Protein AF-A0AAV4IBR1-F1 (afdb_monomer_lite)

Secondary structure (DSSP, 8-state):
--SSHHHHHHHHHHHHHHHHHHHHHHHHHHHHHHHHHHHHHHHHHHHHHHT-HHHHHHHHHHHHHHHHHHHHHHHHHHHHHHHHHHHHHHHHHHHHHHHHHHHHHHTTSS--------------------------PPPPP----------------------------PPPP---------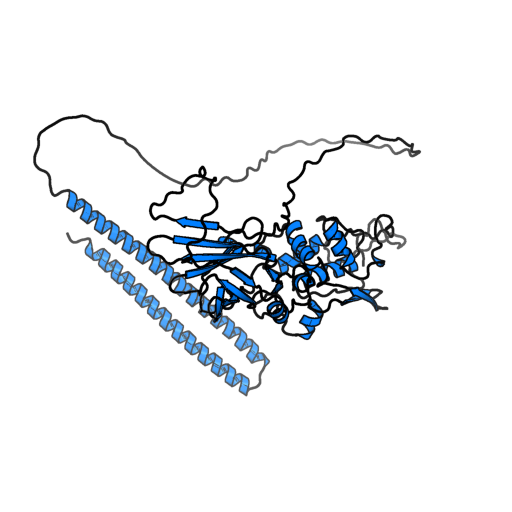---------S--EEEEEE-TT-PPPPS----SPPPPPPTTS--EEEEE--HHHHHHHTT-TTSHHHH-SS---EEEETTS-EEEEEEESS---TTTEEEEEEEE-SSS--GGGTSEEEEE--SS--TTSSEEEEEEEETTEEEEEEE--TTPPPEEEEEEEEEEE--SS-EEEEEEE-SS-EEEE--TT-TTSTT--S-HHHHIIIII--EEEEEEEETTEEEEEEEE--TTSTTHHHHHHHHHHHTT--GGGTT-HHHHHHHHHHHTB-TTT--SEEE--SS--TTS--GGG--BSHHHHHHHHHHSSPEEEE-HHHHHHHHHHHHHHTT--------SS--B-SSS-SS----B-TTS-B-TTT---B-

Organism: NCBI:txid1093978

Sequence (553 aa):
MALGSSKVVVLLVAVVVVVVVVKVIVVVEGVVLAVKIVVVVVLVVLAAALRVKIVLVVVVVVEVIVVLVVVVKVVVVVALSGVVVKIVVRVVVSLVIVIINIKNTHLKQGRTTYCRSAHLSYHKYSCDELTSMPWGLRRIGCGRRRGGGAGRWGHGPVGPPAGRGRDISCRLPGRARWGDADLPRYRPSCGGFRVRFFTYGCDGRRRDEEDMSSAAPEPDVKTLTVKSCDFNIKENGKAHNTGSYEISSSWKDPQLVVRRGQPFNIDLKFNREYDPAQDDLKLVFEVGDKPNPTKGTLVEFVLSDKDKPKEWGAKIVSKNGSNLRISVFTPPTVYVGKWEFSLEVVKKDQATVDVYTYEHDDPIYILFNPWCKDDSVYLDDAELVREYILNETGKIYCGSCRNITSRPWNFGQFESCVLDCALYLLDAGNLAWTSRGNPVQVVRKLSAMVNSNDDGGVLVGNWSGEYSDGKSPLSWTGSVGILEKYWEYKKPVKFGQCWVFSGVTTTVCRALGIPTRSVTNFASAHDTDGSVTIDVIFDEEGNRDDYMTDDSI

Foldseek 3Di:
DPPPPVVVVVVVVVVVVVVVVLVVVVVVLVVVLVVLVVVLVVVLVVCVVVVPVPVNVVVVVVSVVVSVVSVVVVVVSVVVVVVVVVVVVVVVVVVVVVVVVVVVVVVVVPDDDDDDDDDDDDDDDDDDYDDDDDDDDDDDDDDDDDDDDDDDDDDDDDDDDDDDDDDDDDDDDDPPPPDDDDDPDPDDLPPDWDKDKDKDAPPPDDDDDPPPPDDDDDDDLPFKAFPDKDQVLVVQCVVAVNCLFCQQVPPPHRAHEHEAQDKGKMKTAISWFDDPVWKWKKKWKADDPDADVVLPRIDIDTADCDDDGQDWHKHWPDGDIRMTMIITHGHLLAFFDWIWIKIWMWTPDPGITMIMITGDSHTHGYFHGLCRPRHPQHDPDPVLLCVQAVDQKDWDWDDAPVDIDTAIEGLPLSDPCNLVLLRVLCVLLVPDRSCRSPLVSSLVSLLVQLECPPSQHQADEDDPPDQPVADDQVPHRYQPVSSVVCRVPVGYHPHHDPVNSQRNSSSSCSNRPHRHDRDDDHQDKDDDPPPPDQDWDADPVGHTDPPPRPIGD

InterPro domains:
  IPR001102 Transglutaminase, N-terminal [PF00868] (227-345)
  IPR002931 Transglutaminase-like [PF01841] (489-533)
  IPR002931 Transglutaminase-like [SM00460] (490-553)
  IPR013783 Immunoglobulin-like fold [G3DSA:2.60.40.10] (203-375)
  IPR013808 Transglutaminase, active site [PS00547] (496-513)
  IPR014756 Immunoglobulin E-set [SSF81296] (215-374)
  IPR036985 Transglutaminase-like superfamily [G3DSA:3.90.260.10] (377-553)
  IPR038765 Papain-like cysteine peptidase superfamily [SSF54001] (375-550)
  IPR050779 Protein-glutamine gamma-glutamyltransferases [PTHR11590] (223-553)

pLDDT: mean 74.88, std 26.07, range [23.28, 98.88]

Structure (mmCIF, N/CA/C/O backbone):
data_AF-A0AAV4IBR1-F1
#
_entry.id   AF-A0AAV4IBR1-F1
#
loop_
_atom_site.group_PDB
_atom_site.id
_atom_site.type_symbol
_atom_site.label_atom_id
_atom_site.label_alt_id
_atom_site.label_comp_id
_atom_site.label_asym_id
_atom_site.label_entity_id
_atom_site.label_seq_id
_atom_site.pdbx_PDB_ins_code
_atom_site.Cartn_x
_atom_site.Cartn_y
_atom_site.Cartn_z
_atom_site.occupancy
_atom_site.B_iso_or_equiv
_atom_site.auth_seq_id
_atom_site.auth_comp_id
_atom_site.auth_asym_id
_atom_site.auth_atom_id
_atom_site.pdbx_PDB_model_num
ATOM 1 N N . MET A 1 1 ? -78.485 8.835 -7.405 1.00 50.41 1 MET A N 1
ATOM 2 C CA . MET A 1 1 ? -77.256 8.380 -6.711 1.00 50.41 1 MET A CA 1
ATOM 3 C C . MET A 1 1 ? -76.894 6.950 -7.156 1.00 50.41 1 MET A C 1
ATOM 5 O O . MET A 1 1 ? -76.900 6.049 -6.336 1.00 50.41 1 MET A O 1
ATOM 9 N N . ALA A 1 2 ? -76.641 6.707 -8.457 1.00 44.56 2 ALA A N 1
ATOM 10 C CA . ALA A 1 2 ? -76.614 5.329 -9.002 1.00 44.56 2 ALA A CA 1
ATOM 11 C C . ALA A 1 2 ? -75.580 5.042 -10.121 1.00 44.56 2 ALA A C 1
ATOM 13 O O . ALA A 1 2 ? -75.519 3.924 -10.614 1.00 44.56 2 ALA A O 1
ATOM 14 N N . LEU A 1 3 ? -74.757 6.019 -10.529 1.00 40.16 3 LEU A N 1
ATOM 15 C CA . LEU A 1 3 ? -73.830 5.888 -11.676 1.00 40.16 3 LEU A CA 1
ATOM 16 C C . LEU A 1 3 ? -72.337 5.791 -11.297 1.00 40.16 3 LEU A C 1
ATOM 18 O O . LEU A 1 3 ? -71.497 5.584 -12.169 1.00 40.16 3 LEU A O 1
ATOM 22 N N . GLY A 1 4 ? -71.994 5.929 -10.011 1.00 43.97 4 GLY A N 1
ATOM 23 C CA . GLY A 1 4 ? -70.605 5.848 -9.538 1.00 43.97 4 GLY A CA 1
ATOM 24 C C . GLY A 1 4 ? -70.102 4.414 -9.337 1.00 43.97 4 GLY A C 1
ATOM 25 O O . GLY A 1 4 ? -68.983 4.088 -9.727 1.00 43.97 4 GLY A O 1
ATOM 26 N N . SER A 1 5 ? -70.938 3.543 -8.763 1.00 51.00 5 SER A N 1
ATOM 27 C CA . SER A 1 5 ? -70.527 2.217 -8.282 1.00 51.00 5 SER A CA 1
ATOM 28 C C . SER A 1 5 ? -70.061 1.283 -9.402 1.00 51.00 5 SER A C 1
ATOM 30 O O . SER A 1 5 ? -69.023 0.636 -9.273 1.00 51.00 5 SER A O 1
ATOM 32 N N . SER A 1 6 ? -70.776 1.244 -10.531 1.00 51.34 6 SER A N 1
ATOM 33 C CA . SER A 1 6 ? -70.517 0.279 -11.609 1.00 51.34 6 SER A CA 1
ATOM 34 C C . SER A 1 6 ? -69.131 0.440 -12.239 1.00 51.34 6 SER A C 1
ATOM 36 O O . SER A 1 6 ? -68.485 -0.557 -12.547 1.00 51.34 6 SER A O 1
ATOM 38 N N . LYS A 1 7 ? -68.623 1.675 -12.377 1.00 50.41 7 LYS A N 1
ATOM 39 C CA . LYS A 1 7 ? -67.277 1.920 -12.928 1.00 50.41 7 LYS A CA 1
ATOM 40 C C . LYS A 1 7 ? -66.168 1.414 -12.000 1.00 50.41 7 LYS A C 1
ATOM 42 O O . LYS A 1 7 ? -65.171 0.889 -12.485 1.00 50.41 7 LYS A O 1
ATOM 47 N N . VAL A 1 8 ? -66.355 1.522 -10.683 1.00 54.97 8 VAL A N 1
ATOM 48 C CA . VAL A 1 8 ? -65.399 1.013 -9.683 1.00 54.97 8 VAL A CA 1
ATOM 49 C C . VAL A 1 8 ? -65.410 -0.518 -9.648 1.00 54.97 8 VAL A C 1
ATOM 51 O O . VAL A 1 8 ? -64.345 -1.129 -9.619 1.00 54.97 8 VAL A O 1
ATOM 54 N N . VAL A 1 9 ? -66.590 -1.143 -9.733 1.00 58.41 9 VAL A N 1
ATOM 55 C CA . VAL A 1 9 ? -66.721 -2.610 -9.808 1.00 58.41 9 VAL A CA 1
ATOM 56 C C . VAL A 1 9 ? -66.074 -3.162 -11.082 1.00 58.41 9 VAL A C 1
ATOM 58 O O . VAL A 1 9 ? -65.285 -4.098 -10.994 1.00 58.41 9 VAL A O 1
ATOM 61 N N . VAL A 1 10 ? -66.321 -2.556 -12.250 1.00 61.06 10 VAL A N 1
ATOM 62 C CA . VAL A 1 10 ? -65.681 -2.967 -13.517 1.00 61.06 10 VAL A CA 1
ATOM 63 C C . VAL A 1 10 ? -64.154 -2.840 -13.444 1.00 61.06 10 VAL A C 1
ATOM 65 O O . VAL A 1 10 ? -63.451 -3.746 -13.887 1.00 61.06 10 VAL A O 1
ATOM 68 N N . LEU A 1 11 ? -63.627 -1.769 -12.838 1.00 58.25 11 LEU A N 1
ATOM 69 C CA . LEU A 1 11 ? -62.181 -1.594 -12.667 1.00 58.25 11 LEU A CA 1
ATOM 70 C C . LEU A 1 11 ? -61.576 -2.647 -11.719 1.00 58.25 11 LEU A C 1
ATOM 72 O O . LEU A 1 11 ? -60.518 -3.198 -12.015 1.00 58.25 11 LEU A O 1
ATOM 76 N N . LEU A 1 12 ? -62.255 -2.969 -10.612 1.00 58.34 12 LEU A N 1
ATOM 77 C CA . LEU A 1 12 ? -61.836 -4.027 -9.685 1.00 58.34 12 LEU A CA 1
ATOM 78 C C . LEU A 1 12 ? -61.841 -5.408 -10.350 1.00 58.34 12 LEU A C 1
ATOM 80 O O . LEU A 1 12 ? -60.865 -6.144 -10.218 1.00 58.34 12 LEU A O 1
ATOM 84 N N . VAL A 1 13 ? -62.889 -5.742 -11.110 1.00 65.31 13 VAL A N 1
ATOM 85 C CA . VAL A 1 13 ? -62.961 -6.999 -11.874 1.00 65.31 13 VAL A CA 1
ATOM 86 C C . VAL A 1 13 ? -61.827 -7.074 -12.899 1.00 65.31 13 VAL A C 1
ATOM 88 O O . VAL A 1 13 ? -61.150 -8.096 -12.969 1.00 65.31 13 VAL A O 1
ATOM 91 N N . ALA A 1 14 ? -61.544 -5.990 -13.631 1.00 59.31 14 ALA A N 1
ATOM 92 C CA . ALA A 1 14 ? -60.427 -5.945 -14.576 1.00 59.31 14 ALA A CA 1
ATOM 93 C C . ALA A 1 14 ? -59.063 -6.170 -13.891 1.00 59.31 14 ALA A C 1
ATOM 95 O O . ALA A 1 14 ? -58.252 -6.952 -14.386 1.00 59.31 14 ALA A O 1
ATOM 96 N N . VAL A 1 15 ? -58.819 -5.553 -12.727 1.00 60.97 15 VAL A N 1
ATOM 97 C CA . VAL A 1 15 ? -57.585 -5.768 -11.945 1.00 60.97 15 VAL A CA 1
ATOM 98 C C . VAL A 1 15 ? -57.477 -7.215 -11.454 1.00 60.97 15 VAL A C 1
ATOM 100 O O . VAL A 1 15 ? -56.408 -7.813 -11.574 1.00 60.97 15 VAL A O 1
ATOM 103 N N . VAL A 1 16 ? -58.565 -7.811 -10.954 1.00 66.81 16 VAL A N 1
ATOM 104 C CA . VAL A 1 16 ? -58.580 -9.221 -10.523 1.00 66.81 16 VAL A CA 1
ATOM 105 C C . VAL A 1 16 ? -58.299 -10.160 -11.700 1.00 66.81 16 VAL A C 1
ATOM 107 O O . VAL A 1 16 ? -57.460 -11.048 -11.567 1.00 66.81 16 VAL A O 1
ATOM 110 N N . VAL A 1 17 ? -58.920 -9.936 -12.864 1.00 65.06 17 VAL A N 1
ATOM 111 C CA . VAL A 1 17 ? -58.662 -10.723 -14.083 1.00 65.06 17 VAL A CA 1
ATOM 112 C C . VAL A 1 17 ? -57.194 -10.625 -14.502 1.00 65.06 17 VAL A C 1
ATOM 114 O O . VAL A 1 17 ? -56.573 -11.658 -14.739 1.00 65.06 17 VAL A O 1
ATOM 117 N N . VAL A 1 18 ? -56.595 -9.428 -14.517 1.00 60.75 18 VAL A N 1
ATOM 118 C CA . VAL A 1 18 ? -55.165 -9.256 -14.839 1.00 60.75 18 VAL A CA 1
ATOM 119 C C . VAL A 1 18 ? -54.268 -10.006 -13.846 1.00 60.75 18 VAL A C 1
ATOM 121 O O . VAL A 1 18 ? -53.352 -10.709 -14.268 1.00 60.75 18 VAL A O 1
ATOM 124 N N . VAL A 1 19 ? -54.541 -9.928 -12.539 1.00 62.16 19 VAL A N 1
ATOM 125 C CA . VAL A 1 19 ? -53.759 -10.647 -11.513 1.00 62.16 19 VAL A CA 1
ATOM 126 C C . VAL A 1 19 ? -53.894 -12.171 -11.649 1.00 62.16 19 VAL A C 1
ATOM 128 O O . VAL A 1 19 ? -52.905 -12.886 -11.478 1.00 62.16 19 VAL A O 1
ATOM 131 N N . VAL A 1 20 ? -55.082 -12.682 -11.988 1.00 64.06 20 VAL A N 1
ATOM 132 C CA . VAL A 1 20 ? -55.302 -14.117 -12.242 1.00 64.06 20 VAL A CA 1
ATOM 133 C C . VAL A 1 20 ? -54.576 -14.568 -13.512 1.00 64.06 20 VAL A C 1
ATOM 135 O O . VAL A 1 20 ? -53.859 -15.565 -13.467 1.00 64.06 20 VAL A O 1
ATOM 138 N N . VAL A 1 21 ? -54.681 -13.819 -14.614 1.00 63.06 21 VAL A N 1
ATOM 139 C CA . VAL A 1 21 ? -53.993 -14.130 -15.880 1.00 63.06 21 VAL A CA 1
ATOM 140 C C . VAL A 1 21 ? -52.472 -14.142 -15.696 1.00 63.06 21 VAL A C 1
ATOM 142 O O . VAL A 1 21 ? -51.821 -15.094 -16.120 1.00 63.06 21 VAL A O 1
ATOM 145 N N . VAL A 1 22 ? -51.900 -13.158 -14.992 1.00 59.94 22 VAL A N 1
ATOM 146 C CA . VAL A 1 22 ? -50.458 -13.134 -14.680 1.00 59.94 22 VAL A CA 1
ATOM 147 C C . VAL A 1 22 ? -50.046 -14.345 -13.834 1.00 59.94 22 VAL A C 1
ATOM 149 O O . VAL A 1 22 ? -49.029 -14.968 -14.134 1.00 59.94 22 VAL A O 1
ATOM 152 N N . LYS A 1 23 ? -50.839 -14.742 -12.825 1.00 60.59 23 LYS A N 1
ATOM 153 C CA . LYS A 1 23 ? -50.565 -15.965 -12.047 1.00 60.59 23 LYS A CA 1
ATOM 154 C C . LYS A 1 23 ? -50.594 -17.229 -12.910 1.00 60.59 23 LYS A C 1
ATOM 156 O O . LYS A 1 23 ? -49.710 -18.066 -12.759 1.00 60.59 23 LYS A O 1
ATOM 161 N N . VAL A 1 24 ? -51.568 -17.364 -13.813 1.00 63.94 24 VAL A N 1
ATOM 162 C CA . VAL A 1 24 ? -51.659 -18.519 -14.724 1.00 63.94 24 VAL A CA 1
ATOM 163 C C . VAL A 1 24 ? -50.449 -18.574 -15.660 1.00 63.94 24 VAL A C 1
ATOM 165 O O . VAL A 1 24 ? -49.845 -19.635 -15.785 1.00 63.94 24 VAL A O 1
ATOM 168 N N . ILE A 1 25 ? -50.034 -17.445 -16.246 1.00 62.03 25 ILE A N 1
ATOM 169 C CA . ILE A 1 25 ? -48.850 -17.378 -17.123 1.00 62.03 25 ILE A CA 1
ATOM 170 C C . ILE A 1 25 ? -47.583 -17.823 -16.375 1.00 62.03 25 ILE A C 1
ATOM 172 O O . ILE A 1 25 ? -46.848 -18.669 -16.880 1.00 62.03 25 ILE A O 1
ATOM 176 N N . VAL A 1 26 ? -47.357 -17.324 -15.153 1.00 63.44 26 VAL A N 1
ATOM 177 C CA . VAL A 1 26 ? -46.185 -17.698 -14.336 1.00 63.44 26 VAL A CA 1
ATOM 178 C C . VAL A 1 26 ? -46.179 -19.192 -13.985 1.00 63.44 26 VAL A C 1
ATOM 180 O O . VAL A 1 26 ? -45.124 -19.822 -14.028 1.00 63.44 26 VAL A O 1
ATOM 183 N N . VAL A 1 27 ? -47.340 -19.786 -13.682 1.00 69.50 27 VAL A N 1
ATOM 184 C CA . VAL A 1 27 ? -47.445 -21.235 -13.428 1.00 69.50 27 VAL A CA 1
ATOM 185 C C . VAL A 1 27 ? -47.170 -22.046 -14.699 1.00 69.50 27 VAL A C 1
ATOM 187 O O . VAL A 1 27 ? -46.418 -23.018 -14.645 1.00 69.50 27 VAL A O 1
ATOM 190 N N . VAL A 1 28 ? -47.722 -21.641 -15.847 1.00 67.88 28 VAL A N 1
ATOM 191 C CA . VAL A 1 28 ? -47.528 -22.346 -17.126 1.00 67.88 28 VAL A CA 1
ATOM 192 C C . VAL A 1 28 ? -46.067 -22.293 -17.583 1.00 67.88 28 VAL A C 1
ATOM 194 O O . VAL A 1 28 ? -45.501 -23.341 -17.893 1.00 67.88 28 VAL A O 1
ATOM 197 N N . GLU A 1 29 ? -45.412 -21.125 -17.569 1.00 65.81 29 GLU A N 1
ATOM 198 C CA . GLU A 1 29 ? -43.988 -21.042 -17.933 1.00 65.81 29 GLU A CA 1
ATOM 199 C C . GLU A 1 29 ? -43.083 -21.769 -16.922 1.00 65.81 29 GLU A C 1
ATOM 201 O O . GLU A 1 29 ? -42.103 -22.397 -17.327 1.00 65.81 29 GLU A O 1
ATOM 206 N N . GLY A 1 30 ? -43.440 -21.781 -15.631 1.00 69.19 30 GLY A N 1
ATOM 207 C CA . GLY A 1 30 ? -42.739 -22.568 -14.611 1.00 69.19 30 GLY A CA 1
ATOM 208 C C . GLY A 1 30 ? -42.781 -24.079 -14.876 1.00 69.19 30 GLY A C 1
ATOM 209 O O . GLY A 1 30 ? -41.754 -24.752 -14.774 1.00 69.19 30 GLY A O 1
ATOM 210 N N . VAL A 1 31 ? -43.936 -24.614 -15.288 1.00 70.19 31 VAL A N 1
ATOM 211 C CA . VAL A 1 31 ? -44.074 -26.028 -15.687 1.00 70.19 31 VAL A CA 1
ATOM 212 C C . VAL A 1 31 ? -43.278 -26.324 -16.963 1.00 70.19 31 VAL A C 1
ATOM 214 O O . VAL A 1 31 ? -42.572 -27.331 -17.018 1.00 70.19 31 VAL A O 1
ATOM 217 N N . VAL A 1 32 ? -43.315 -25.438 -17.966 1.00 70.25 32 VAL A N 1
ATOM 218 C CA . VAL A 1 32 ? -42.517 -25.589 -19.200 1.00 70.25 32 VAL A CA 1
ATOM 219 C C . VAL A 1 32 ? -41.013 -25.601 -18.898 1.00 70.25 32 VAL A C 1
ATOM 221 O O . VAL A 1 32 ? -40.283 -26.416 -19.466 1.00 70.25 32 VAL A O 1
ATOM 224 N N . LEU A 1 33 ? -40.539 -24.752 -17.980 1.00 70.94 33 LEU A N 1
ATOM 225 C CA . LEU A 1 33 ? -39.141 -24.739 -17.547 1.00 70.94 33 LEU A CA 1
ATOM 226 C C . LEU A 1 33 ? -38.754 -26.042 -16.826 1.00 70.94 33 LEU A C 1
ATOM 228 O O . LEU A 1 33 ? -37.709 -26.615 -17.132 1.00 70.94 33 LEU A O 1
ATOM 232 N N . ALA A 1 34 ? -39.606 -26.549 -15.929 1.00 69.50 34 ALA A N 1
ATOM 233 C CA . ALA A 1 34 ? -39.368 -27.814 -15.231 1.00 69.50 34 ALA A CA 1
ATOM 234 C C . ALA A 1 34 ? -39.262 -29.007 -16.200 1.00 69.50 34 ALA A C 1
ATOM 236 O O . ALA A 1 34 ? -38.330 -29.805 -16.094 1.00 69.50 34 ALA A O 1
ATOM 237 N N . VAL A 1 35 ? -40.156 -29.096 -17.194 1.00 72.88 35 VAL A N 1
ATOM 238 C CA . VAL A 1 35 ? -40.103 -30.140 -18.234 1.00 72.88 35 VAL A CA 1
ATOM 239 C C . VAL A 1 35 ? -38.807 -30.051 -19.046 1.00 72.88 35 VAL A C 1
ATOM 241 O O . VAL A 1 35 ? -38.162 -31.074 -19.273 1.00 72.88 35 VAL A O 1
ATOM 244 N N . LYS A 1 36 ? -38.367 -28.843 -19.428 1.00 69.94 36 LYS A N 1
ATOM 245 C CA . LYS A 1 36 ? -37.087 -28.657 -20.132 1.00 69.94 36 LYS A CA 1
ATOM 246 C C . LYS A 1 36 ? -35.884 -29.113 -19.307 1.00 69.94 36 LYS A C 1
ATOM 248 O O . LYS A 1 36 ? -35.018 -29.796 -19.845 1.00 69.94 36 LYS A O 1
ATOM 253 N N . ILE A 1 37 ? -35.844 -28.800 -18.010 1.00 72.12 37 ILE A N 1
ATOM 254 C CA . ILE A 1 37 ? -34.762 -29.243 -17.115 1.00 72.12 37 ILE A CA 1
ATOM 255 C C . ILE A 1 37 ? -34.687 -30.778 -17.072 1.00 72.12 37 ILE A C 1
ATOM 257 O O . ILE A 1 37 ? -33.597 -31.336 -17.193 1.00 72.12 37 ILE A O 1
ATOM 261 N N . VAL A 1 38 ? -35.828 -31.473 -16.982 1.00 72.50 38 VAL A N 1
ATOM 262 C CA . VAL A 1 38 ? -35.869 -32.947 -17.021 1.00 72.50 38 VAL A CA 1
ATOM 263 C C . VAL A 1 38 ? -35.340 -33.492 -18.354 1.00 72.50 38 VAL A C 1
ATOM 265 O O . VAL A 1 38 ? -34.528 -34.417 -18.348 1.00 72.50 38 VAL A O 1
ATOM 268 N N . VAL A 1 39 ? -35.726 -32.899 -19.491 1.00 73.19 39 VAL A N 1
ATOM 269 C CA . VAL A 1 39 ? -35.218 -33.300 -20.818 1.00 73.19 39 VAL A CA 1
ATOM 270 C C . VAL A 1 39 ? -33.700 -33.113 -20.922 1.00 73.19 39 VAL A C 1
ATOM 272 O O . VAL A 1 39 ? -33.012 -34.025 -21.378 1.00 73.19 39 VAL A O 1
ATOM 275 N N . VAL A 1 40 ? -33.154 -31.989 -20.444 1.00 68.12 40 VAL A N 1
ATOM 276 C CA . VAL A 1 40 ? -31.699 -31.742 -20.432 1.00 68.12 40 VAL A CA 1
ATOM 277 C C . VAL A 1 40 ? -30.964 -32.786 -19.585 1.00 68.12 40 VAL A C 1
ATOM 279 O O . VAL A 1 40 ? -29.968 -33.342 -20.044 1.00 68.12 40 VAL A O 1
ATOM 282 N N . VAL A 1 41 ? -31.467 -33.120 -18.390 1.00 73.12 41 VAL A N 1
ATOM 283 C CA . VAL A 1 41 ? -30.866 -34.160 -17.533 1.00 73.12 41 VAL A CA 1
ATOM 284 C C . VAL A 1 41 ? -30.868 -35.528 -18.228 1.00 73.12 41 VAL A C 1
ATOM 286 O O . VAL A 1 41 ? -29.840 -36.206 -18.242 1.00 73.12 41 VAL A O 1
ATOM 289 N N . VAL A 1 42 ? -31.978 -35.918 -18.864 1.00 73.12 42 VAL A N 1
ATOM 290 C CA . VAL A 1 42 ? -32.079 -37.185 -19.613 1.00 73.12 42 VAL A CA 1
ATOM 291 C C . VAL A 1 42 ? -31.100 -37.226 -20.794 1.00 73.12 42 VAL A C 1
ATOM 293 O O . VAL A 1 42 ? -30.419 -38.234 -20.989 1.00 73.12 42 VAL A O 1
ATOM 296 N N . LEU A 1 43 ? -30.968 -36.131 -21.551 1.00 65.88 43 LEU A N 1
ATOM 297 C CA . LEU A 1 43 ? -30.027 -36.039 -22.674 1.00 65.88 43 LEU A CA 1
ATOM 298 C C . LEU A 1 43 ? -28.561 -36.105 -22.221 1.00 65.88 43 LEU A C 1
ATOM 300 O O . LEU A 1 43 ? -27.762 -36.784 -22.865 1.00 65.88 43 LEU A O 1
ATOM 304 N N . VAL A 1 44 ? -28.205 -35.466 -21.101 1.00 65.94 44 VAL A N 1
ATOM 305 C CA . VAL A 1 44 ? -26.850 -35.543 -20.524 1.00 65.94 44 VAL A CA 1
ATOM 306 C C . VAL A 1 44 ? -26.513 -36.975 -20.093 1.00 65.94 44 VAL A C 1
ATOM 308 O O . VAL A 1 44 ? -25.420 -37.456 -20.395 1.00 65.94 44 VAL A O 1
ATOM 311 N N . VAL A 1 45 ? -27.449 -37.692 -19.460 1.00 70.62 45 VAL A N 1
ATOM 312 C CA . VAL A 1 45 ? -27.261 -39.102 -19.065 1.00 70.62 45 VAL A CA 1
ATOM 313 C C . VAL A 1 45 ? -27.095 -40.016 -20.290 1.00 70.62 45 VAL A C 1
ATOM 315 O O . VAL A 1 45 ? -26.171 -40.831 -20.326 1.00 70.62 45 VAL A O 1
ATOM 318 N N . LEU A 1 46 ? -27.925 -39.851 -21.326 1.00 65.56 46 LEU A N 1
ATOM 319 C CA . LEU A 1 46 ? -27.820 -40.621 -22.575 1.00 65.56 46 LEU A CA 1
ATOM 320 C C . LEU A 1 46 ? -26.499 -40.359 -23.316 1.00 65.56 46 LEU A C 1
ATOM 322 O O . LEU A 1 46 ? -25.826 -41.295 -23.750 1.00 65.56 46 LEU A O 1
ATOM 326 N N . ALA A 1 47 ? -26.086 -39.097 -23.434 1.00 59.78 47 ALA A N 1
ATOM 327 C CA . ALA A 1 47 ? -24.840 -38.729 -24.102 1.00 59.78 47 ALA A CA 1
ATOM 328 C C . ALA A 1 47 ? -23.590 -39.195 -23.329 1.00 59.78 47 ALA A C 1
ATOM 330 O O . ALA A 1 47 ? -22.596 -39.583 -23.951 1.00 59.78 47 ALA A O 1
ATOM 331 N N . ALA A 1 48 ? -23.645 -39.226 -21.991 1.00 62.69 48 ALA A N 1
ATOM 332 C CA . ALA A 1 48 ? -22.595 -39.812 -21.160 1.00 62.69 48 ALA A CA 1
ATOM 333 C C . ALA A 1 48 ? -22.444 -41.325 -21.409 1.00 62.69 48 ALA A C 1
ATOM 335 O O . ALA A 1 48 ? -21.319 -41.807 -21.564 1.00 62.69 48 ALA A O 1
ATOM 336 N N . ALA A 1 49 ? -23.557 -42.061 -21.531 1.00 64.56 49 ALA A N 1
ATOM 337 C CA . ALA A 1 49 ? -23.543 -43.488 -21.863 1.00 64.56 49 ALA A CA 1
ATOM 338 C C . ALA A 1 49 ? -22.953 -43.768 -23.262 1.00 64.56 49 ALA A C 1
ATOM 340 O O . ALA A 1 49 ? -22.208 -44.731 -23.437 1.00 64.56 49 ALA A O 1
ATOM 341 N N . LEU A 1 50 ? -23.227 -42.900 -24.244 1.00 67.56 50 LEU A N 1
ATOM 342 C CA . LEU A 1 50 ? -22.769 -43.047 -25.635 1.00 67.56 50 LEU A CA 1
ATOM 343 C C . LEU A 1 50 ? -21.344 -42.516 -25.905 1.00 67.56 50 LEU A C 1
ATOM 345 O O . LEU A 1 50 ? -20.826 -42.695 -27.005 1.00 67.56 50 LEU A O 1
ATOM 349 N N . ARG A 1 51 ? -20.688 -41.866 -24.930 1.00 64.19 51 ARG A N 1
ATOM 350 C CA . ARG A 1 51 ? -19.311 -41.315 -25.013 1.00 64.19 51 ARG A CA 1
ATOM 351 C C . ARG A 1 51 ? -19.052 -40.272 -26.127 1.00 64.19 51 ARG A C 1
ATOM 353 O O . ARG A 1 51 ? -17.898 -39.899 -26.352 1.00 64.19 51 ARG A O 1
ATOM 360 N N . VAL A 1 52 ? -20.083 -39.736 -26.790 1.00 62.16 52 VAL A N 1
ATOM 361 C CA . VAL A 1 52 ? -19.954 -38.764 -27.902 1.00 62.16 52 VAL A CA 1
ATOM 362 C C . VAL A 1 52 ? -19.675 -37.341 -27.386 1.00 62.16 52 VAL A C 1
ATOM 364 O O . VAL A 1 52 ? -20.566 -36.497 -27.292 1.00 62.16 52 VAL A O 1
ATOM 367 N N . LYS A 1 53 ? -18.409 -37.054 -27.052 1.00 57.78 53 LYS A N 1
ATOM 368 C CA . LYS A 1 53 ? -18.006 -35.798 -26.384 1.00 57.78 53 LYS A CA 1
ATOM 369 C C . LYS A 1 53 ? -18.333 -34.507 -27.153 1.00 57.78 53 LYS A C 1
ATOM 371 O O . LYS A 1 53 ? -18.687 -33.520 -26.521 1.00 57.78 53 LYS A O 1
ATOM 376 N N . ILE A 1 54 ? -18.217 -34.490 -28.484 1.00 58.34 54 ILE A N 1
ATOM 377 C CA . ILE A 1 54 ? -18.358 -33.251 -29.280 1.00 58.34 54 ILE A CA 1
ATOM 378 C C . ILE A 1 54 ? -19.826 -32.802 -29.372 1.00 58.34 54 ILE A C 1
ATOM 380 O O . ILE A 1 54 ? -20.128 -31.635 -29.132 1.00 58.34 54 ILE A O 1
ATOM 384 N N . VAL A 1 55 ? -20.750 -33.729 -29.651 1.00 57.47 55 VAL A N 1
ATOM 385 C CA . VAL A 1 55 ? -22.191 -33.424 -29.748 1.00 57.47 55 VAL A CA 1
ATOM 386 C C . VAL A 1 55 ? -22.750 -32.967 -28.396 1.00 57.47 55 VAL A C 1
ATOM 388 O O . VAL A 1 55 ? -23.533 -32.020 -28.353 1.00 57.47 55 VAL A O 1
ATOM 391 N N . LEU A 1 56 ? -22.293 -33.573 -27.292 1.00 58.22 56 LEU A N 1
ATOM 392 C CA . LEU A 1 56 ? -22.682 -33.183 -25.933 1.00 58.22 56 LEU A CA 1
ATOM 393 C C . LEU A 1 56 ? -22.412 -31.696 -25.650 1.00 58.22 56 LEU A C 1
ATOM 395 O O . LEU A 1 56 ? -23.294 -31.012 -25.140 1.00 58.22 56 LEU A O 1
ATOM 399 N N . VAL A 1 57 ? -21.226 -31.183 -26.002 1.00 60.91 57 VAL A N 1
ATOM 400 C CA . VAL A 1 57 ? -20.870 -29.773 -25.754 1.00 60.91 57 VAL A CA 1
ATOM 401 C C . VAL A 1 57 ? -21.795 -28.827 -26.521 1.00 60.91 57 VAL A C 1
ATOM 403 O O . VAL A 1 57 ? -22.303 -27.873 -25.937 1.00 60.91 57 VAL A O 1
ATOM 406 N N . VAL A 1 58 ? -22.072 -29.107 -27.799 1.00 65.62 58 VAL A N 1
ATOM 407 C CA . VAL A 1 58 ? -22.951 -28.258 -28.623 1.00 65.62 58 VAL A CA 1
ATOM 408 C C . VAL A 1 58 ? -24.384 -28.249 -28.079 1.00 65.62 58 VAL A C 1
ATOM 410 O O . VAL A 1 58 ? -24.961 -27.176 -27.914 1.00 65.62 58 VAL A O 1
ATOM 413 N N . VAL A 1 59 ? -24.942 -29.416 -27.737 1.00 67.25 59 VAL A N 1
ATOM 414 C CA . VAL A 1 59 ? -26.307 -29.523 -27.186 1.00 67.25 59 VAL A CA 1
ATOM 415 C C . VAL A 1 59 ? -26.424 -28.806 -25.837 1.00 67.25 59 VAL A C 1
ATOM 417 O O . VAL A 1 59 ? -27.368 -28.043 -25.634 1.00 67.25 59 VAL A O 1
ATOM 420 N N . VAL A 1 60 ? -25.452 -28.983 -24.934 1.00 65.94 60 VAL A N 1
ATOM 421 C CA . VAL A 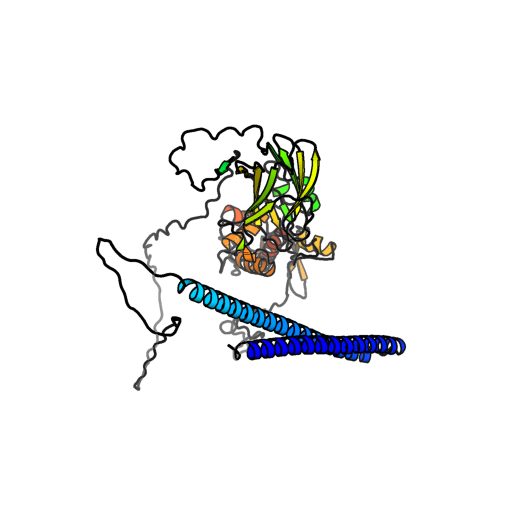1 60 ? -25.454 -28.315 -23.621 1.00 65.94 60 VAL A CA 1
ATOM 422 C C . VAL A 1 60 ? -25.341 -26.795 -23.763 1.00 65.94 60 VAL A C 1
ATOM 424 O O . VAL A 1 60 ? -26.084 -26.076 -23.099 1.00 65.94 60 VAL A O 1
ATOM 427 N N . VAL A 1 61 ? -24.474 -26.285 -24.646 1.00 68.94 61 VAL A N 1
ATOM 428 C CA . VAL A 1 61 ? -24.342 -24.834 -24.877 1.00 68.94 61 VAL A CA 1
ATOM 429 C C . VAL A 1 61 ? -25.637 -24.235 -25.437 1.00 68.94 61 VAL A C 1
ATOM 431 O O . VAL A 1 61 ? -26.081 -23.195 -24.951 1.00 68.94 61 VAL A O 1
ATOM 434 N N . VAL A 1 62 ? -26.281 -24.896 -26.406 1.00 71.25 62 VAL A N 1
ATOM 435 C CA . VAL A 1 62 ? -27.551 -24.421 -26.986 1.00 71.25 62 VAL A CA 1
ATOM 436 C C . VAL A 1 62 ? -28.671 -24.392 -25.941 1.00 71.25 62 VAL A C 1
ATOM 438 O O . VAL A 1 62 ? -29.347 -23.370 -25.810 1.00 71.25 62 VAL A O 1
ATOM 441 N N . GLU A 1 63 ? -28.846 -25.450 -25.145 1.00 65.31 63 GLU A N 1
ATOM 442 C CA . GLU A 1 63 ? -29.905 -25.481 -24.124 1.00 65.31 63 GLU A CA 1
ATOM 443 C C . GLU A 1 63 ? -29.644 -24.509 -22.959 1.00 65.31 63 GLU A C 1
ATOM 445 O O . GLU A 1 63 ? -30.582 -23.881 -22.468 1.00 65.31 63 GLU A O 1
ATOM 450 N N . VAL A 1 64 ? -28.386 -24.279 -22.561 1.00 68.56 64 VAL A N 1
ATOM 451 C CA . VAL A 1 64 ? -28.046 -23.237 -21.569 1.00 68.56 64 VAL A CA 1
ATOM 452 C C . VAL A 1 64 ? -28.434 -21.840 -22.071 1.00 68.56 64 VAL A C 1
ATOM 454 O O . VAL A 1 64 ? -28.989 -21.047 -21.306 1.00 68.56 64 VAL A O 1
ATOM 457 N N . ILE A 1 65 ? -28.228 -21.543 -23.360 1.00 69.06 65 ILE A N 1
ATOM 458 C CA . ILE A 1 65 ? -28.677 -20.284 -23.978 1.00 69.06 65 ILE A CA 1
ATOM 459 C C . ILE A 1 65 ? -30.213 -20.195 -23.982 1.00 69.06 65 ILE A C 1
ATOM 461 O O . ILE A 1 65 ? -30.769 -19.152 -23.630 1.00 69.06 65 ILE A O 1
ATOM 465 N N . VAL A 1 66 ? -30.920 -21.283 -24.311 1.00 69.19 66 VAL A N 1
ATOM 466 C CA . VAL A 1 66 ? -32.394 -21.335 -24.272 1.00 69.19 66 VAL A CA 1
ATOM 467 C C . VAL A 1 66 ? -32.933 -21.095 -22.856 1.00 69.19 66 VAL A C 1
ATOM 469 O O . VAL A 1 66 ? -33.890 -20.334 -22.693 1.00 69.19 66 VAL A O 1
ATOM 472 N N . VAL A 1 67 ? -32.315 -21.682 -21.825 1.00 66.75 67 VAL A N 1
ATOM 473 C CA . VAL A 1 67 ? -32.684 -21.454 -20.417 1.00 66.75 67 VAL A CA 1
ATOM 474 C C . VAL A 1 67 ? -32.433 -20.000 -20.008 1.00 66.75 67 VAL A C 1
ATOM 476 O O . VAL A 1 67 ? -33.327 -19.380 -19.433 1.00 66.75 67 VAL A O 1
ATOM 479 N N . LEU A 1 68 ? -31.282 -19.414 -20.360 1.00 67.88 68 LEU A N 1
ATOM 480 C CA . LEU A 1 68 ? -30.983 -18.000 -20.089 1.00 67.88 68 LEU A CA 1
ATOM 481 C C . LEU A 1 68 ? -32.022 -17.055 -20.713 1.00 67.88 68 LEU A C 1
ATOM 483 O O . LEU A 1 68 ? -32.501 -16.142 -20.040 1.00 67.88 68 LEU A O 1
ATOM 487 N N . VAL A 1 69 ? -32.435 -17.298 -21.961 1.00 69.31 69 VAL A N 1
ATOM 488 C CA . VAL A 1 69 ? -33.474 -16.497 -22.635 1.00 69.31 69 VAL A CA 1
ATOM 489 C C . VAL A 1 69 ? -34.835 -16.610 -21.932 1.00 69.31 69 VAL A C 1
ATOM 491 O O . VAL A 1 69 ? -35.551 -15.611 -21.834 1.00 69.31 69 VAL A O 1
ATOM 494 N N . VAL A 1 70 ? -35.197 -17.786 -21.405 1.00 65.12 70 VAL A N 1
ATOM 495 C CA . VAL A 1 70 ? -36.423 -17.957 -20.601 1.00 65.12 70 VAL A CA 1
ATOM 496 C C . VAL A 1 70 ? -36.314 -17.216 -19.266 1.00 65.12 70 VAL A C 1
ATOM 498 O O . VAL A 1 70 ? -37.224 -16.466 -18.919 1.00 65.12 70 VAL A O 1
ATOM 501 N N . VAL A 1 71 ? -35.194 -17.340 -18.546 1.00 66.19 71 VAL A N 1
ATOM 502 C CA . VAL A 1 71 ? -34.977 -16.637 -17.267 1.00 66.19 71 VAL A CA 1
ATOM 503 C C . VAL A 1 71 ? -35.058 -15.118 -17.448 1.00 66.19 71 VAL A C 1
ATOM 505 O O . VAL A 1 71 ? -35.751 -14.452 -16.679 1.00 66.19 71 VAL A O 1
ATOM 508 N N . VAL A 1 72 ? -34.439 -14.560 -18.495 1.00 68.25 72 VAL A N 1
ATOM 509 C CA . VAL A 1 72 ? -34.529 -13.122 -18.804 1.00 68.25 72 VAL A CA 1
ATOM 510 C C . VAL A 1 72 ? -35.973 -12.697 -19.094 1.00 68.25 72 VAL A C 1
ATOM 512 O O . VAL A 1 72 ? -36.414 -11.673 -18.572 1.00 68.25 72 VAL A O 1
ATOM 515 N N . LYS A 1 73 ? -36.748 -13.486 -19.855 1.00 64.50 73 LYS A N 1
ATOM 516 C CA . LYS A 1 73 ? -38.177 -13.205 -20.089 1.00 64.50 73 LYS A CA 1
ATOM 517 C C . LYS A 1 73 ? -38.983 -13.194 -18.790 1.00 64.50 73 LYS A C 1
ATOM 519 O O . LYS A 1 73 ? -39.715 -12.234 -18.555 1.00 64.50 73 LYS A O 1
ATOM 524 N N . VAL A 1 74 ? -38.808 -14.196 -17.926 1.00 62.56 74 VAL A N 1
ATOM 525 C CA . VAL A 1 74 ? -39.498 -14.270 -16.626 1.00 62.56 74 VAL A CA 1
ATOM 526 C C . VAL A 1 74 ? -39.134 -13.070 -15.745 1.00 62.56 74 VAL A C 1
ATOM 528 O O . VAL A 1 74 ? -40.029 -12.430 -15.195 1.00 62.56 74 VAL A O 1
ATOM 531 N N . VAL A 1 75 ? -37.854 -12.691 -15.664 1.00 65.19 75 VAL A N 1
ATOM 532 C CA . VAL A 1 75 ? -37.406 -11.505 -14.908 1.00 65.19 75 VAL A CA 1
ATOM 533 C C . VAL A 1 75 ? -38.032 -10.215 -15.453 1.00 65.19 75 VAL A C 1
ATOM 535 O O . VAL A 1 75 ? -38.499 -9.391 -14.667 1.00 65.19 75 VAL A O 1
ATOM 538 N N . VAL A 1 76 ? -38.116 -10.048 -16.778 1.00 67.44 76 VAL A N 1
ATOM 539 C CA . VAL A 1 76 ? -38.777 -8.889 -17.405 1.00 67.44 76 VAL A CA 1
ATOM 540 C C . VAL A 1 76 ? -40.281 -8.869 -17.109 1.00 67.44 76 VAL A C 1
ATOM 542 O O . VAL A 1 76 ? -40.805 -7.823 -16.729 1.00 67.44 76 VAL A O 1
ATOM 545 N N . VAL A 1 77 ? -40.980 -10.006 -17.203 1.00 63.66 77 VAL A N 1
ATOM 546 C CA . VAL A 1 77 ? -42.415 -10.110 -16.867 1.00 63.66 77 VAL A CA 1
ATOM 547 C C . VAL A 1 77 ? -42.664 -9.794 -15.388 1.00 63.66 77 VAL A C 1
ATOM 549 O O . VAL A 1 77 ? -43.572 -9.024 -15.069 1.00 63.66 77 VAL A O 1
ATOM 552 N N . VAL A 1 78 ? -41.828 -10.306 -14.479 1.00 61.28 78 VAL A N 1
ATOM 553 C CA . VAL A 1 78 ? -41.907 -10.007 -13.040 1.00 61.28 78 VAL A CA 1
ATOM 554 C C . VAL A 1 78 ? -41.653 -8.519 -12.777 1.00 61.28 78 VAL A C 1
ATOM 556 O O . VAL A 1 78 ? -42.454 -7.884 -12.085 1.00 61.28 78 VAL A O 1
ATOM 559 N N . ALA A 1 79 ? -40.616 -7.925 -13.375 1.00 61.38 79 ALA A N 1
ATOM 560 C CA . ALA A 1 79 ? -40.314 -6.499 -13.237 1.00 61.38 79 ALA A CA 1
ATOM 561 C C . ALA A 1 79 ? -41.464 -5.608 -13.742 1.00 61.38 79 ALA A C 1
ATOM 563 O O . ALA A 1 79 ? -41.898 -4.695 -13.033 1.00 61.38 79 ALA A O 1
ATOM 564 N N . LEU A 1 80 ? -42.019 -5.913 -14.921 1.00 61.19 80 LEU A N 1
ATOM 565 C CA . LEU A 1 80 ? -43.186 -5.222 -15.475 1.00 61.19 80 LEU A CA 1
ATOM 566 C C . LEU A 1 80 ? -44.416 -5.377 -14.571 1.00 61.19 80 LEU A C 1
ATOM 568 O O . LEU A 1 80 ? -45.100 -4.388 -14.310 1.00 61.19 80 LEU A O 1
ATOM 572 N N . SER A 1 81 ? -44.665 -6.568 -14.015 1.00 60.31 81 SER A N 1
ATOM 573 C CA . SER A 1 81 ? -45.771 -6.781 -13.071 1.00 60.31 81 SER A CA 1
ATOM 574 C C . SER A 1 81 ? -45.629 -5.921 -11.806 1.00 60.31 81 SER A C 1
ATOM 576 O O . SER A 1 81 ? -46.598 -5.299 -11.371 1.00 60.31 81 SER A O 1
ATOM 578 N N . GLY A 1 82 ? -44.409 -5.776 -11.272 1.00 61.34 82 GLY A N 1
ATOM 579 C CA . GLY A 1 82 ? -44.117 -4.899 -10.135 1.00 61.34 82 GLY A CA 1
ATOM 580 C C . GLY A 1 82 ? -44.311 -3.409 -10.447 1.00 61.34 82 GLY A C 1
ATOM 581 O O . GLY A 1 82 ? -44.753 -2.649 -9.581 1.00 61.34 82 GLY A O 1
ATOM 582 N N . VAL A 1 83 ? -44.038 -2.981 -11.685 1.00 59.16 83 VAL A N 1
ATOM 583 C CA . VAL A 1 83 ? -44.340 -1.620 -12.164 1.00 59.16 83 VAL A CA 1
ATOM 584 C C . VAL A 1 83 ? -45.851 -1.408 -12.294 1.00 59.16 83 VAL A C 1
ATOM 586 O O . VAL A 1 83 ? -46.364 -0.417 -11.774 1.00 59.16 83 VAL A O 1
ATOM 589 N N . VAL A 1 84 ? -46.583 -2.350 -12.899 1.00 56.25 84 VAL A N 1
ATOM 590 C CA . VAL A 1 84 ? -48.051 -2.289 -13.026 1.00 56.25 84 VAL A CA 1
ATOM 591 C C . VAL A 1 84 ? -48.720 -2.231 -11.650 1.00 56.25 84 VAL A C 1
ATOM 593 O O . VAL A 1 84 ? -49.560 -1.362 -11.426 1.00 56.25 84 VAL A O 1
ATOM 596 N N . VAL A 1 85 ? -48.302 -3.064 -10.690 1.00 56.53 85 VAL A N 1
ATOM 597 C CA . VAL A 1 85 ? -48.814 -3.019 -9.307 1.00 56.53 85 VAL A CA 1
ATOM 598 C C . VAL A 1 85 ? -48.542 -1.659 -8.654 1.00 56.53 85 VAL A C 1
ATOM 600 O O . VAL A 1 85 ? -49.456 -1.075 -8.073 1.00 56.53 85 VAL A O 1
ATOM 603 N N . LYS A 1 86 ? -47.335 -1.089 -8.797 1.00 57.12 86 LYS A N 1
ATOM 604 C CA . LYS A 1 86 ? -47.018 0.257 -8.273 1.00 57.12 86 LYS A CA 1
ATOM 605 C C . LYS A 1 86 ? -47.864 1.366 -8.917 1.00 57.12 86 LYS A C 1
ATOM 607 O O . LYS A 1 86 ? -48.209 2.329 -8.232 1.00 57.12 86 LYS A O 1
ATOM 612 N N . ILE A 1 87 ? -48.218 1.241 -10.198 1.00 61.22 87 ILE A N 1
ATOM 613 C CA . ILE A 1 87 ? -49.117 2.177 -10.893 1.00 61.22 87 ILE A CA 1
ATOM 614 C C . ILE A 1 87 ? -50.554 2.027 -10.375 1.00 61.22 87 ILE A C 1
ATOM 616 O O . ILE A 1 87 ? -51.157 3.024 -9.981 1.00 61.22 87 ILE A O 1
ATOM 620 N N . VAL A 1 88 ? -51.084 0.801 -10.296 1.00 57.78 88 VAL A N 1
ATOM 621 C CA . VAL A 1 88 ? -52.443 0.528 -9.791 1.00 57.78 88 VAL A CA 1
ATOM 622 C C . VAL A 1 88 ? -52.602 1.007 -8.346 1.00 57.78 88 VAL A C 1
ATOM 624 O O . VAL A 1 88 ? -53.568 1.704 -8.046 1.00 57.78 88 VAL A O 1
ATOM 627 N N . VAL A 1 89 ? -51.634 0.728 -7.465 1.00 61.41 89 VAL A N 1
ATOM 628 C CA . VAL A 1 89 ? -51.648 1.215 -6.073 1.00 61.41 89 VAL A CA 1
ATOM 629 C C . VAL A 1 89 ? -51.674 2.746 -6.020 1.00 61.41 89 VAL A C 1
ATOM 631 O O . VAL A 1 89 ? -52.477 3.305 -5.277 1.00 61.41 89 VAL A O 1
ATOM 634 N N . ARG A 1 90 ? -50.872 3.443 -6.839 1.00 61.28 90 ARG A N 1
ATOM 635 C CA . ARG A 1 90 ? -50.910 4.915 -6.916 1.00 61.28 90 ARG A CA 1
ATOM 636 C C . ARG A 1 90 ? -52.271 5.438 -7.382 1.00 61.28 90 ARG A C 1
ATOM 638 O O . ARG A 1 90 ? -52.809 6.332 -6.739 1.00 61.28 90 ARG A O 1
ATOM 645 N N . VAL A 1 91 ? -52.855 4.857 -8.432 1.00 61.81 91 VAL A N 1
ATOM 646 C CA . VAL A 1 91 ? -54.183 5.249 -8.942 1.00 61.81 91 VAL A CA 1
ATOM 647 C C . VAL A 1 91 ? -55.278 5.030 -7.890 1.00 61.81 91 VAL A C 1
ATOM 649 O O . VAL A 1 91 ? -56.110 5.913 -7.685 1.00 61.81 91 VAL A O 1
ATOM 652 N N . VAL A 1 92 ? -55.255 3.901 -7.174 1.00 60.91 92 VAL A N 1
ATOM 653 C CA . VAL A 1 92 ? -56.205 3.613 -6.085 1.00 60.91 92 VAL A CA 1
ATOM 654 C C . VAL A 1 92 ? -56.038 4.599 -4.925 1.00 60.91 92 VAL A C 1
ATOM 656 O O . VAL A 1 92 ? -57.033 5.151 -4.461 1.00 60.91 92 VAL A O 1
ATOM 659 N N . VAL A 1 93 ? -54.805 4.892 -4.494 1.00 65.38 93 VAL A N 1
ATOM 660 C CA . VAL A 1 93 ? -54.539 5.880 -3.433 1.00 65.38 93 VAL A CA 1
ATOM 661 C C . VAL A 1 93 ? -55.015 7.279 -3.843 1.00 65.38 93 VAL A C 1
ATOM 663 O O . VAL A 1 93 ? -55.700 7.938 -3.061 1.00 65.38 93 VAL A O 1
ATOM 666 N N . SER A 1 94 ? -54.749 7.718 -5.078 1.00 63.62 94 SER A N 1
ATOM 667 C CA . SER A 1 94 ? -55.260 8.995 -5.595 1.00 63.62 94 SER A CA 1
ATOM 668 C C . SER A 1 94 ? -56.793 9.049 -5.624 1.00 63.62 94 SER A C 1
ATOM 670 O O . SER A 1 94 ? -57.370 10.055 -5.213 1.00 63.62 94 SER A O 1
ATOM 672 N N . LEU A 1 95 ? -57.470 7.971 -6.040 1.00 59.75 95 LEU A N 1
ATOM 673 C CA . LEU A 1 95 ? -58.936 7.888 -6.018 1.00 59.75 95 LEU A CA 1
ATOM 674 C C . LEU A 1 95 ? -59.502 7.944 -4.590 1.00 59.75 95 LEU A C 1
ATOM 676 O O . LEU A 1 95 ? -60.484 8.645 -4.352 1.00 59.75 95 LEU A O 1
ATOM 680 N N . VAL A 1 96 ? -58.868 7.268 -3.626 1.00 66.44 96 VAL A N 1
ATOM 681 C CA . VAL A 1 96 ? -59.262 7.322 -2.207 1.00 66.44 96 VAL A CA 1
ATOM 682 C C . VAL A 1 96 ? -59.107 8.739 -1.643 1.00 66.44 96 VAL A C 1
ATOM 684 O O . VAL A 1 96 ? -60.028 9.231 -0.992 1.00 66.44 96 VAL A O 1
ATOM 687 N N . ILE A 1 97 ? -58.007 9.437 -1.949 1.00 66.44 97 ILE A N 1
ATOM 688 C CA . ILE A 1 97 ? -57.790 10.837 -1.541 1.00 66.44 97 ILE A CA 1
ATOM 689 C C . ILE A 1 97 ? -58.873 11.760 -2.127 1.00 66.44 97 ILE A C 1
ATOM 691 O O . ILE A 1 97 ? -59.428 12.592 -1.408 1.00 66.44 97 ILE A O 1
ATOM 695 N N . VAL A 1 98 ? -59.238 11.586 -3.403 1.00 64.50 98 VAL A N 1
ATOM 696 C CA . VAL A 1 98 ? -60.330 12.348 -4.038 1.00 64.50 98 VAL A CA 1
ATOM 697 C C . VAL A 1 98 ? -61.675 12.085 -3.344 1.00 64.50 98 VAL A C 1
ATOM 699 O O . VAL A 1 98 ? -62.396 13.033 -3.038 1.00 64.50 98 VAL A O 1
ATOM 702 N N . ILE A 1 99 ? -61.997 10.829 -3.018 1.00 61.81 99 ILE A N 1
ATOM 703 C CA . ILE A 1 99 ? -63.239 10.465 -2.310 1.00 61.81 99 ILE A CA 1
ATOM 704 C C . ILE A 1 99 ? -63.282 11.064 -0.891 1.00 61.81 99 ILE A C 1
ATOM 706 O O . ILE A 1 99 ? -64.333 11.544 -0.459 1.00 61.81 99 ILE A O 1
ATOM 710 N N . ILE A 1 100 ? -62.153 11.086 -0.174 1.00 65.19 100 ILE A N 1
ATOM 711 C CA . ILE A 1 100 ? -62.038 11.725 1.149 1.00 65.19 100 ILE A CA 1
ATOM 712 C C . ILE A 1 100 ? -62.261 13.240 1.039 1.00 65.19 100 ILE A C 1
ATOM 714 O O . ILE A 1 100 ? -63.040 13.803 1.810 1.00 65.19 100 ILE A O 1
ATOM 718 N N . ASN A 1 101 ? -61.656 13.897 0.047 1.00 59.69 101 ASN A N 1
ATOM 719 C CA . ASN A 1 101 ? -61.833 15.334 -0.169 1.00 59.69 101 ASN A CA 1
ATOM 720 C C . ASN A 1 101 ? -63.279 15.704 -0.540 1.00 59.69 101 ASN A C 1
ATOM 722 O O . ASN A 1 101 ? -63.778 16.714 -0.049 1.00 59.69 101 ASN A O 1
ATOM 726 N N . ILE A 1 102 ? -63.985 14.861 -1.304 1.00 60.44 102 ILE A N 1
ATOM 727 C CA . ILE A 1 102 ? -65.418 15.039 -1.610 1.00 60.44 102 ILE A CA 1
ATOM 728 C C . ILE A 1 102 ? -66.292 14.894 -0.348 1.00 60.44 102 ILE A C 1
ATOM 730 O O . ILE A 1 102 ? -67.243 15.655 -0.165 1.00 60.44 102 ILE A O 1
ATOM 734 N N . LYS A 1 103 ? -65.973 13.971 0.573 1.00 51.53 103 LYS A N 1
ATOM 735 C CA . LYS A 1 103 ? -66.669 13.907 1.875 1.00 51.53 103 LYS A CA 1
ATOM 736 C C . LYS A 1 103 ? -66.396 15.147 2.736 1.00 51.53 103 LYS A C 1
ATOM 738 O O . LYS A 1 103 ? -67.322 15.691 3.337 1.00 51.53 103 LYS A O 1
ATOM 743 N N . ASN A 1 104 ? -65.150 15.619 2.769 1.00 53.50 104 ASN A N 1
ATOM 744 C CA . ASN A 1 104 ? -64.745 16.771 3.578 1.00 53.50 104 ASN A CA 1
ATOM 745 C C . ASN A 1 104 ? -65.310 18.111 3.074 1.00 53.50 104 ASN A C 1
ATOM 747 O O . ASN A 1 104 ? -65.514 19.015 3.886 1.00 53.50 104 ASN A O 1
ATOM 751 N N . THR A 1 105 ? -65.601 18.261 1.777 1.00 49.97 105 THR A N 1
ATOM 752 C CA . THR A 1 105 ? -66.302 19.449 1.259 1.00 49.97 105 THR A CA 1
ATOM 753 C C . THR A 1 105 ? -67.789 19.436 1.608 1.00 49.97 105 THR A C 1
ATOM 755 O O . THR A 1 105 ? -68.293 20.451 2.090 1.00 49.97 105 THR A O 1
ATOM 758 N N . HIS A 1 106 ? -68.480 18.295 1.489 1.00 50.09 106 HIS A N 1
ATOM 759 C CA . HIS A 1 106 ? -69.888 18.187 1.901 1.00 50.09 106 HIS A CA 1
ATOM 760 C C . HIS A 1 106 ? -70.110 18.447 3.403 1.00 50.09 106 HIS A C 1
ATOM 762 O O . HIS A 1 106 ? -71.116 19.049 3.774 1.00 50.09 106 HIS A O 1
ATOM 768 N N . LEU A 1 107 ? -69.159 18.080 4.271 1.00 48.31 107 LEU A N 1
ATOM 769 C CA . LEU A 1 107 ? -69.246 18.353 5.714 1.00 48.31 107 LEU A CA 1
ATOM 770 C C . LEU A 1 107 ? -69.168 19.849 6.085 1.00 48.31 107 LEU A C 1
ATOM 772 O O . LEU A 1 107 ? -69.566 20.213 7.190 1.00 48.31 107 LEU A O 1
ATOM 776 N N . LYS A 1 108 ? -68.695 20.730 5.190 1.00 44.06 108 LYS A N 1
ATOM 777 C CA . LYS A 1 108 ? -68.552 22.174 5.470 1.00 44.06 108 LYS A CA 1
ATOM 778 C C . LYS A 1 108 ? -69.759 23.036 5.084 1.00 44.06 108 LYS A C 1
ATOM 780 O O . LYS A 1 108 ? -69.797 24.197 5.472 1.00 44.06 108 LYS A O 1
ATOM 785 N N . GLN A 1 109 ? -70.757 22.492 4.384 1.00 39.00 109 GLN A N 1
ATOM 786 C CA . GLN A 1 109 ? -71.972 23.233 3.995 1.00 39.00 109 GLN A CA 1
ATOM 787 C C . GLN A 1 109 ? -73.144 23.080 4.992 1.00 39.00 109 GLN A C 1
ATOM 789 O O . GLN A 1 109 ? -74.239 23.567 4.735 1.00 39.00 109 GLN A O 1
ATOM 794 N N . GLY A 1 110 ? -72.935 22.413 6.136 1.00 38.88 110 GLY A N 1
ATOM 795 C CA . GLY A 1 110 ? -74.011 21.999 7.051 1.00 38.88 110 GLY A CA 1
ATOM 796 C C . GLY A 1 110 ? -74.388 22.944 8.205 1.00 38.88 110 GLY A C 1
ATOM 797 O O . GLY A 1 110 ? -75.229 22.555 9.013 1.00 38.88 110 GLY A O 1
ATOM 798 N N . ARG A 1 111 ? -73.776 24.133 8.360 1.00 34.16 111 ARG A N 1
ATOM 799 C CA . ARG A 1 111 ? -74.083 25.071 9.471 1.00 34.16 111 ARG A CA 1
ATOM 800 C C . ARG A 1 111 ? -73.879 26.551 9.111 1.00 34.16 111 ARG A C 1
ATOM 802 O O . ARG A 1 111 ? -72.751 27.032 9.145 1.00 34.16 111 ARG A O 1
ATOM 809 N N . THR A 1 112 ? -74.972 27.291 8.913 1.00 33.09 112 THR A N 1
ATOM 810 C CA . THR A 1 112 ? -74.998 28.771 8.913 1.00 33.09 112 THR A CA 1
ATOM 811 C C . THR A 1 112 ? -76.369 29.312 9.343 1.00 33.09 112 THR A C 1
ATOM 813 O O . THR A 1 112 ? -77.302 29.212 8.558 1.00 33.09 112 THR A O 1
ATOM 816 N N . THR A 1 113 ? -76.471 29.936 10.526 1.00 30.98 113 THR A N 1
ATOM 817 C CA . THR A 1 113 ? -77.492 30.958 10.887 1.00 30.98 113 THR A CA 1
ATOM 818 C C . THR A 1 113 ? -77.187 31.562 12.266 1.00 30.98 113 THR A C 1
ATOM 820 O O . THR A 1 113 ? -77.423 30.900 13.272 1.00 30.98 113 THR A O 1
ATOM 823 N N . TYR A 1 114 ? -76.667 32.793 12.318 1.00 28.78 114 TYR A N 1
ATOM 824 C CA . TYR A 1 114 ? -77.281 33.995 12.933 1.00 28.78 114 TYR A CA 1
ATOM 825 C C . TYR A 1 114 ? -76.292 35.182 12.858 1.00 28.78 114 TYR A C 1
ATOM 827 O O . TYR A 1 114 ? -75.112 34.983 12.570 1.00 28.78 114 TYR A O 1
ATOM 835 N N . CYS A 1 115 ? -76.768 36.424 13.010 1.00 26.72 115 CYS A N 1
ATOM 836 C CA . CYS A 1 115 ? -76.036 37.637 12.597 1.00 26.72 115 CYS A CA 1
ATOM 837 C C . CYS A 1 115 ? -75.966 38.738 13.674 1.00 26.72 115 CYS A C 1
ATOM 839 O O . CYS A 1 115 ? -76.798 38.751 14.578 1.00 26.72 115 CYS A O 1
ATOM 841 N N . ARG A 1 116 ? -75.075 39.729 13.436 1.00 27.66 116 ARG A N 1
ATOM 842 C CA . ARG A 1 116 ? -74.788 40.956 14.233 1.00 27.66 116 ARG A CA 1
ATOM 843 C C . ARG A 1 116 ? -73.961 40.686 15.506 1.00 27.66 116 ARG A C 1
ATOM 845 O O . ARG A 1 116 ? -74.197 39.687 16.166 1.00 27.66 116 ARG A O 1
ATOM 852 N N . SER A 1 117 ? -72.995 41.514 15.925 1.00 27.00 117 SER A N 1
ATOM 853 C CA . SER A 1 117 ? -72.351 42.737 15.370 1.00 27.00 117 SER A CA 1
ATOM 854 C C . SER A 1 117 ? -71.058 43.020 16.179 1.00 27.00 117 SER A C 1
ATOM 856 O O . SER A 1 117 ? -70.969 42.532 17.299 1.00 27.00 117 SER A O 1
ATOM 858 N N . ALA A 1 118 ? -70.059 43.818 15.771 1.00 28.45 118 ALA A N 1
ATOM 859 C CA . ALA A 1 118 ? -69.666 44.430 14.486 1.00 28.45 118 ALA A CA 1
ATOM 860 C C . ALA A 1 118 ? -68.213 44.989 14.611 1.00 28.45 118 ALA A C 1
ATOM 862 O O . ALA A 1 118 ? -67.664 44.979 15.708 1.00 28.45 118 ALA A O 1
ATOM 863 N N . HIS A 1 119 ? -67.652 45.545 13.521 1.00 27.58 119 HIS A N 1
ATOM 864 C CA . HIS A 1 119 ? -66.302 46.153 13.396 1.00 27.58 119 HIS A CA 1
ATOM 865 C C . HIS A 1 119 ? -65.103 45.167 13.507 1.00 27.58 119 HIS A C 1
ATOM 867 O O . HIS A 1 119 ? -65.181 44.172 14.213 1.00 27.58 119 HIS A O 1
ATOM 873 N N . LEU A 1 120 ? -63.974 45.344 12.797 1.00 27.36 120 LEU A N 1
ATOM 874 C CA . LEU A 1 120 ? -63.540 46.437 11.900 1.00 27.36 120 LEU A CA 1
ATOM 875 C C . LEU A 1 120 ? -62.817 45.908 10.627 1.00 27.36 120 LEU A C 1
ATOM 877 O O . LEU A 1 120 ? -62.352 44.775 10.574 1.00 27.36 120 LEU A O 1
ATOM 881 N N . SER A 1 121 ? -62.784 46.767 9.606 1.00 27.78 121 SER A N 1
ATOM 882 C CA . SER A 1 121 ? -62.298 46.657 8.214 1.00 27.78 121 SER A CA 1
ATOM 883 C C . SER A 1 121 ? -60.962 45.920 7.955 1.00 27.78 121 SER A C 1
ATOM 885 O O . SER A 1 121 ? -60.018 46.097 8.711 1.00 27.78 121 SER A O 1
ATOM 887 N N . TYR A 1 122 ? -60.900 45.031 6.941 1.00 26.39 122 TYR A N 1
ATOM 888 C CA . TYR A 1 122 ? -60.292 45.187 5.581 1.00 26.39 122 TYR A CA 1
ATOM 889 C C . TYR A 1 122 ? -58.749 45.387 5.527 1.00 26.39 122 TYR A C 1
ATOM 891 O O . TYR A 1 122 ? -58.185 46.046 6.384 1.00 26.39 122 TYR A O 1
ATOM 899 N N . HIS A 1 123 ? -57.988 44.876 4.541 1.00 27.55 123 HI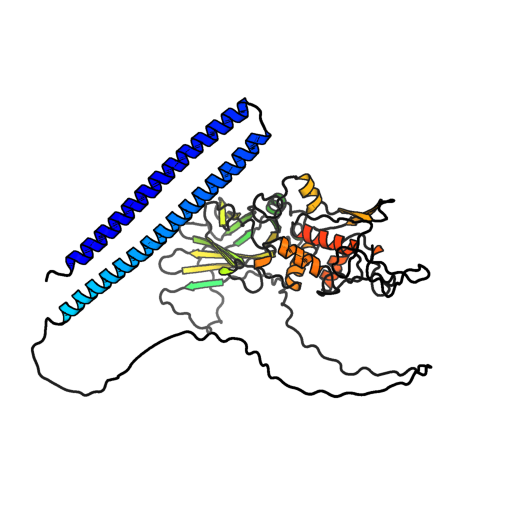S A N 1
ATOM 900 C CA . HIS A 1 123 ? -58.332 44.391 3.184 1.00 27.55 123 HIS A CA 1
ATOM 901 C C . HIS A 1 123 ? -57.628 43.062 2.793 1.00 27.55 123 HIS A C 1
ATOM 903 O O . HIS A 1 123 ? -56.705 42.611 3.467 1.00 27.55 123 HIS A O 1
ATOM 909 N N . LYS A 1 124 ? -58.059 42.437 1.681 1.00 27.52 124 LYS A N 1
ATOM 910 C CA . LYS A 1 124 ? -57.481 41.217 1.057 1.00 27.52 124 LYS A CA 1
ATOM 911 C C . LYS A 1 124 ? -57.713 41.229 -0.480 1.00 27.52 124 LYS A C 1
ATOM 913 O O . LYS A 1 124 ? -58.361 42.165 -0.951 1.00 27.52 124 LYS A O 1
ATOM 918 N N . TYR A 1 125 ? -57.287 40.152 -1.171 1.00 27.23 125 TYR A N 1
ATOM 919 C CA . TYR A 1 125 ? -57.405 39.797 -2.616 1.00 27.23 125 TYR A CA 1
ATOM 920 C C . TYR A 1 125 ? -56.287 40.420 -3.499 1.00 27.23 125 TYR A C 1
ATOM 922 O O . TYR A 1 125 ? -55.891 41.543 -3.210 1.00 27.23 125 TYR A O 1
ATOM 930 N N . SER A 1 126 ? -55.567 39.738 -4.422 1.00 25.97 126 SER A N 1
ATOM 931 C CA . SER A 1 126 ? -55.845 38.680 -5.451 1.00 25.97 126 SER A CA 1
ATOM 932 C C . SER A 1 126 ? -56.574 39.221 -6.707 1.00 25.97 126 SER A C 1
ATOM 934 O O . SER A 1 126 ? -57.080 40.335 -6.630 1.00 25.97 126 SER A O 1
ATOM 936 N N . CYS A 1 127 ? -56.640 38.601 -7.904 1.00 26.11 127 CYS A N 1
ATOM 937 C CA . CYS A 1 127 ? -56.268 37.279 -8.488 1.00 26.11 127 CYS A CA 1
ATOM 938 C C . CYS A 1 127 ? -55.744 37.478 -9.946 1.00 26.11 127 CYS A C 1
ATOM 940 O O . CYS A 1 127 ? -56.041 38.526 -10.514 1.00 26.11 127 CYS A O 1
ATOM 942 N N . ASP A 1 128 ? -55.124 36.553 -10.704 1.00 27.94 128 ASP A N 1
ATOM 943 C CA . ASP A 1 128 ? -54.227 35.395 -10.438 1.00 27.94 128 ASP A CA 1
ATOM 944 C C . ASP A 1 128 ? -53.228 35.286 -11.647 1.00 27.94 128 ASP A C 1
ATOM 946 O O . ASP A 1 128 ? -52.430 36.211 -11.752 1.00 27.94 128 ASP A O 1
ATOM 950 N N . GLU A 1 129 ? -53.145 34.375 -12.645 1.00 28.73 129 GLU A N 1
ATOM 951 C CA . GLU A 1 129 ? -53.624 33.001 -12.973 1.00 28.73 129 GLU A CA 1
ATOM 952 C C . GLU A 1 129 ? -52.828 32.471 -14.229 1.00 28.73 129 GLU A C 1
ATOM 954 O O . GLU A 1 129 ? -51.919 33.145 -14.707 1.00 28.73 129 GLU A O 1
ATOM 959 N N . LEU A 1 130 ? -53.191 31.300 -14.786 1.00 26.12 130 LEU A N 1
ATOM 960 C CA . LEU A 1 130 ? -52.929 30.726 -16.134 1.00 26.12 130 LEU A CA 1
ATOM 961 C C . LEU A 1 130 ? -51.499 30.331 -16.630 1.00 26.12 130 LEU A C 1
ATOM 963 O O . LEU A 1 130 ? -50.694 31.127 -17.100 1.00 26.12 130 LEU A O 1
ATOM 967 N N . THR A 1 131 ? -51.352 29.009 -16.830 1.00 27.16 131 THR A N 1
ATOM 968 C CA . THR A 1 131 ? -50.720 28.301 -17.985 1.00 27.16 131 THR A CA 1
ATOM 969 C C . THR A 1 131 ? -49.189 28.193 -18.227 1.00 27.16 131 THR A C 1
ATOM 971 O O . THR A 1 131 ? -48.534 29.081 -18.754 1.00 27.16 131 THR A O 1
ATOM 974 N N . SER A 1 132 ? -48.742 26.925 -18.183 1.00 28.00 132 SER A N 1
ATOM 975 C CA . SER A 1 132 ? -47.968 26.202 -19.228 1.00 28.00 132 SER A CA 1
ATOM 976 C C . SER A 1 132 ? -46.416 26.215 -19.304 1.00 28.00 132 SER A C 1
ATOM 978 O O . SER A 1 132 ? -45.778 27.211 -19.609 1.00 28.00 132 SER A O 1
ATOM 980 N N . MET A 1 133 ? -45.873 24.982 -19.269 1.00 28.02 133 MET A N 1
ATOM 981 C CA . MET A 1 133 ? -44.741 24.471 -20.081 1.00 28.02 133 MET A CA 1
ATOM 982 C C . MET A 1 133 ? -43.279 24.910 -19.748 1.00 28.02 133 MET A C 1
ATOM 984 O O . MET A 1 133 ? -43.085 25.717 -18.843 1.00 28.02 133 MET A O 1
ATOM 988 N N . PRO A 1 134 ? -42.224 24.200 -20.245 1.00 35.84 134 PRO A N 1
ATOM 989 C CA . PRO A 1 134 ? -41.216 23.666 -19.309 1.00 35.84 134 PRO A CA 1
ATOM 990 C C . PRO A 1 134 ? -39.728 24.026 -19.547 1.00 35.84 134 PRO A C 1
ATOM 992 O O . PRO A 1 134 ? -39.297 24.319 -20.655 1.00 35.84 134 PRO A O 1
ATOM 995 N N . TRP A 1 135 ? -38.933 23.839 -18.480 1.00 28.50 135 TRP A N 1
ATOM 996 C CA . TRP A 1 135 ? -37.518 23.403 -18.448 1.00 28.50 135 TRP A CA 1
ATOM 997 C C . TRP A 1 135 ? -36.547 23.926 -19.535 1.00 28.50 135 TRP A C 1
ATOM 999 O O . TRP A 1 135 ? -36.343 23.303 -20.576 1.00 28.50 135 TRP A O 1
ATOM 1009 N N . GLY A 1 136 ? -35.812 24.998 -19.219 1.00 26.73 136 GLY A N 1
ATOM 1010 C CA . GLY A 1 136 ? -34.720 25.510 -20.056 1.00 26.73 136 GLY A CA 1
ATOM 1011 C C . GLY A 1 136 ? -33.360 24.833 -19.816 1.00 26.73 136 GLY A C 1
ATOM 1012 O O . GLY A 1 136 ? -32.658 25.169 -18.865 1.00 26.73 136 GLY A O 1
ATOM 1013 N N . LEU A 1 137 ? -32.934 23.957 -20.732 1.00 28.41 137 LEU A N 1
ATOM 1014 C CA . LEU A 1 137 ? -31.536 23.512 -20.863 1.00 28.41 137 LEU A CA 1
ATOM 1015 C C . LEU A 1 137 ? -30.748 24.496 -21.745 1.00 28.41 137 LEU A C 1
ATOM 1017 O O . LEU A 1 137 ? -31.085 24.684 -22.914 1.00 28.41 137 LEU A O 1
ATOM 1021 N N . ARG A 1 138 ? -29.664 25.096 -21.231 1.00 27.27 138 ARG A N 1
ATOM 1022 C CA . ARG A 1 138 ? -28.755 25.911 -22.061 1.00 27.27 138 ARG A CA 1
ATOM 1023 C C . ARG A 1 138 ? -27.832 25.013 -22.888 1.00 27.27 138 ARG A C 1
ATOM 1025 O O . ARG A 1 138 ? -27.076 24.222 -22.330 1.00 27.27 138 ARG A O 1
ATOM 1032 N N . ARG A 1 139 ? -27.858 25.168 -24.217 1.00 27.27 139 ARG A N 1
ATOM 1033 C CA . ARG A 1 139 ? -26.882 24.568 -25.144 1.00 27.27 139 ARG A CA 1
ATOM 1034 C C . ARG A 1 139 ? -25.764 25.546 -25.507 1.00 27.27 139 ARG A C 1
ATOM 1036 O O . ARG A 1 139 ? -25.943 26.760 -25.479 1.00 27.27 139 ARG A O 1
ATOM 1043 N N . ILE A 1 140 ? -24.630 24.967 -25.892 1.00 28.53 140 ILE A N 1
ATOM 1044 C CA . ILE A 1 140 ? -23.455 25.639 -26.456 1.00 28.53 140 ILE A CA 1
ATOM 1045 C C . ILE A 1 140 ? -23.835 26.343 -27.769 1.00 28.53 140 ILE A C 1
ATOM 1047 O O . ILE A 1 140 ? -24.511 25.755 -28.616 1.00 28.53 140 ILE A O 1
ATOM 1051 N N . GLY A 1 141 ? -23.385 27.587 -27.947 1.00 26.17 141 GLY A N 1
ATOM 1052 C CA . GLY A 1 141 ? -23.545 28.335 -29.195 1.00 26.17 141 GLY A CA 1
ATOM 1053 C C . GLY A 1 141 ? -22.412 28.043 -30.181 1.00 26.17 141 GLY A C 1
ATOM 1054 O O . GLY A 1 141 ? -21.244 28.169 -29.830 1.00 26.17 141 GLY A O 1
ATOM 1055 N N . CYS A 1 142 ? -22.752 27.691 -31.423 1.00 26.59 142 CYS A N 1
ATOM 1056 C CA . CYS A 1 142 ? -21.796 27.532 -32.521 1.00 26.59 142 CYS A CA 1
ATOM 1057 C C . CYS A 1 142 ? -22.126 28.546 -33.627 1.00 26.59 142 CYS A C 1
ATOM 1059 O O . CYS A 1 142 ? -23.247 28.562 -34.138 1.00 26.59 142 CYS A O 1
ATOM 1061 N N . GLY A 1 143 ? -21.175 29.419 -33.969 1.00 26.34 143 GLY A N 1
ATOM 1062 C CA . GLY A 1 143 ? -21.377 30.515 -34.920 1.00 26.34 143 GLY A CA 1
ATOM 1063 C C . GLY A 1 143 ? -20.714 30.250 -36.270 1.00 26.34 143 GLY A C 1
ATOM 1064 O O . GLY A 1 143 ? -19.497 30.114 -36.345 1.00 26.34 143 GLY A O 1
ATOM 1065 N N . ARG A 1 144 ? -21.502 30.228 -37.352 1.00 28.33 144 ARG A N 1
ATOM 1066 C CA . ARG A 1 144 ? -21.008 30.091 -38.734 1.00 28.33 144 ARG A CA 1
ATOM 1067 C C . ARG A 1 144 ? -21.633 31.175 -39.620 1.00 28.33 144 ARG A C 1
ATOM 1069 O O . ARG A 1 144 ? -22.853 31.317 -39.643 1.00 28.33 144 ARG A O 1
ATOM 1076 N N . ARG A 1 145 ? -20.821 31.898 -40.397 1.00 26.56 145 ARG A N 1
ATOM 1077 C CA . ARG A 1 145 ? -21.263 32.690 -41.565 1.00 26.56 145 ARG A CA 1
ATOM 1078 C C . ARG A 1 145 ? -20.367 32.387 -42.774 1.00 26.56 145 ARG A C 1
ATOM 1080 O O . ARG A 1 145 ? -19.343 31.726 -42.632 1.00 26.56 145 ARG A O 1
ATOM 1087 N N . ARG A 1 146 ? -20.835 32.755 -43.971 1.00 29.47 146 ARG A N 1
ATOM 1088 C CA . ARG A 1 146 ? -20.313 32.327 -45.284 1.00 29.47 146 ARG A CA 1
ATOM 1089 C C . ARG A 1 146 ? -19.730 33.495 -46.085 1.00 29.47 146 ARG A C 1
ATOM 1091 O O . ARG A 1 146 ? -20.254 34.599 -45.992 1.00 29.47 146 ARG A O 1
ATOM 1098 N N . GLY A 1 147 ? -18.820 33.154 -47.002 1.00 26.83 147 GLY A N 1
ATOM 1099 C CA . GLY A 1 147 ? -18.449 33.948 -48.181 1.00 26.83 147 GLY A CA 1
ATOM 1100 C C . GLY A 1 147 ? -17.280 34.916 -47.953 1.00 26.83 147 GLY A C 1
ATOM 1101 O O . GLY A 1 147 ? -17.150 35.467 -46.870 1.00 26.83 147 GLY A O 1
ATOM 1102 N N . GLY A 1 148 ? -16.404 35.149 -48.933 1.00 25.86 148 GLY A N 1
ATOM 1103 C CA . GLY A 1 148 ? -16.291 34.500 -50.249 1.00 25.86 148 GLY A CA 1
ATOM 1104 C C . GLY A 1 148 ? -15.536 35.377 -51.255 1.00 25.86 148 GLY A C 1
ATOM 1105 O O . GLY A 1 148 ? -15.694 36.591 -51.232 1.00 25.86 148 GLY A O 1
ATOM 1106 N N . GLY A 1 149 ? -14.735 34.776 -52.139 1.00 25.92 149 GLY A N 1
ATOM 1107 C CA . GLY A 1 149 ? -13.983 35.494 -53.176 1.00 25.92 149 GLY A CA 1
ATOM 1108 C C . GLY A 1 149 ? -12.733 34.730 -53.619 1.00 25.92 149 GLY A C 1
ATOM 1109 O O . GLY A 1 149 ? -12.155 33.991 -52.826 1.00 25.92 149 GLY A O 1
ATOM 1110 N N . ALA A 1 150 ? -12.334 34.889 -54.881 1.00 28.94 150 ALA A N 1
ATOM 1111 C CA . ALA A 1 150 ? -11.138 34.273 -55.457 1.00 28.94 150 ALA A CA 1
ATOM 1112 C C . ALA A 1 150 ? -10.150 35.346 -55.946 1.00 28.94 150 ALA A C 1
ATOM 1114 O O . ALA A 1 150 ? -10.561 36.429 -56.357 1.00 28.94 150 ALA A O 1
ATOM 1115 N N . GLY A 1 151 ? -8.856 35.022 -55.933 1.00 27.80 151 GLY A N 1
ATOM 1116 C CA . GLY A 1 151 ? -7.752 35.859 -56.414 1.00 27.80 151 GLY A CA 1
ATOM 1117 C C . GLY A 1 151 ? -6.555 34.979 -56.789 1.00 27.80 151 GLY A C 1
ATOM 1118 O O . GLY A 1 151 ? -6.462 33.844 -56.321 1.00 27.80 151 GLY A O 1
ATOM 1119 N N . ARG A 1 152 ? -5.682 35.446 -57.690 1.00 27.20 152 ARG A N 1
ATOM 1120 C CA . ARG A 1 152 ? -4.667 34.618 -58.374 1.00 27.20 152 ARG A CA 1
ATOM 1121 C C . ARG A 1 152 ? -3.387 35.427 -58.630 1.00 27.20 152 ARG A C 1
ATOM 1123 O O . ARG A 1 152 ? -3.481 36.642 -58.767 1.00 27.20 152 ARG A O 1
ATOM 1130 N N . TRP A 1 153 ? -2.267 34.716 -58.820 1.00 27.31 153 TRP A N 1
ATOM 1131 C CA . TRP A 1 153 ? -0.918 35.217 -59.166 1.00 27.31 153 TRP A CA 1
ATOM 1132 C C . TRP A 1 153 ? -0.179 35.956 -58.020 1.00 27.31 153 TRP A C 1
ATOM 1134 O O . TRP A 1 153 ? -0.809 36.640 -57.226 1.00 27.31 153 TRP A O 1
ATOM 1144 N N . GLY A 1 154 ? 1.151 35.858 -57.881 1.00 26.73 154 GLY A N 1
ATOM 1145 C CA . GLY A 1 154 ? 2.107 34.978 -58.577 1.00 26.73 154 GLY A CA 1
ATOM 1146 C C . GLY A 1 154 ? 3.586 35.310 -58.275 1.00 26.73 154 GLY A C 1
ATOM 1147 O O . GLY A 1 154 ? 3.869 36.381 -57.759 1.00 26.73 154 GLY A O 1
ATOM 1148 N N . HIS A 1 155 ? 4.492 34.407 -58.683 1.00 29.91 155 HIS A N 1
ATOM 1149 C CA . HIS A 1 155 ? 5.967 34.547 -58.775 1.00 29.91 155 HIS A CA 1
ATOM 1150 C C . HIS A 1 155 ? 6.803 34.712 -57.474 1.00 29.91 155 HIS A C 1
ATOM 1152 O O . HIS A 1 155 ? 6.584 35.606 -56.667 1.00 29.91 155 HIS A O 1
ATOM 1158 N N . GLY A 1 156 ? 7.838 33.866 -57.330 1.00 26.55 156 GLY A N 1
ATOM 1159 C CA . GLY A 1 156 ? 9.076 34.148 -56.567 1.00 26.55 156 GLY A CA 1
ATOM 1160 C C . GLY A 1 156 ? 10.206 34.510 -57.553 1.00 26.55 156 GLY A C 1
ATOM 1161 O O . GLY A 1 156 ? 9.888 35.105 -58.585 1.00 26.55 156 GLY A O 1
ATOM 1162 N N . PRO A 1 157 ? 11.472 34.060 -57.384 1.00 45.19 157 PRO A N 1
ATOM 1163 C CA . PRO A 1 157 ? 12.153 33.519 -56.193 1.00 45.19 157 PRO A CA 1
ATOM 1164 C C . PRO A 1 157 ? 13.520 34.210 -55.905 1.00 45.19 157 PRO A C 1
ATOM 1166 O O . PRO A 1 157 ? 14.107 34.811 -56.801 1.00 45.19 157 PRO A O 1
ATOM 1169 N N . VAL A 1 158 ? 14.101 34.061 -54.702 1.00 31.95 158 VAL A N 1
ATOM 1170 C CA . VAL A 1 158 ? 15.524 34.405 -54.432 1.00 31.95 158 VAL A CA 1
ATOM 1171 C C . VAL A 1 158 ? 16.143 33.413 -53.432 1.00 31.95 158 VAL A C 1
ATOM 1173 O O . VAL A 1 158 ? 15.462 32.967 -52.512 1.00 31.95 158 VAL A O 1
ATOM 1176 N N . GLY A 1 159 ? 17.417 33.056 -53.637 1.00 28.39 159 GLY A N 1
ATOM 1177 C CA . GLY A 1 159 ? 18.192 32.125 -52.804 1.00 28.39 159 GLY A CA 1
ATOM 1178 C C . GLY A 1 159 ? 18.975 32.766 -51.635 1.00 28.39 159 GLY A C 1
ATOM 1179 O O . GLY A 1 159 ? 18.748 33.928 -51.297 1.00 28.39 159 GLY A O 1
ATOM 1180 N N . PRO A 1 160 ? 19.892 32.008 -51.000 1.00 42.53 160 PRO A N 1
ATOM 1181 C CA . PRO A 1 160 ? 20.529 32.364 -49.726 1.00 42.53 160 PRO A CA 1
ATOM 1182 C C . PRO A 1 160 ? 21.789 33.237 -49.872 1.00 42.53 160 PRO A C 1
ATOM 1184 O O . PRO A 1 160 ? 22.366 33.355 -50.954 1.00 42.53 160 PRO A O 1
ATOM 1187 N N . PRO A 1 161 ? 22.303 33.743 -48.738 1.00 35.59 161 PRO A N 1
ATOM 1188 C CA . PRO A 1 161 ? 23.735 33.599 -48.468 1.00 35.59 161 PRO A CA 1
ATOM 1189 C C . PRO A 1 161 ? 24.027 33.036 -47.065 1.00 35.59 161 PRO A C 1
ATOM 1191 O O . PRO A 1 161 ? 23.243 33.182 -46.130 1.00 35.59 161 PRO A O 1
ATOM 1194 N N . ALA A 1 162 ? 25.201 32.423 -46.907 1.00 28.38 162 ALA A N 1
ATOM 1195 C CA . ALA A 1 162 ? 25.676 31.871 -45.640 1.00 28.38 162 ALA A CA 1
ATOM 1196 C C . ALA A 1 162 ? 26.655 32.810 -44.905 1.00 28.38 162 ALA A C 1
ATOM 1198 O O . ALA A 1 162 ? 27.361 33.603 -45.529 1.00 28.38 162 ALA A O 1
ATOM 1199 N N . GLY A 1 163 ? 26.817 32.590 -43.595 1.00 26.52 163 GLY A N 1
ATOM 1200 C CA . GLY A 1 163 ? 28.145 32.652 -42.973 1.00 26.52 163 GLY A CA 1
ATOM 1201 C C . GLY A 1 163 ? 28.351 33.581 -41.768 1.00 26.52 163 GLY A C 1
ATOM 1202 O O . GLY A 1 163 ? 27.972 34.747 -41.777 1.00 26.52 163 GLY A O 1
ATOM 1203 N N . ARG A 1 164 ? 29.136 33.049 -40.815 1.00 26.59 164 ARG A N 1
ATOM 1204 C CA . ARG A 1 164 ? 29.780 33.696 -39.650 1.00 26.59 164 ARG A CA 1
ATOM 1205 C C . ARG A 1 164 ? 28.848 34.184 -38.530 1.00 26.59 164 ARG A C 1
ATOM 1207 O O . ARG A 1 164 ? 28.114 35.155 -38.670 1.00 26.59 164 ARG A O 1
ATOM 1214 N N . GLY A 1 165 ? 28.970 33.528 -37.374 1.00 27.52 165 GLY A N 1
ATOM 1215 C CA . GLY A 1 165 ? 28.332 33.942 -36.123 1.00 27.52 165 GLY A CA 1
ATOM 1216 C C . GLY A 1 165 ? 29.057 35.091 -35.414 1.00 27.52 165 GLY A C 1
ATOM 1217 O O . GLY A 1 165 ? 30.019 35.671 -35.927 1.00 27.52 165 GLY A O 1
ATOM 1218 N N . ARG A 1 166 ? 28.582 35.412 -34.208 1.00 26.06 166 ARG A N 1
ATOM 1219 C CA . ARG A 1 166 ? 29.233 36.323 -33.260 1.00 26.06 166 ARG A CA 1
ATOM 1220 C C . ARG A 1 166 ? 28.689 36.064 -31.857 1.00 26.06 166 ARG A C 1
ATOM 1222 O O . ARG A 1 166 ? 27.482 35.879 -31.717 1.00 26.06 166 ARG A O 1
ATOM 1229 N N . ASP A 1 167 ? 29.547 36.112 -30.843 1.00 30.23 167 ASP A N 1
ATOM 1230 C CA . ASP A 1 167 ? 29.100 36.212 -29.454 1.00 30.23 167 ASP A CA 1
ATOM 1231 C C . ASP A 1 167 ? 28.261 37.476 -29.251 1.00 30.23 167 ASP A C 1
ATOM 1233 O O . ASP A 1 167 ? 28.694 38.581 -29.590 1.00 30.23 167 ASP A O 1
ATOM 1237 N N . ILE A 1 168 ? 27.083 37.322 -28.643 1.00 25.94 168 ILE A N 1
ATOM 1238 C CA . ILE A 1 168 ? 26.351 38.419 -28.007 1.00 25.94 168 ILE A CA 1
ATOM 1239 C C . ILE A 1 168 ? 25.824 37.914 -26.664 1.00 25.94 168 ILE A C 1
ATOM 1241 O O . ILE A 1 168 ? 24.918 37.086 -26.594 1.00 25.94 168 ILE A O 1
ATOM 1245 N N . SER A 1 169 ? 26.375 38.451 -25.578 1.00 28.94 169 SER A N 1
ATOM 1246 C CA . SER A 1 169 ? 25.894 38.192 -24.223 1.00 28.94 169 SER A CA 1
ATOM 1247 C C . SER A 1 169 ? 24.567 38.922 -23.972 1.00 28.94 169 SER A C 1
ATOM 1249 O O . SER A 1 169 ? 24.557 40.122 -23.677 1.00 28.94 169 SER A O 1
ATOM 1251 N N . CYS A 1 170 ? 23.442 38.213 -24.052 1.00 25.25 170 CYS A N 1
ATOM 1252 C CA . CYS A 1 170 ? 22.136 38.748 -23.664 1.00 25.25 170 CYS A CA 1
ATOM 1253 C C . CYS A 1 170 ? 21.890 38.554 -22.159 1.00 25.25 170 CYS A C 1
ATOM 1255 O O . CYS A 1 170 ? 21.950 37.444 -21.634 1.00 25.25 170 CYS A O 1
ATOM 1257 N N . ARG A 1 171 ? 21.632 39.659 -21.449 1.00 23.28 171 ARG A N 1
ATOM 1258 C CA . ARG A 1 171 ? 21.411 39.671 -19.994 1.00 23.28 171 ARG A CA 1
ATOM 1259 C C . ARG A 1 171 ? 20.067 39.042 -19.621 1.00 23.28 171 ARG A C 1
ATOM 1261 O O . ARG A 1 171 ? 19.078 39.243 -20.318 1.00 23.28 171 ARG A O 1
ATOM 1268 N N . LEU A 1 172 ? 20.034 38.389 -18.458 1.00 28.17 172 LEU A N 1
ATOM 1269 C CA . LEU A 1 172 ? 18.819 37.921 -17.785 1.00 28.17 172 LEU A CA 1
ATOM 1270 C C . LEU A 1 172 ? 17.786 39.055 -17.605 1.00 28.17 172 LEU A C 1
ATOM 1272 O O . LEU A 1 172 ? 18.110 40.058 -16.960 1.00 28.17 172 LEU A O 1
ATOM 1276 N N . PRO A 1 173 ? 16.535 38.887 -18.065 1.00 25.31 173 PRO A N 1
ATOM 1277 C CA . PRO A 1 173 ? 15.404 39.682 -17.611 1.00 25.31 173 PRO A CA 1
ATOM 1278 C C . PRO A 1 173 ? 14.606 38.950 -16.516 1.00 25.31 173 PRO A C 1
ATOM 1280 O O . PRO A 1 173 ? 14.425 37.739 -16.566 1.00 25.31 173 PRO A O 1
ATOM 1283 N N . GLY A 1 174 ? 14.058 39.711 -15.564 1.00 23.66 174 GLY A N 1
ATOM 1284 C CA . GLY A 1 174 ? 12.835 39.346 -14.833 1.00 23.66 174 GLY A CA 1
ATOM 1285 C C . GLY A 1 174 ? 12.857 38.063 -13.991 1.00 23.66 174 GLY A C 1
ATOM 1286 O O . GLY A 1 174 ? 12.394 37.011 -14.422 1.00 23.66 174 GLY A O 1
ATOM 1287 N N . ARG A 1 175 ? 13.245 38.185 -12.714 1.00 28.38 175 ARG A N 1
ATOM 1288 C CA . ARG A 1 175 ? 13.027 37.163 -11.673 1.00 28.38 175 ARG A CA 1
ATOM 1289 C C . ARG A 1 175 ? 11.520 36.963 -11.423 1.00 28.38 175 ARG A C 1
ATOM 1291 O O . ARG A 1 175 ? 10.960 37.576 -10.516 1.00 28.38 175 ARG A O 1
ATOM 1298 N N . ALA A 1 176 ? 10.866 36.127 -12.229 1.00 24.33 176 ALA A N 1
ATOM 1299 C CA . ALA A 1 176 ? 9.454 35.786 -12.080 1.00 24.33 176 ALA A CA 1
ATOM 1300 C C . ALA A 1 176 ? 9.228 35.044 -10.752 1.00 24.33 176 ALA A C 1
ATOM 1302 O O . ALA A 1 176 ? 9.542 33.862 -10.611 1.00 24.33 176 ALA A O 1
ATOM 1303 N N . ARG A 1 177 ? 8.712 35.768 -9.753 1.00 24.94 177 ARG A N 1
ATOM 1304 C CA . ARG A 1 177 ? 8.358 35.217 -8.444 1.00 24.94 177 ARG A CA 1
ATOM 1305 C C . ARG A 1 177 ? 7.057 34.429 -8.580 1.00 24.94 177 ARG A C 1
ATOM 1307 O O . ARG A 1 177 ? 5.981 34.983 -8.376 1.00 24.94 177 ARG A O 1
ATOM 1314 N N . TRP A 1 178 ? 7.172 33.151 -8.931 1.00 27.77 178 TRP A N 1
ATOM 1315 C CA . TRP A 1 178 ? 6.085 32.194 -8.742 1.00 27.77 178 TRP A CA 1
ATOM 1316 C C . TRP A 1 178 ? 5.673 32.241 -7.269 1.00 27.77 178 TRP A C 1
ATOM 1318 O O . TRP A 1 178 ? 6.516 32.082 -6.385 1.00 27.77 178 TRP A O 1
ATOM 1328 N N . GLY A 1 179 ? 4.412 32.594 -7.027 1.00 24.22 179 GLY A N 1
ATOM 1329 C CA . GLY A 1 179 ? 3.864 32.698 -5.680 1.00 24.22 179 GLY A CA 1
ATOM 1330 C C . GLY A 1 179 ? 3.726 31.323 -5.042 1.00 24.22 179 GLY A C 1
ATOM 1331 O O . GLY A 1 179 ? 3.597 30.320 -5.745 1.00 24.22 179 GLY A O 1
ATOM 1332 N N . ASP A 1 180 ? 3.747 31.295 -3.715 1.00 26.64 180 ASP A N 1
ATOM 1333 C CA . ASP A 1 180 ? 3.577 30.085 -2.924 1.00 26.64 180 ASP A CA 1
ATOM 1334 C C . ASP A 1 180 ? 2.200 29.457 -3.206 1.00 26.64 180 ASP A C 1
ATOM 1336 O O . ASP A 1 180 ? 1.172 29.919 -2.714 1.00 26.64 180 ASP A O 1
ATOM 1340 N N . ALA A 1 181 ? 2.173 28.412 -4.036 1.00 27.66 181 ALA A N 1
ATOM 1341 C CA . ALA A 1 181 ? 1.018 27.533 -4.146 1.00 27.66 181 ALA A CA 1
ATOM 1342 C C . ALA A 1 181 ? 0.944 26.700 -2.860 1.00 27.66 181 ALA A C 1
ATOM 1344 O O . ALA A 1 181 ? 1.937 26.068 -2.495 1.00 27.66 181 ALA A O 1
ATOM 1345 N N . ASP A 1 182 ? -0.202 26.725 -2.171 1.00 30.05 182 ASP A N 1
ATOM 1346 C CA . ASP A 1 182 ? -0.372 26.114 -0.849 1.00 30.05 182 ASP A CA 1
ATOM 1347 C C . ASP A 1 182 ? 0.040 24.634 -0.830 1.00 30.05 182 ASP A C 1
ATOM 1349 O O . ASP A 1 182 ? -0.702 23.741 -1.246 1.00 30.05 182 ASP A O 1
ATOM 1353 N N . LEU A 1 183 ? 1.234 24.374 -0.293 1.00 29.14 183 LEU A N 1
ATOM 1354 C CA . LEU A 1 183 ? 1.688 23.031 0.036 1.00 29.14 183 LEU A CA 1
ATOM 1355 C C . LEU A 1 183 ? 0.749 22.448 1.106 1.00 29.14 183 LEU A C 1
ATOM 1357 O O . LEU A 1 183 ? 0.540 23.104 2.136 1.00 29.14 183 LEU A O 1
ATOM 1361 N N . PRO A 1 184 ? 0.230 21.216 0.935 1.00 28.52 184 PRO A N 1
ATOM 1362 C CA . PRO A 1 184 ? -0.466 20.516 2.005 1.00 28.52 184 PRO A CA 1
ATOM 1363 C C . PRO A 1 184 ? 0.438 20.463 3.237 1.00 28.52 184 PRO A C 1
ATOM 1365 O O . PRO A 1 184 ? 1.522 19.877 3.206 1.00 28.52 184 PRO A O 1
ATOM 1368 N N . ARG A 1 185 ? 0.027 21.138 4.317 1.00 26.50 185 ARG A N 1
ATOM 1369 C CA . ARG A 1 185 ? 0.838 21.235 5.534 1.00 26.50 185 ARG A CA 1
ATOM 1370 C C . ARG A 1 185 ? 0.885 19.876 6.217 1.00 26.50 185 ARG A C 1
ATOM 1372 O O . ARG A 1 185 ? -0.000 19.560 7.010 1.00 26.50 185 ARG A O 1
ATOM 1379 N N . TYR A 1 186 ? 1.945 19.119 5.943 1.00 28.33 186 TYR A N 1
ATOM 1380 C CA . TYR A 1 186 ? 2.351 17.977 6.753 1.00 28.33 186 TYR A CA 1
ATOM 1381 C C . TYR A 1 186 ? 2.428 18.433 8.214 1.00 28.33 186 TYR A C 1
ATOM 1383 O O . TYR A 1 186 ? 3.308 19.215 8.585 1.00 28.33 186 TYR A O 1
ATOM 1391 N N . ARG A 1 187 ? 1.458 18.014 9.032 1.00 25.52 187 ARG A N 1
ATOM 1392 C CA . ARG A 1 187 ? 1.483 18.300 10.465 1.00 25.52 187 ARG A CA 1
ATOM 1393 C C . ARG A 1 187 ? 2.544 17.394 11.091 1.00 25.52 187 ARG A C 1
ATOM 1395 O O . ARG A 1 187 ? 2.418 16.181 10.951 1.00 25.52 187 ARG A O 1
ATOM 1402 N N . PRO A 1 188 ? 3.560 17.927 11.790 1.00 24.75 188 PRO A N 1
ATOM 1403 C CA . PRO A 1 188 ? 4.338 17.090 12.691 1.00 24.75 188 PRO A CA 1
ATOM 1404 C C . PRO A 1 188 ? 3.404 16.556 13.786 1.00 24.75 188 PRO A C 1
ATOM 1406 O O . PRO A 1 188 ? 2.504 17.274 14.231 1.00 24.75 188 PRO A O 1
ATOM 1409 N N . SER A 1 189 ? 3.613 15.315 14.224 1.00 28.14 189 SER A N 1
ATOM 1410 C CA . SER A 1 189 ? 2.858 14.709 15.321 1.00 28.14 189 SER A CA 1
ATOM 1411 C C . SER A 1 189 ? 3.150 15.447 16.633 1.00 28.14 189 SER A C 1
ATOM 1413 O O . SER A 1 189 ? 4.174 15.259 17.289 1.00 28.14 189 SER A O 1
ATOM 1415 N N . CYS A 1 190 ? 2.245 16.351 17.011 1.00 25.02 190 CYS A N 1
ATOM 1416 C CA . CYS A 1 190 ? 2.275 17.036 18.299 1.00 25.02 190 CYS A CA 1
ATOM 1417 C C . CYS A 1 190 ? 1.754 16.085 19.384 1.00 25.02 190 CYS A C 1
ATOM 1419 O O . CYS A 1 190 ? 0.595 16.203 19.772 1.00 25.02 190 CYS A O 1
ATOM 1421 N N . GLY A 1 191 ? 2.599 15.149 19.830 1.00 28.91 191 GLY A N 1
ATOM 1422 C CA . GLY A 1 191 ? 2.229 14.122 20.806 1.00 28.91 191 GLY A CA 1
ATOM 1423 C C . GLY A 1 191 ? 1.572 14.714 22.056 1.00 28.91 191 GLY A C 1
ATOM 1424 O O . GLY A 1 191 ? 2.172 15.535 22.754 1.00 28.91 191 GLY A O 1
ATOM 1425 N N . GLY A 1 192 ? 0.328 14.309 22.312 1.00 28.45 192 GLY A N 1
ATOM 1426 C CA . GLY A 1 192 ? -0.506 14.869 23.370 1.00 28.45 192 GLY A CA 1
ATOM 1427 C C . GLY A 1 192 ? -1.992 14.667 23.085 1.00 28.45 192 GLY A C 1
ATOM 1428 O O . GLY A 1 192 ? -2.564 15.358 22.243 1.00 28.45 192 GLY A O 1
ATOM 1429 N N . PHE A 1 193 ? -2.607 13.746 23.833 1.00 32.81 193 PHE A N 1
ATOM 1430 C CA . PHE A 1 193 ? -3.994 13.301 23.667 1.00 32.81 193 PHE A CA 1
ATOM 1431 C C . PHE A 1 193 ? -4.991 14.451 23.448 1.00 32.81 193 PHE A C 1
ATOM 1433 O O . PHE A 1 193 ? -5.186 15.303 24.320 1.00 32.81 193 PHE A O 1
ATOM 1440 N N . ARG A 1 194 ? -5.698 14.427 22.315 1.00 41.84 194 ARG A N 1
ATOM 1441 C CA . ARG A 1 194 ? -6.834 15.320 22.054 1.00 41.84 194 ARG A CA 1
ATOM 1442 C C . ARG A 1 194 ? -8.112 14.692 22.593 1.00 41.84 194 ARG A C 1
ATOM 1444 O O . ARG A 1 194 ? -8.668 13.779 21.995 1.00 41.84 194 ARG A O 1
ATOM 1451 N N . VAL A 1 195 ? -8.576 15.202 23.731 1.00 44.62 195 VAL A N 1
ATOM 1452 C CA . VAL A 1 195 ? -9.871 14.836 24.319 1.00 44.62 195 VAL A CA 1
ATOM 1453 C C . VAL A 1 195 ? -10.892 15.920 23.997 1.00 44.62 195 VAL A C 1
ATOM 1455 O O . VAL A 1 195 ? -10.621 17.109 24.175 1.00 44.62 195 VAL A O 1
ATOM 1458 N N . ARG A 1 196 ? -12.085 15.511 23.556 1.00 46.78 196 ARG A N 1
ATOM 1459 C CA . ARG A 1 196 ? -13.245 16.394 23.389 1.00 46.78 196 ARG A CA 1
ATOM 1460 C C . ARG A 1 196 ? -14.457 15.775 24.076 1.00 46.78 196 ARG A C 1
ATOM 1462 O O . ARG A 1 196 ? -14.664 14.565 23.992 1.00 46.78 196 ARG A O 1
ATOM 1469 N N . PHE A 1 197 ? -15.252 16.623 24.721 1.00 40.47 197 PHE A N 1
ATOM 1470 C CA . PHE A 1 197 ? -16.551 16.268 25.283 1.00 40.47 197 PHE A CA 1
ATOM 1471 C C . PHE A 1 197 ? -17.625 17.110 24.607 1.00 40.47 197 PHE A C 1
ATOM 1473 O O . PHE A 1 197 ? -17.497 18.333 24.537 1.00 40.47 197 PHE A O 1
ATOM 1480 N N . PHE A 1 198 ? -18.694 16.464 24.151 1.00 47.72 198 PHE A N 1
ATOM 1481 C CA . PHE A 1 198 ? -19.875 17.146 23.632 1.00 47.72 198 PHE A CA 1
ATOM 1482 C C . PHE A 1 198 ? -21.103 16.691 24.419 1.00 47.72 198 PHE A C 1
ATOM 1484 O O . PHE A 1 198 ? -21.355 15.495 24.554 1.00 47.72 198 PHE A O 1
ATOM 1491 N N . THR A 1 199 ? -21.852 17.658 24.950 1.00 36.81 199 THR A N 1
ATOM 1492 C CA . THR A 1 199 ? -23.096 17.432 25.693 1.00 36.81 199 THR A CA 1
ATOM 1493 C C . THR A 1 199 ? -24.252 18.059 24.922 1.00 36.81 199 THR A C 1
ATOM 1495 O O . THR A 1 199 ? -24.305 19.273 24.720 1.00 36.81 199 THR A O 1
ATOM 1498 N N . TYR A 1 200 ? -25.181 17.226 24.453 1.00 38.75 200 TYR A N 1
ATOM 1499 C CA . TYR A 1 200 ? -26.333 17.684 23.676 1.00 38.75 200 TYR A CA 1
ATOM 1500 C C . TYR A 1 200 ? -27.591 17.707 24.547 1.00 38.75 200 TYR A C 1
ATOM 1502 O O . TYR A 1 200 ? -28.131 16.664 24.912 1.00 38.75 200 TYR A O 1
ATOM 1510 N N . GLY A 1 201 ? -28.058 18.914 24.877 1.00 32.78 201 GLY A N 1
ATOM 1511 C CA . GLY A 1 201 ? -29.329 19.126 25.572 1.00 32.78 201 GLY A CA 1
ATOM 1512 C C . GLY A 1 201 ? -30.533 19.037 24.629 1.00 32.78 201 GLY A C 1
ATOM 1513 O O . GLY A 1 201 ? -30.464 19.458 23.473 1.00 32.78 201 GLY A O 1
ATOM 1514 N N . CYS A 1 202 ? -31.664 18.550 25.140 1.00 32.75 202 CYS A N 1
ATOM 1515 C CA . CYS A 1 202 ? -32.874 18.222 24.370 1.00 32.75 202 CYS A CA 1
ATOM 1516 C C . CYS A 1 202 ? -33.634 19.410 23.728 1.00 32.75 202 CYS A C 1
ATOM 1518 O O . CYS A 1 202 ? -34.723 19.202 23.201 1.00 32.75 202 CYS A O 1
ATOM 1520 N N . ASP A 1 203 ? -33.093 20.635 23.757 1.00 36.72 203 ASP A N 1
ATOM 1521 C CA . ASP A 1 203 ? -33.754 21.875 23.295 1.00 36.72 203 ASP A CA 1
ATOM 1522 C C . ASP A 1 203 ? -33.130 22.472 22.007 1.00 36.72 203 ASP A C 1
ATOM 1524 O O . ASP A 1 203 ? -33.364 23.621 21.637 1.00 36.72 203 ASP A O 1
ATOM 1528 N N . GLY A 1 204 ? -32.311 21.688 21.294 1.00 34.31 204 GLY A N 1
ATOM 1529 C CA . GLY A 1 204 ? -32.004 21.898 19.868 1.00 34.31 204 GLY A CA 1
ATOM 1530 C C . GLY A 1 204 ? -31.146 23.113 19.478 1.00 34.31 204 GLY A C 1
ATOM 1531 O O . GLY A 1 204 ? -30.964 23.352 18.284 1.00 34.31 204 GLY A O 1
ATOM 1532 N N . ARG A 1 205 ? -30.602 23.878 20.432 1.00 31.70 205 ARG A N 1
ATOM 1533 C CA . ARG A 1 205 ? -29.734 25.041 20.163 1.00 31.70 205 ARG A CA 1
ATOM 1534 C C . ARG A 1 205 ? -28.262 24.721 20.410 1.00 31.70 205 ARG A C 1
ATOM 1536 O O . ARG A 1 205 ? -27.916 24.136 21.434 1.00 31.70 205 ARG A O 1
ATOM 1543 N N . ARG A 1 206 ? -27.384 25.186 19.513 1.00 31.77 206 ARG A N 1
ATOM 1544 C CA . ARG A 1 206 ? -25.973 25.418 19.862 1.00 31.77 206 ARG A CA 1
ATOM 1545 C C . ARG A 1 206 ? -25.896 26.535 20.909 1.00 31.77 206 ARG A C 1
ATOM 1547 O O . ARG A 1 206 ? -26.757 27.412 20.936 1.00 31.77 206 ARG A O 1
ATOM 1554 N N . ARG A 1 207 ? -24.858 26.498 21.743 1.00 35.06 207 ARG A N 1
ATOM 1555 C CA . ARG A 1 207 ? -24.335 27.695 22.413 1.00 35.06 207 ARG A CA 1
ATOM 1556 C C . ARG A 1 207 ? -23.218 28.252 21.533 1.00 35.06 207 ARG A C 1
ATOM 1558 O O . ARG A 1 207 ? -22.468 27.461 20.961 1.00 35.06 207 ARG A O 1
ATOM 1565 N N . ASP A 1 208 ? -23.161 29.569 21.407 1.00 33.28 208 ASP A N 1
ATOM 1566 C CA . ASP A 1 208 ? -22.190 30.260 20.557 1.00 33.28 208 ASP A CA 1
ATOM 1567 C C . ASP A 1 208 ? -20.838 30.462 21.279 1.00 33.28 208 ASP A C 1
ATOM 1569 O O . ASP A 1 208 ? -20.701 30.174 22.468 1.00 33.28 208 ASP A O 1
ATOM 1573 N N . GLU A 1 209 ? -19.807 30.876 20.541 1.00 36.19 209 GLU A N 1
ATOM 1574 C CA . GLU A 1 209 ? -18.397 30.518 20.803 1.00 36.19 209 GLU A CA 1
ATOM 1575 C C . GLU A 1 209 ? -17.647 31.348 21.880 1.00 36.19 209 GLU A C 1
ATOM 1577 O O . GLU A 1 209 ? -16.426 31.246 21.986 1.00 36.19 209 GLU A O 1
ATOM 1582 N N . GLU A 1 210 ? -18.327 32.164 22.694 1.00 32.66 210 GLU A N 1
ATOM 1583 C CA . GLU A 1 210 ? -17.679 33.226 23.500 1.00 32.66 210 GLU A CA 1
ATOM 1584 C C . GLU A 1 210 ? -17.180 32.838 24.916 1.00 32.66 210 GLU A C 1
ATOM 1586 O O . GLU A 1 210 ? -16.667 33.703 25.621 1.00 32.66 210 GLU A O 1
ATOM 1591 N N . ASP A 1 211 ? -17.252 31.568 25.344 1.00 31.83 211 ASP A N 1
ATOM 1592 C CA . ASP A 1 211 ? -16.900 31.149 26.728 1.00 31.83 211 ASP A CA 1
ATOM 1593 C C . ASP A 1 211 ? -15.678 30.196 26.826 1.00 31.83 211 ASP A C 1
ATOM 1595 O O . ASP A 1 211 ? -15.612 29.260 27.626 1.00 31.83 211 ASP A O 1
ATOM 1599 N N . MET A 1 212 ? -14.668 30.424 25.978 1.00 36.59 212 MET A N 1
ATOM 1600 C CA . MET A 1 212 ? -13.413 29.649 25.911 1.00 36.59 212 MET A CA 1
ATOM 1601 C C . MET A 1 212 ? -12.345 30.121 26.927 1.00 36.59 212 MET A C 1
ATOM 1603 O O . MET A 1 212 ? -11.189 30.355 26.576 1.00 36.59 212 MET A O 1
ATOM 1607 N N . SER A 1 213 ? -12.722 30.255 28.206 1.00 37.25 213 SER A N 1
ATOM 1608 C CA . SER A 1 213 ? -11.799 30.614 29.307 1.00 37.25 213 SER A CA 1
ATOM 1609 C C . SER A 1 213 ? -11.947 29.735 30.564 1.00 37.25 213 SER A C 1
ATOM 1611 O O . SER A 1 213 ? -11.636 30.164 31.678 1.00 37.25 213 SER A O 1
ATOM 1613 N N . SER A 1 214 ? -12.376 28.483 30.402 1.00 36.22 214 SER A N 1
ATOM 1614 C CA . SER A 1 214 ? -12.293 27.454 31.446 1.00 36.22 214 SER A CA 1
ATOM 1615 C C . SER A 1 214 ? -11.559 26.217 30.924 1.00 36.22 214 SER A C 1
ATOM 1617 O O . SER A 1 214 ? -11.557 25.940 29.724 1.00 36.22 214 SER A O 1
ATOM 1619 N N . ALA A 1 215 ? -10.881 25.489 31.817 1.00 40.31 215 ALA A N 1
ATOM 1620 C CA . ALA A 1 215 ? -10.302 24.197 31.460 1.00 40.31 215 ALA A CA 1
ATOM 1621 C C . ALA A 1 215 ? -11.429 23.225 31.086 1.00 40.31 215 ALA A C 1
ATOM 1623 O O . ALA A 1 215 ? -12.508 23.280 31.679 1.00 40.31 215 ALA A O 1
ATOM 1624 N N . ALA A 1 216 ? -11.177 22.332 30.123 1.00 42.44 216 ALA A N 1
ATOM 1625 C CA . ALA A 1 216 ? -12.147 21.306 29.758 1.00 42.44 216 ALA A CA 1
ATOM 1626 C C . ALA A 1 216 ? -12.575 20.536 31.025 1.00 42.44 216 ALA A C 1
ATOM 1628 O O . ALA A 1 216 ? -11.694 20.120 31.784 1.00 42.44 216 ALA A O 1
ATOM 1629 N N . PRO A 1 217 ? -13.886 20.376 31.288 1.00 43.88 217 PRO A N 1
ATOM 1630 C CA . PRO A 1 217 ? -14.349 19.741 32.513 1.00 43.88 217 PRO A CA 1
ATOM 1631 C C . PRO A 1 217 ? -13.797 18.318 32.589 1.00 43.88 217 PRO A C 1
ATOM 1633 O O . PRO A 1 217 ? -13.864 17.573 31.607 1.00 43.88 217 PRO A O 1
ATOM 1636 N N . GLU A 1 218 ? -13.244 17.943 33.745 1.00 46.16 218 GLU A N 1
ATOM 1637 C CA . GLU A 1 218 ? -12.793 16.568 33.951 1.00 46.16 218 GLU A CA 1
ATOM 1638 C C . GLU A 1 218 ? -13.975 15.602 33.749 1.00 46.16 218 GLU A C 1
ATOM 1640 O O . GLU A 1 218 ? -15.098 15.916 34.162 1.00 46.16 218 GLU A O 1
ATOM 1645 N N . PRO A 1 219 ? -13.762 14.439 33.103 1.00 52.38 219 PRO A N 1
ATOM 1646 C CA . PRO A 1 219 ? -14.836 13.486 32.860 1.00 52.38 219 PRO A CA 1
ATOM 1647 C C . PRO A 1 219 ? -15.511 13.071 34.169 1.00 52.38 219 PRO A C 1
ATOM 1649 O O . PRO A 1 219 ? -14.848 12.549 35.068 1.00 52.38 219 PRO A O 1
ATOM 1652 N N . ASP A 1 220 ? -16.840 13.213 34.240 1.00 54.78 220 ASP A N 1
ATOM 1653 C CA . ASP A 1 220 ? -17.635 12.539 35.270 1.00 54.78 220 ASP A CA 1
ATOM 1654 C C . ASP A 1 220 ? -17.270 11.051 35.240 1.00 54.78 220 ASP A C 1
ATOM 1656 O O . ASP A 1 220 ? -17.334 10.401 34.194 1.00 54.78 220 ASP A O 1
ATOM 1660 N N . VAL A 1 221 ? -16.870 10.518 36.396 1.00 55.38 221 VAL A N 1
ATOM 1661 C CA . VAL A 1 221 ? -16.247 9.191 36.559 1.00 55.38 221 VAL A CA 1
ATOM 1662 C C . VAL A 1 221 ? -17.152 8.051 36.050 1.00 55.38 221 VAL A C 1
ATOM 1664 O O . VAL A 1 221 ? -16.694 6.932 35.822 1.00 55.38 221 VAL A O 1
ATOM 1667 N N . LYS A 1 222 ? -18.438 8.343 35.821 1.00 71.38 222 LYS A N 1
ATOM 1668 C CA . LYS A 1 222 ? -19.436 7.462 35.199 1.00 71.38 222 LYS A CA 1
ATOM 1669 C C . LYS A 1 222 ? -19.202 7.216 33.701 1.00 71.38 222 LYS A C 1
ATOM 1671 O O . LYS A 1 222 ? -19.498 6.117 33.224 1.00 71.38 222 LYS A O 1
ATOM 1676 N N . THR A 1 223 ? -18.707 8.199 32.950 1.00 81.69 223 THR A N 1
ATOM 1677 C CA . THR A 1 223 ? -18.528 8.099 31.491 1.00 81.69 223 THR A CA 1
ATOM 1678 C C . THR A 1 223 ? -17.329 7.214 31.167 1.00 81.69 223 THR A C 1
ATOM 1680 O O . THR A 1 223 ? -16.262 7.360 31.762 1.00 81.69 223 THR A O 1
ATOM 1683 N N . LEU A 1 224 ? -17.499 6.271 30.239 1.00 91.06 224 LEU A N 1
ATOM 1684 C CA . LEU A 1 224 ? -16.430 5.372 29.813 1.00 91.06 224 LEU A CA 1
ATOM 1685 C C . LEU A 1 224 ? -15.419 6.138 28.937 1.00 91.06 224 LEU A C 1
ATOM 1687 O O . LEU A 1 224 ? -15.795 6.738 27.934 1.00 91.06 224 LEU A O 1
ATOM 1691 N N . THR A 1 225 ? -14.139 6.118 29.309 1.00 93.81 225 THR A N 1
ATOM 1692 C CA . THR A 1 225 ? -13.056 6.820 28.594 1.00 93.81 225 THR A CA 1
ATOM 1693 C C . THR A 1 225 ? -11.867 5.901 28.328 1.00 93.81 225 THR A C 1
ATOM 1695 O O . THR A 1 225 ? -11.605 4.973 29.099 1.00 93.81 225 THR A O 1
ATOM 1698 N N . VAL A 1 226 ? -11.142 6.133 27.230 1.00 95.94 226 VAL A N 1
ATOM 1699 C CA . VAL A 1 226 ? -9.962 5.343 26.845 1.00 95.94 226 VAL A CA 1
ATOM 1700 C C . VAL A 1 226 ? -8.752 5.798 27.664 1.00 95.94 226 VAL A C 1
ATOM 1702 O O . VAL A 1 226 ? -8.433 6.982 27.722 1.00 95.94 226 VAL A O 1
ATOM 1705 N N . LYS A 1 227 ? -8.067 4.841 28.298 1.00 96.06 227 LYS A N 1
ATOM 1706 C CA . LYS A 1 227 ? -6.772 5.019 28.980 1.00 96.06 227 LYS A CA 1
ATOM 1707 C C . LYS A 1 227 ? -5.590 4.587 28.107 1.00 96.06 227 LYS A C 1
ATOM 1709 O O . LYS A 1 227 ? -4.509 5.142 28.257 1.00 96.06 227 LYS A O 1
ATOM 1714 N N . SER A 1 228 ? -5.777 3.601 27.229 1.00 96.38 228 SER A N 1
ATOM 1715 C CA . SER A 1 228 ? -4.831 3.268 26.156 1.00 96.38 228 SER A CA 1
ATOM 1716 C C . SER A 1 228 ? -5.513 2.466 25.045 1.00 96.38 228 SER A C 1
ATOM 1718 O O . SER A 1 228 ? -6.447 1.706 25.308 1.00 96.38 228 SER A O 1
ATOM 1720 N N . CYS A 1 229 ? -4.999 2.601 23.828 1.00 97.50 229 CYS A N 1
ATOM 1721 C CA . CYS A 1 229 ? -5.316 1.779 22.666 1.00 97.50 229 CYS A CA 1
ATOM 1722 C C . CYS A 1 229 ? -4.008 1.129 22.193 1.00 97.50 229 CYS A C 1
ATOM 1724 O O . CYS A 1 229 ? -2.988 1.810 22.135 1.00 97.50 229 CYS A O 1
ATOM 1726 N N . ASP A 1 230 ? -4.017 -0.172 21.906 1.00 97.19 230 ASP A N 1
ATOM 1727 C CA . ASP A 1 230 ? -2.885 -0.892 21.313 1.00 97.19 230 ASP A CA 1
ATOM 1728 C C . ASP A 1 230 ? -3.341 -1.559 20.008 1.00 97.19 230 ASP A C 1
ATOM 1730 O O . ASP A 1 230 ? -4.284 -2.354 19.973 1.00 97.19 230 ASP A O 1
ATOM 1734 N N . PHE A 1 231 ? -2.658 -1.220 18.917 1.00 97.81 231 PHE A N 1
ATOM 1735 C CA . PHE A 1 231 ? -2.881 -1.755 17.575 1.00 97.81 231 PHE A CA 1
ATOM 1736 C C . PHE A 1 231 ? -2.290 -3.163 17.353 1.00 97.81 231 PHE A C 1
ATOM 1738 O O . PHE A 1 231 ? -2.257 -3.640 16.217 1.00 97.81 231 PHE A O 1
ATOM 1745 N N . ASN A 1 232 ? -1.817 -3.842 18.406 1.00 97.25 232 ASN A N 1
ATOM 1746 C CA . ASN A 1 232 ? -1.298 -5.215 18.404 1.00 97.25 232 ASN A CA 1
ATOM 1747 C C . ASN A 1 232 ? -0.285 -5.474 17.270 1.00 97.25 232 ASN A C 1
ATOM 1749 O O . ASN A 1 232 ? -0.298 -6.528 16.628 1.00 97.25 232 ASN A O 1
ATOM 1753 N N . ILE A 1 233 ? 0.587 -4.501 16.982 1.00 97.38 233 ILE A N 1
ATOM 1754 C CA . ILE A 1 233 ? 1.307 -4.393 15.696 1.00 97.38 233 ILE A CA 1
ATOM 1755 C C . ILE A 1 233 ? 2.119 -5.653 15.357 1.00 97.38 233 ILE A C 1
ATOM 1757 O O . ILE A 1 233 ? 2.154 -6.076 14.205 1.00 97.38 233 ILE A O 1
ATOM 1761 N N . LYS A 1 234 ? 2.703 -6.324 16.357 1.00 96.44 234 LYS A N 1
ATOM 1762 C CA . LYS A 1 234 ? 3.466 -7.574 16.167 1.00 96.44 234 LYS A CA 1
ATOM 1763 C C . LYS A 1 234 ? 2.584 -8.797 15.871 1.00 96.44 234 LYS A C 1
ATOM 1765 O O . LYS A 1 234 ? 3.007 -9.687 15.136 1.00 96.44 234 LYS A O 1
ATOM 1770 N N . GLU A 1 235 ? 1.372 -8.852 16.423 1.00 97.56 235 GLU A N 1
ATOM 1771 C CA . GLU A 1 235 ? 0.390 -9.915 16.160 1.00 97.56 235 GLU A CA 1
ATOM 1772 C C . GLU A 1 235 ? -0.232 -9.721 14.772 1.00 97.56 235 GLU A C 1
ATOM 1774 O O . GLU A 1 235 ? -0.163 -10.612 13.922 1.00 97.56 235 GLU A O 1
ATOM 1779 N N . ASN A 1 236 ? -0.745 -8.515 14.512 1.00 98.44 236 ASN A N 1
ATOM 1780 C CA . ASN A 1 236 ? -1.353 -8.144 13.239 1.00 98.44 236 ASN A CA 1
ATOM 1781 C C . ASN A 1 236 ? -0.334 -8.193 12.091 1.00 98.44 236 ASN A C 1
ATOM 1783 O O . ASN A 1 236 ? -0.606 -8.820 11.069 1.00 98.44 236 ASN A O 1
ATOM 1787 N N . GLY A 1 237 ? 0.867 -7.637 12.273 1.00 97.94 237 GLY A N 1
ATOM 1788 C CA . GLY A 1 237 ? 1.930 -7.643 11.265 1.00 97.94 237 GLY A CA 1
ATOM 1789 C C . GLY A 1 237 ? 2.367 -9.051 10.848 1.00 97.94 237 GLY A C 1
ATOM 1790 O O . GLY A 1 237 ? 2.629 -9.310 9.669 1.00 97.94 237 GLY A O 1
ATOM 1791 N N . LYS A 1 238 ? 2.378 -10.003 11.791 1.00 97.81 238 LYS A N 1
ATOM 1792 C CA . LYS A 1 238 ? 2.612 -11.421 11.492 1.00 97.81 238 LYS A CA 1
ATOM 1793 C C . LYS A 1 238 ? 1.435 -12.042 10.733 1.00 97.81 238 LYS A C 1
ATOM 1795 O O . LYS A 1 238 ? 1.661 -12.766 9.769 1.00 97.81 238 LYS A O 1
ATOM 1800 N N . ALA A 1 239 ? 0.197 -11.770 11.146 1.00 98.31 239 ALA A N 1
ATOM 1801 C CA . ALA A 1 239 ? -0.997 -12.329 10.511 1.00 98.31 239 ALA A CA 1
ATOM 1802 C C . ALA A 1 239 ? -1.232 -11.800 9.080 1.00 98.31 239 ALA A C 1
ATOM 1804 O O . ALA A 1 239 ? -1.717 -12.537 8.224 1.00 98.31 239 ALA A O 1
ATOM 1805 N N . HIS A 1 240 ? -0.883 -10.540 8.811 1.00 98.44 240 HIS A N 1
ATOM 1806 C CA . HIS A 1 240 ? -1.115 -9.846 7.535 1.00 98.44 240 HIS A CA 1
ATOM 1807 C C . HIS A 1 240 ? 0.063 -9.924 6.550 1.00 98.44 240 HIS A C 1
ATOM 1809 O O . HIS A 1 240 ? -0.024 -9.382 5.450 1.00 98.44 240 HIS A O 1
ATOM 1815 N N . ASN A 1 241 ? 1.159 -10.608 6.899 1.00 97.94 241 ASN A N 1
ATOM 1816 C CA . ASN A 1 241 ? 2.402 -10.623 6.111 1.00 97.94 241 ASN A CA 1
ATOM 1817 C C . ASN A 1 241 ? 2.916 -9.191 5.835 1.00 97.94 241 ASN A C 1
ATOM 1819 O O . ASN A 1 241 ? 3.156 -8.788 4.691 1.00 97.94 241 ASN A O 1
ATOM 1823 N N . THR A 1 242 ? 3.006 -8.402 6.908 1.00 98.19 242 THR A N 1
ATOM 1824 C CA . THR A 1 242 ? 3.411 -6.983 6.921 1.00 98.19 242 THR A CA 1
ATOM 1825 C C . THR A 1 242 ? 4.438 -6.661 8.017 1.00 98.19 242 THR A C 1
ATOM 1827 O O . THR A 1 242 ? 4.981 -5.564 8.045 1.00 98.19 242 THR A O 1
ATOM 1830 N N . GLY A 1 243 ? 4.804 -7.623 8.871 1.00 96.12 243 GLY A N 1
ATOM 1831 C CA . GLY A 1 243 ? 5.841 -7.456 9.900 1.00 96.12 243 GLY A CA 1
ATOM 1832 C C . GLY A 1 243 ? 7.274 -7.261 9.377 1.00 96.12 243 GLY A C 1
ATOM 1833 O O . GLY A 1 243 ? 8.169 -7.044 10.186 1.00 96.12 243 GLY A O 1
ATOM 1834 N N . SER A 1 244 ? 7.493 -7.350 8.059 1.00 96.00 244 SER A N 1
ATOM 1835 C CA . SER A 1 244 ? 8.774 -7.046 7.403 1.00 96.00 244 SER A CA 1
ATOM 1836 C C . SER A 1 244 ? 8.963 -5.565 7.073 1.00 96.00 244 SER A C 1
ATOM 1838 O O . SER A 1 244 ? 10.102 -5.149 6.913 1.00 96.00 244 SER A O 1
ATOM 1840 N N . TYR A 1 245 ? 7.887 -4.773 6.957 1.00 97.62 245 TYR A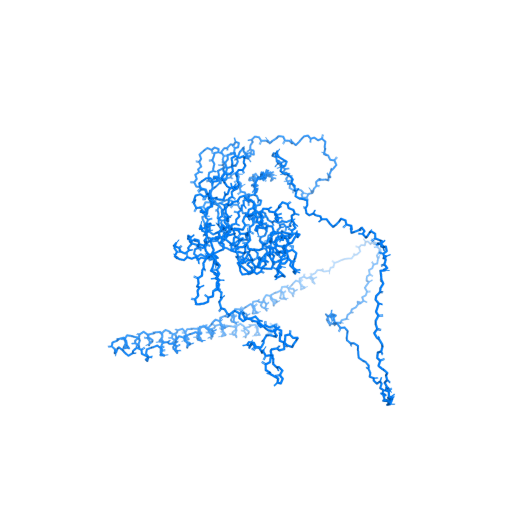 N 1
ATOM 1841 C CA . TYR A 1 245 ? 7.998 -3.343 6.643 1.00 97.62 245 TYR A CA 1
ATOM 1842 C C . TYR A 1 245 ? 8.704 -2.634 7.800 1.00 97.62 245 TYR A C 1
ATOM 1844 O O . TYR A 1 245 ? 8.247 -2.732 8.943 1.00 97.62 245 TYR A O 1
ATOM 1852 N N . GLU A 1 246 ? 9.773 -1.884 7.511 1.00 95.44 246 GLU A N 1
ATOM 1853 C CA . GLU A 1 246 ? 10.599 -1.233 8.533 1.00 95.44 246 GLU A CA 1
ATO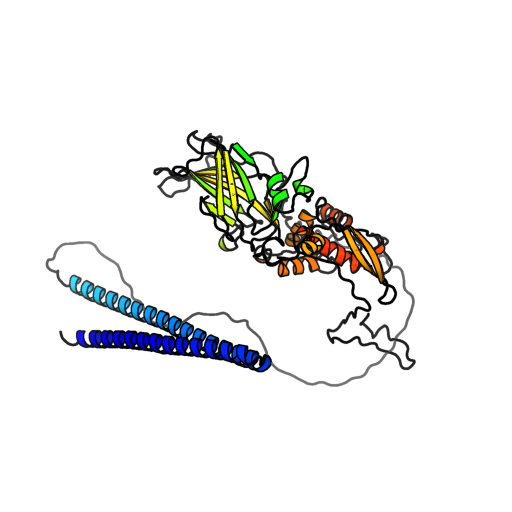M 1854 C C . GLU A 1 246 ? 9.729 -0.387 9.474 1.00 95.44 246 GLU A C 1
ATOM 1856 O O . GLU A 1 246 ? 9.850 -0.487 10.695 1.00 95.44 246 GLU A O 1
ATOM 1861 N N . ILE A 1 247 ? 8.745 0.322 8.909 1.00 94.06 247 ILE A N 1
ATOM 1862 C CA . ILE A 1 247 ? 7.785 1.162 9.633 1.00 94.06 247 ILE A CA 1
ATOM 1863 C C . ILE A 1 247 ? 6.965 0.404 10.698 1.00 94.06 247 ILE A C 1
ATOM 1865 O O . ILE A 1 247 ? 6.621 0.992 11.715 1.00 94.06 247 ILE A O 1
ATOM 1869 N N . SER A 1 248 ? 6.698 -0.899 10.537 1.00 93.50 248 SER A N 1
ATOM 1870 C CA . SER A 1 248 ? 6.024 -1.739 11.550 1.00 93.50 248 SER A CA 1
ATOM 1871 C C . SER A 1 248 ? 6.988 -2.407 12.537 1.00 93.50 248 SER A C 1
ATOM 1873 O O . SER A 1 248 ? 6.554 -2.935 13.562 1.00 93.50 248 SER A O 1
ATOM 1875 N N . SER A 1 249 ? 8.290 -2.389 12.246 1.00 88.69 249 SER A N 1
ATOM 1876 C CA . SER A 1 249 ? 9.360 -2.928 13.103 1.00 88.69 249 SER A CA 1
ATOM 1877 C C . SER A 1 249 ? 10.176 -1.851 13.840 1.00 88.69 249 SER A C 1
ATOM 1879 O O . SER A 1 249 ? 11.001 -2.185 14.691 1.00 88.69 249 SER A O 1
ATOM 1881 N N . SER A 1 250 ? 9.923 -0.573 13.534 1.00 85.00 250 SER A N 1
ATOM 1882 C CA . SER A 1 250 ? 10.583 0.613 14.086 1.00 85.00 250 SER A CA 1
ATOM 1883 C C . SER A 1 250 ? 10.696 0.570 15.613 1.00 85.00 250 SER A C 1
ATOM 1885 O O . SER A 1 250 ? 9.723 0.363 16.339 1.00 85.00 250 SER A O 1
ATOM 1887 N N . TRP A 1 251 ? 11.914 0.795 16.111 1.00 78.44 251 TRP A N 1
ATOM 1888 C CA . TRP A 1 251 ? 12.240 0.752 17.541 1.00 78.44 251 TRP A CA 1
ATOM 1889 C C . TRP A 1 251 ? 11.727 1.965 18.325 1.00 78.44 251 TRP A C 1
ATOM 1891 O O . TRP A 1 251 ? 11.629 1.902 19.550 1.00 78.44 251 TRP A O 1
ATOM 1901 N N . LYS A 1 252 ? 11.454 3.075 17.630 1.00 79.94 252 LYS A N 1
ATOM 1902 C CA . LYS A 1 252 ? 11.037 4.351 18.222 1.00 79.94 252 LYS A CA 1
ATOM 1903 C C . LYS A 1 252 ? 9.522 4.533 18.174 1.00 79.94 252 LYS A C 1
ATOM 1905 O O . LYS A 1 252 ? 8.943 5.075 19.107 1.00 79.94 252 LYS A O 1
ATOM 1910 N N . ASP A 1 253 ? 8.938 4.145 17.047 1.00 87.38 253 ASP A N 1
ATOM 1911 C CA . ASP A 1 253 ? 7.599 4.532 16.608 1.00 87.38 253 ASP A CA 1
ATOM 1912 C C . ASP A 1 253 ? 7.138 3.522 15.534 1.00 87.38 253 ASP A C 1
ATOM 1914 O O . ASP A 1 253 ? 7.430 3.716 14.347 1.00 87.38 253 ASP A O 1
ATOM 1918 N N . PRO A 1 254 ? 6.591 2.359 15.942 1.00 93.69 254 PRO A N 1
ATOM 1919 C CA . PRO A 1 254 ? 6.085 1.340 15.033 1.00 93.69 254 PRO A CA 1
ATOM 1920 C C . PRO A 1 254 ? 4.638 1.635 14.625 1.00 93.69 254 PRO A C 1
ATOM 1922 O O . PRO A 1 254 ? 3.771 1.841 15.466 1.00 93.69 254 PRO A O 1
ATOM 1925 N N . GLN A 1 255 ? 4.362 1.562 13.326 1.00 96.12 255 GLN A N 1
ATOM 1926 C CA . GLN A 1 255 ? 3.071 1.895 12.724 1.00 96.12 255 GLN A CA 1
ATOM 1927 C C . GLN A 1 255 ? 2.333 0.624 12.263 1.00 96.12 255 GLN A C 1
ATOM 1929 O O . GLN A 1 255 ? 2.955 -0.328 11.775 1.00 96.12 255 GLN A O 1
ATOM 1934 N N . LEU A 1 256 ? 1.001 0.577 12.395 1.00 98.38 256 LEU A N 1
ATOM 1935 C CA . LEU A 1 256 ? 0.213 -0.602 12.012 1.00 98.38 256 LEU A CA 1
ATOM 1936 C C . LEU A 1 256 ? 0.033 -0.679 10.489 1.00 98.38 256 LEU A C 1
ATOM 1938 O O . LEU A 1 256 ? -0.707 0.114 9.910 1.00 98.38 256 LEU A O 1
ATOM 1942 N N . VAL A 1 257 ? 0.627 -1.695 9.857 1.00 98.69 257 VAL A N 1
ATOM 1943 C CA . VAL A 1 257 ? 0.391 -2.035 8.446 1.00 98.69 257 VAL A CA 1
ATOM 1944 C C . VAL A 1 257 ? -0.417 -3.333 8.351 1.00 98.69 257 VAL A C 1
ATOM 1946 O O . VAL A 1 257 ? -0.005 -4.374 8.863 1.00 98.69 257 VAL A O 1
ATOM 1949 N N . VAL A 1 258 ? -1.564 -3.283 7.674 1.00 98.81 258 VAL A N 1
ATOM 1950 C CA . VAL A 1 258 ? -2.511 -4.397 7.476 1.00 98.81 258 VAL A CA 1
ATOM 1951 C C . VAL A 1 258 ? -2.957 -4.492 6.016 1.00 98.81 258 VAL A C 1
ATOM 1953 O O . VAL A 1 258 ? -2.741 -3.587 5.209 1.00 98.81 258 VAL A O 1
ATOM 1956 N N . ARG A 1 259 ? -3.594 -5.604 5.650 1.00 98.81 259 ARG A N 1
ATOM 1957 C CA . ARG A 1 259 ? -4.114 -5.869 4.306 1.00 98.81 259 ARG A CA 1
ATOM 1958 C C . ARG A 1 259 ? -5.633 -6.012 4.340 1.00 98.81 259 ARG A C 1
ATOM 1960 O O . ARG A 1 259 ? -6.204 -6.617 5.245 1.00 98.81 259 ARG A O 1
ATOM 1967 N N . ARG A 1 260 ? -6.301 -5.436 3.342 1.00 98.50 260 ARG A N 1
ATOM 1968 C CA . ARG A 1 260 ? -7.768 -5.375 3.265 1.00 98.50 260 ARG A CA 1
ATOM 1969 C C . ARG A 1 260 ? -8.447 -6.739 3.157 1.00 98.50 260 ARG A C 1
ATOM 1971 O O . ARG A 1 260 ? -7.836 -7.716 2.734 1.00 98.50 260 ARG A O 1
ATOM 1978 N N . GLY A 1 261 ? -9.723 -6.821 3.534 1.00 97.44 261 GLY A N 1
ATOM 1979 C CA . GLY A 1 261 ? -10.484 -8.075 3.466 1.00 97.44 261 GLY A CA 1
ATOM 1980 C C . GLY A 1 261 ? -10.019 -9.149 4.460 1.00 97.44 261 GLY A C 1
ATOM 1981 O O . GLY A 1 261 ? -10.420 -10.304 4.336 1.00 97.44 261 GLY A O 1
ATOM 1982 N N . GLN A 1 262 ? -9.175 -8.785 5.430 1.00 97.50 262 GLN A N 1
ATOM 1983 C CA . GLN A 1 262 ? -8.680 -9.648 6.499 1.00 97.50 262 GLN A CA 1
ATOM 1984 C C . GLN A 1 262 ? -8.853 -8.929 7.853 1.00 97.50 262 GLN A C 1
ATOM 1986 O O . GLN A 1 262 ? -8.614 -7.720 7.915 1.00 97.50 262 GLN A O 1
ATOM 1991 N N . PRO A 1 263 ? -9.268 -9.620 8.936 1.00 97.19 263 PRO A N 1
ATOM 1992 C CA . PRO A 1 263 ? -9.469 -8.975 10.233 1.00 97.19 263 PRO A CA 1
ATOM 1993 C C . PRO A 1 263 ? -8.151 -8.621 10.933 1.00 97.19 263 PRO A C 1
ATOM 1995 O O . PRO A 1 263 ? -7.141 -9.303 10.742 1.00 97.19 263 PRO A O 1
ATOM 1998 N N . PHE A 1 264 ? -8.164 -7.598 11.786 1.00 98.06 264 PHE A N 1
ATOM 1999 C CA . PHE A 1 264 ? -7.039 -7.233 12.658 1.00 98.06 264 PHE A CA 1
ATOM 2000 C C . PHE A 1 264 ? -7.524 -6.848 14.063 1.00 98.06 264 PHE A C 1
ATOM 2002 O O . PHE A 1 264 ? -8.652 -6.387 14.228 1.00 98.06 264 PHE A O 1
ATOM 2009 N N . ASN A 1 265 ? -6.696 -7.065 15.086 1.00 98.12 265 ASN A N 1
ATOM 2010 C CA . ASN A 1 265 ? -7.095 -6.925 16.490 1.00 98.12 265 ASN A CA 1
ATOM 2011 C C . ASN A 1 265 ? -6.641 -5.590 17.101 1.00 98.12 265 ASN A C 1
ATOM 2013 O O . ASN A 1 265 ? -5.497 -5.184 16.904 1.00 98.12 265 ASN A O 1
ATOM 2017 N N . ILE A 1 266 ? -7.499 -4.947 17.896 1.00 98.25 266 ILE A N 1
ATOM 2018 C CA . ILE A 1 266 ? -7.183 -3.753 18.699 1.00 98.25 266 ILE A CA 1
ATOM 2019 C C . ILE A 1 266 ? -7.501 -4.052 20.169 1.00 98.25 266 ILE A C 1
ATOM 2021 O O . ILE A 1 266 ? -8.582 -4.562 20.475 1.00 98.25 266 ILE A O 1
ATOM 2025 N N . ASP A 1 267 ? -6.585 -3.702 21.073 1.00 98.25 267 ASP A N 1
ATOM 2026 C CA . ASP A 1 267 ? -6.765 -3.833 22.521 1.00 98.25 267 ASP A CA 1
ATOM 2027 C C . ASP A 1 267 ? -7.052 -2.460 23.131 1.00 98.25 267 ASP A C 1
ATOM 2029 O O . ASP A 1 267 ? -6.202 -1.570 23.170 1.00 98.25 267 ASP A O 1
ATOM 2033 N N . LEU A 1 268 ? -8.279 -2.290 23.620 1.00 97.94 268 LEU A N 1
ATOM 2034 C CA . LEU A 1 268 ? -8.754 -1.071 24.264 1.00 97.94 268 LEU A CA 1
ATOM 2035 C C . LEU A 1 268 ? -8.740 -1.253 25.781 1.00 97.94 268 LEU A C 1
ATOM 2037 O O . LEU A 1 268 ? -9.299 -2.213 26.314 1.00 97.94 268 LEU A O 1
ATOM 2041 N N . LYS A 1 269 ? -8.131 -0.306 26.492 1.00 97.81 269 LYS A N 1
ATOM 2042 C CA . LYS A 1 269 ? -8.144 -0.236 27.954 1.00 97.81 269 LYS A CA 1
ATOM 2043 C C . LYS A 1 269 ? -8.889 1.011 28.385 1.00 97.81 269 LYS A C 1
ATOM 2045 O O . LYS A 1 269 ? -8.483 2.122 28.048 1.00 97.81 269 LYS A O 1
ATOM 2050 N N . PHE A 1 270 ? -9.946 0.832 29.162 1.00 96.69 270 PHE A N 1
ATOM 2051 C CA . PHE A 1 270 ? -10.833 1.910 29.582 1.00 96.69 270 PHE A CA 1
ATOM 2052 C C . PHE A 1 270 ? -10.615 2.337 31.041 1.00 96.69 270 PHE A C 1
ATOM 2054 O O . PHE A 1 270 ? -9.832 1.744 31.789 1.00 96.69 270 PHE A O 1
ATOM 2061 N N . ASN A 1 271 ? -11.308 3.395 31.466 1.00 94.62 271 ASN A N 1
ATOM 2062 C CA . ASN A 1 271 ? -11.315 3.846 32.854 1.00 94.62 271 ASN A CA 1
ATOM 2063 C C . ASN A 1 271 ? -12.042 2.892 33.816 1.00 94.62 271 ASN A C 1
ATOM 2065 O O . ASN A 1 271 ? -11.538 2.708 34.928 1.00 94.62 271 ASN A O 1
ATOM 2069 N N . ARG A 1 272 ? -13.141 2.275 33.365 1.00 93.50 272 ARG A N 1
ATOM 2070 C CA . ARG A 1 272 ? -13.931 1.223 34.029 1.00 93.50 272 ARG A CA 1
ATOM 2071 C C . ARG A 1 272 ? -14.170 0.037 33.082 1.00 93.50 272 ARG A C 1
ATOM 2073 O O . ARG A 1 272 ? -13.627 0.001 31.984 1.00 93.50 272 ARG A O 1
ATOM 2080 N N . GLU A 1 273 ? -14.968 -0.942 33.498 1.00 94.50 273 GLU A N 1
ATOM 2081 C CA . GLU A 1 273 ? -15.461 -1.992 32.600 1.00 94.50 273 GLU A CA 1
ATOM 2082 C C . GLU A 1 273 ? -16.481 -1.430 31.588 1.00 94.50 273 GLU A C 1
ATOM 2084 O O . GLU A 1 273 ? -17.317 -0.589 31.934 1.00 94.50 273 GLU A O 1
ATOM 2089 N N . TYR A 1 274 ? -16.392 -1.891 30.335 1.00 93.44 274 TYR A N 1
ATOM 2090 C CA . TYR A 1 274 ? -17.344 -1.586 29.260 1.00 93.44 274 TYR A CA 1
ATOM 2091 C C . TYR A 1 274 ? -18.683 -2.295 29.510 1.00 93.44 274 TYR A C 1
ATOM 2093 O O . TYR A 1 274 ? -18.688 -3.508 29.737 1.00 93.44 274 TYR A O 1
ATOM 2101 N N . ASP A 1 275 ? -19.810 -1.589 29.418 1.00 91.56 275 ASP A N 1
ATOM 2102 C CA . ASP A 1 275 ? -21.142 -2.200 29.486 1.00 91.56 275 ASP A CA 1
ATOM 2103 C C . ASP A 1 275 ? -21.941 -1.916 28.198 1.00 91.56 275 ASP A C 1
ATOM 2105 O O . ASP A 1 275 ? -22.375 -0.781 28.000 1.00 91.56 275 ASP A O 1
ATOM 2109 N N . PRO A 1 276 ? -22.213 -2.916 27.332 1.00 90.44 276 PRO A N 1
ATOM 2110 C CA . PRO A 1 276 ? -22.998 -2.713 26.113 1.00 90.44 276 PRO A CA 1
ATOM 2111 C C . PRO A 1 276 ? -24.451 -2.271 26.370 1.00 90.44 276 PRO A C 1
ATOM 2113 O O . PRO A 1 276 ? -25.115 -1.812 25.436 1.00 90.44 276 PRO A O 1
ATOM 2116 N N . ALA A 1 277 ? -24.968 -2.374 27.601 1.00 89.12 277 ALA A N 1
ATOM 2117 C CA . ALA A 1 277 ? -26.272 -1.822 27.969 1.00 89.12 277 ALA A CA 1
ATOM 2118 C C . ALA A 1 277 ? -26.239 -0.301 28.221 1.00 89.12 277 ALA A C 1
ATOM 2120 O O . ALA A 1 277 ? -27.272 0.348 28.069 1.00 89.12 277 ALA A O 1
ATOM 2121 N N . GLN A 1 278 ? -25.079 0.269 28.572 1.00 88.88 278 GLN A N 1
ATOM 2122 C CA . GLN A 1 278 ? -24.914 1.686 28.942 1.00 88.88 278 GLN A CA 1
ATOM 2123 C C . GLN A 1 278 ? -24.054 2.480 27.951 1.00 88.88 278 GLN A C 1
ATOM 2125 O O . GLN A 1 278 ? -24.265 3.677 27.778 1.00 88.88 278 GLN A O 1
ATOM 2130 N N . ASP A 1 279 ? -23.118 1.818 27.277 1.00 91.44 279 ASP A N 1
ATOM 2131 C CA . ASP A 1 279 ? -22.134 2.424 26.387 1.00 91.44 279 ASP A CA 1
ATOM 2132 C C . ASP A 1 279 ? -22.320 1.874 24.957 1.00 91.44 279 ASP A C 1
ATOM 2134 O O . ASP A 1 279 ? -22.402 0.659 24.746 1.00 91.44 279 ASP A O 1
ATOM 2138 N N . ASP A 1 280 ? -22.378 2.743 23.948 1.00 93.56 280 ASP A N 1
ATOM 2139 C CA . ASP A 1 280 ? -22.070 2.380 22.558 1.00 93.56 280 ASP A CA 1
ATOM 2140 C C . ASP A 1 280 ? -20.632 2.789 22.234 1.00 93.56 280 ASP A C 1
ATOM 2142 O O . ASP A 1 280 ? -20.211 3.913 22.510 1.00 93.56 280 ASP A O 1
ATOM 2146 N N . LEU A 1 281 ? -19.887 1.865 21.626 1.00 95.88 281 LEU A N 1
ATOM 2147 C CA . LEU A 1 281 ? -18.545 2.103 21.102 1.00 95.88 281 LEU A CA 1
ATOM 2148 C C . LEU A 1 281 ? -18.646 2.251 19.585 1.00 95.88 281 LEU A C 1
ATOM 2150 O O . LEU A 1 281 ? -18.778 1.258 18.869 1.00 95.88 281 LEU A O 1
ATOM 2154 N N . LYS A 1 282 ? -18.620 3.490 19.097 1.00 96.88 282 LYS A N 1
ATOM 2155 C CA . LYS A 1 282 ? -18.649 3.825 17.674 1.00 96.88 282 LYS A CA 1
ATOM 2156 C C . LYS A 1 282 ? -17.214 4.012 17.182 1.00 96.88 282 LYS A C 1
ATOM 2158 O O . LYS A 1 282 ? -16.529 4.954 17.567 1.00 96.88 282 LYS A O 1
ATOM 2163 N N . LEU A 1 283 ? -16.757 3.094 16.337 1.00 97.94 283 LEU A N 1
ATOM 2164 C CA . LEU A 1 283 ? -15.471 3.205 15.659 1.00 97.94 283 LEU A CA 1
ATOM 2165 C C . LEU A 1 283 ? -15.626 4.128 14.450 1.00 97.94 283 LEU A C 1
ATOM 2167 O O . LEU A 1 283 ? -16.613 4.028 13.716 1.00 97.94 283 LEU A O 1
ATOM 2171 N N . VAL A 1 284 ? -14.633 4.987 14.239 1.00 98.31 284 VAL A N 1
ATOM 2172 C CA . VAL A 1 284 ? -14.579 5.955 13.145 1.00 98.31 284 VAL A CA 1
ATOM 2173 C C . VAL A 1 284 ? -13.225 5.836 12.442 1.00 98.31 284 VAL A C 1
ATOM 2175 O O . VAL A 1 284 ? -12.174 5.865 13.082 1.00 98.31 284 VAL A O 1
ATOM 2178 N N . PHE A 1 285 ? -13.265 5.691 11.119 1.00 98.50 285 PHE A N 1
ATOM 2179 C CA . PHE A 1 285 ? -12.101 5.596 10.240 1.00 98.50 285 PHE A CA 1
ATOM 2180 C C . PHE A 1 285 ? -12.195 6.669 9.151 1.00 98.50 285 PHE A C 1
ATOM 2182 O O . PHE A 1 285 ? -13.173 6.712 8.399 1.00 98.50 285 PHE A O 1
ATOM 2189 N N . GLU A 1 286 ? -11.177 7.519 9.041 1.00 98.38 286 GLU A N 1
ATOM 2190 C CA . GLU A 1 286 ? -11.133 8.636 8.088 1.00 98.38 286 GLU A CA 1
ATOM 2191 C C . GLU A 1 286 ? -9.911 8.557 7.173 1.00 98.38 286 GLU A C 1
ATOM 2193 O O . GLU A 1 286 ? -8.863 8.046 7.558 1.00 98.38 286 GLU A O 1
ATOM 2198 N N . VAL A 1 287 ? -10.034 9.059 5.940 1.00 97.25 287 VAL A N 1
ATOM 2199 C CA . VAL A 1 287 ? -8.923 9.058 4.984 1.00 97.25 287 VAL A CA 1
ATOM 2200 C C . VAL A 1 287 ? -8.955 10.241 4.008 1.00 97.25 287 VAL A C 1
ATOM 2202 O O . VAL A 1 287 ? -9.961 10.523 3.348 1.00 97.25 287 VAL A O 1
ATOM 2205 N N . GLY A 1 288 ? -7.801 10.904 3.880 1.00 93.75 288 GLY A N 1
ATOM 2206 C CA . GLY A 1 288 ? -7.581 12.066 3.016 1.00 93.75 288 GLY A CA 1
ATOM 2207 C C . GLY A 1 288 ? -8.199 13.369 3.537 1.00 93.75 288 GLY A C 1
ATOM 2208 O O . GLY A 1 288 ? -9.073 13.364 4.393 1.00 93.75 288 GLY A O 1
ATOM 2209 N N . ASP A 1 289 ? -7.784 14.505 2.967 1.00 90.81 289 ASP A N 1
ATOM 2210 C CA . ASP A 1 289 ? -8.061 15.865 3.477 1.00 90.81 289 ASP A CA 1
ATOM 2211 C C . ASP A 1 289 ? -9.543 16.226 3.699 1.00 90.81 289 ASP A C 1
ATOM 2213 O O . ASP A 1 289 ? -9.851 17.236 4.337 1.00 90.81 289 ASP A O 1
ATOM 2217 N N . LYS A 1 290 ? -10.468 15.485 3.072 1.00 92.88 290 LYS A N 1
ATOM 2218 C CA . LYS A 1 290 ? -11.920 15.734 3.094 1.00 92.88 290 LYS A CA 1
ATOM 2219 C C . LYS A 1 290 ? -12.685 14.402 3.191 1.00 92.88 290 LYS A C 1
ATOM 2221 O O . LYS A 1 290 ? -13.237 13.949 2.176 1.00 92.88 290 LYS A O 1
ATOM 2226 N N . PRO A 1 291 ? -12.716 13.773 4.382 1.00 95.25 291 PRO A N 1
ATOM 2227 C CA . PRO A 1 291 ? -13.468 12.548 4.641 1.00 95.25 291 PRO A CA 1
ATOM 2228 C C . PRO A 1 291 ? -14.961 12.723 4.325 1.00 95.25 291 PRO A C 1
ATOM 2230 O O . PRO A 1 291 ? -15.530 13.810 4.462 1.00 95.25 291 PRO A O 1
ATOM 2233 N N . ASN A 1 292 ? -15.608 11.677 3.805 1.00 95.19 292 ASN A N 1
ATOM 2234 C CA . ASN A 1 292 ? -16.998 11.745 3.360 1.00 95.19 292 ASN A CA 1
ATOM 2235 C C . ASN A 1 292 ? -17.663 10.349 3.294 1.00 95.19 292 ASN A C 1
ATOM 2237 O O . ASN A 1 292 ? -17.168 9.494 2.548 1.00 95.19 292 ASN A O 1
ATOM 2241 N N . PRO A 1 293 ? -18.813 10.118 3.965 1.00 95.38 293 PRO A N 1
ATOM 2242 C CA . PRO A 1 293 ? -19.472 8.808 3.976 1.00 95.38 293 PRO A CA 1
ATOM 2243 C C . PRO A 1 293 ? -19.937 8.345 2.595 1.00 95.38 293 PRO A C 1
ATOM 2245 O O . PRO A 1 293 ? -19.701 7.206 2.203 1.00 95.38 293 PRO A O 1
ATOM 2248 N N . THR A 1 294 ? -20.511 9.246 1.794 1.00 94.38 294 THR A N 1
ATOM 2249 C CA . THR A 1 294 ? -20.997 8.945 0.435 1.00 94.38 294 THR A CA 1
ATOM 2250 C C . THR A 1 294 ? -19.868 8.580 -0.535 1.00 94.38 294 THR A C 1
ATOM 2252 O O . THR A 1 294 ? -20.119 7.957 -1.565 1.00 94.38 294 THR A O 1
ATOM 2255 N N . LYS A 1 295 ? -18.618 8.946 -0.222 1.00 94.19 295 LYS A N 1
ATOM 2256 C CA . LYS A 1 295 ? -17.423 8.528 -0.972 1.00 94.19 295 LYS A CA 1
ATOM 2257 C C . LYS A 1 295 ? -16.711 7.323 -0.359 1.00 94.19 295 LYS A C 1
ATOM 2259 O O . LYS A 1 295 ? -15.745 6.859 -0.956 1.00 94.19 295 LYS A O 1
ATOM 2264 N N . GLY A 1 296 ? -17.134 6.838 0.809 1.00 95.12 296 GLY A N 1
ATOM 2265 C CA . GLY A 1 296 ? -16.423 5.808 1.568 1.00 95.12 296 GLY A CA 1
ATOM 2266 C C . GLY A 1 296 ? -15.063 6.261 2.112 1.00 95.12 296 GLY A C 1
ATOM 2267 O O . GLY A 1 296 ? -14.198 5.417 2.299 1.00 95.12 296 GLY A O 1
ATOM 2268 N N . THR A 1 297 ? -14.847 7.570 2.314 1.00 97.06 297 THR A N 1
ATOM 2269 C CA . THR A 1 297 ? -13.607 8.126 2.905 1.00 97.06 297 THR A CA 1
ATOM 2270 C C . THR A 1 297 ? -13.772 8.611 4.349 1.00 97.06 297 THR A C 1
ATOM 2272 O O . THR A 1 297 ? -12.799 8.999 4.980 1.00 97.06 297 THR A O 1
ATOM 2275 N N . LEU A 1 298 ? -15.000 8.584 4.868 1.00 98.25 298 LEU A N 1
ATOM 2276 C CA . LEU A 1 298 ? -15.317 8.527 6.296 1.00 98.25 298 LEU A CA 1
ATOM 2277 C C . LEU A 1 298 ? -16.179 7.278 6.471 1.00 98.25 298 LEU A C 1
ATOM 2279 O O . LEU A 1 298 ? -17.148 7.097 5.730 1.00 98.25 298 LEU A O 1
ATOM 2283 N N . VAL A 1 299 ? -15.820 6.413 7.409 1.00 97.56 299 VAL A N 1
ATOM 2284 C CA . VAL A 1 299 ? -16.559 5.196 7.734 1.00 97.56 299 VAL A CA 1
ATOM 2285 C C . VAL A 1 299 ? -16.777 5.153 9.234 1.00 97.56 299 VAL A C 1
ATOM 2287 O O . VAL A 1 299 ? -15.827 5.229 10.005 1.00 97.56 299 VAL A O 1
ATOM 2290 N N . GLU A 1 300 ? -18.029 4.991 9.644 1.00 96.62 300 GLU A N 1
ATOM 2291 C CA . GLU A 1 300 ? -18.405 4.904 11.049 1.00 96.62 300 GLU A CA 1
ATOM 2292 C C . GLU A 1 300 ? -19.367 3.738 11.296 1.00 96.62 300 GLU A C 1
ATOM 2294 O O . GLU A 1 300 ? -20.266 3.473 10.495 1.00 96.62 300 GLU A O 1
ATOM 2299 N N . PHE A 1 301 ? -19.173 3.021 12.404 1.00 96.12 301 PHE A N 1
ATOM 2300 C CA . PHE A 1 301 ? -20.059 1.934 12.825 1.00 96.12 301 PHE A CA 1
ATOM 2301 C C . PHE A 1 301 ? -19.965 1.676 14.331 1.00 96.12 301 PHE A C 1
ATOM 2303 O O . PHE A 1 301 ? -18.916 1.843 14.947 1.00 96.12 301 PHE A O 1
ATOM 2310 N N . VAL A 1 302 ? -21.062 1.204 14.924 1.00 95.31 302 VAL A N 1
ATOM 2311 C CA . VAL A 1 302 ? -21.079 0.735 16.317 1.00 95.31 302 VAL A CA 1
ATOM 2312 C C . VAL A 1 302 ? -20.546 -0.701 16.389 1.00 95.31 302 VAL A C 1
ATOM 2314 O O . VAL A 1 302 ? -20.897 -1.543 15.555 1.00 95.31 302 VAL A O 1
ATOM 2317 N N . LEU A 1 303 ? -19.697 -0.970 17.383 1.00 95.31 303 LEU A N 1
ATOM 2318 C CA . LEU A 1 303 ? -19.193 -2.292 17.758 1.00 95.31 303 LEU A CA 1
ATOM 2319 C C . LEU A 1 303 ? -20.350 -3.286 17.955 1.00 95.31 303 LEU A C 1
ATOM 2321 O O . LEU A 1 303 ? -21.375 -2.951 18.548 1.00 95.31 303 LEU A O 1
ATOM 2325 N N . SER A 1 304 ? -20.203 -4.523 17.475 1.00 92.12 304 SER A N 1
ATOM 2326 C CA . SER A 1 304 ? -21.254 -5.536 17.609 1.00 92.12 304 SER A CA 1
ATOM 2327 C C . SER A 1 304 ? -20.682 -6.946 17.642 1.00 92.12 304 SER A C 1
ATOM 2329 O O . SER A 1 304 ? -19.856 -7.300 16.812 1.00 92.12 304 SER A O 1
ATOM 2331 N N . ASP A 1 305 ? -21.199 -7.813 18.513 1.00 86.38 305 ASP A N 1
ATOM 2332 C CA . ASP A 1 305 ? -20.778 -9.226 18.597 1.00 86.38 305 ASP A CA 1
ATOM 2333 C C . ASP A 1 305 ? -21.114 -10.060 17.341 1.00 86.38 305 ASP A C 1
ATOM 2335 O O . ASP A 1 305 ? -20.813 -11.252 17.261 1.00 86.38 305 ASP A O 1
ATOM 2339 N N . LYS A 1 306 ? -21.741 -9.438 16.336 1.00 86.56 306 LYS A N 1
ATOM 2340 C CA . LYS A 1 306 ? -22.035 -10.023 15.030 1.00 86.56 306 LYS A CA 1
ATOM 2341 C C . LYS A 1 306 ? -20.896 -9.744 14.056 1.00 86.56 306 LYS A C 1
ATOM 2343 O O . LYS A 1 306 ? -20.680 -8.607 13.645 1.00 86.56 306 LYS A O 1
ATOM 2348 N N . ASP A 1 307 ? -20.231 -10.816 13.641 1.00 81.44 307 ASP A N 1
ATOM 2349 C CA . ASP A 1 307 ? -19.289 -10.803 12.523 1.00 81.44 307 ASP A CA 1
ATOM 2350 C C . ASP A 1 307 ? -19.973 -10.309 11.231 1.00 81.44 307 ASP A C 1
ATOM 2352 O O . ASP A 1 307 ? -21.132 -10.644 10.963 1.00 81.44 307 ASP A O 1
ATOM 2356 N N . LYS A 1 308 ? -19.251 -9.512 10.441 1.00 84.06 308 LYS A N 1
ATOM 2357 C CA . LYS A 1 308 ? -19.700 -8.955 9.159 1.00 84.06 308 LYS A CA 1
ATOM 2358 C C . LYS A 1 308 ? -18.602 -9.147 8.105 1.00 84.06 308 LYS A C 1
ATOM 2360 O O . LYS A 1 308 ? -17.910 -8.190 7.744 1.00 84.06 308 LYS A O 1
ATOM 2365 N N . PRO A 1 309 ? -18.390 -10.381 7.623 1.00 82.38 309 PRO A N 1
ATOM 2366 C CA . PRO A 1 309 ? -17.321 -10.654 6.678 1.00 82.38 309 PRO A CA 1
ATOM 2367 C C . PRO A 1 309 ? -17.550 -9.880 5.375 1.00 82.38 309 PRO A C 1
ATOM 2369 O O . PRO A 1 309 ? -18.663 -9.842 4.852 1.00 82.38 309 PRO A O 1
ATOM 2372 N N . LYS A 1 310 ? -16.468 -9.315 4.826 1.00 90.88 310 LYS A N 1
ATOM 2373 C CA . LYS A 1 310 ? -16.443 -8.480 3.607 1.00 90.88 310 LYS A CA 1
ATOM 2374 C C . LYS A 1 310 ? -17.120 -7.106 3.722 1.00 90.88 310 LYS A C 1
ATOM 2376 O O . LYS A 1 310 ? -17.173 -6.395 2.721 1.00 90.88 310 LYS A O 1
ATOM 2381 N N . GLU A 1 311 ? -17.565 -6.698 4.908 1.00 94.56 311 GLU A N 1
ATOM 2382 C CA . GLU A 1 311 ? -18.021 -5.334 5.205 1.00 94.56 311 GLU A CA 1
ATOM 2383 C C . GLU A 1 311 ? -17.073 -4.646 6.204 1.00 94.56 311 GLU A C 1
ATOM 2385 O O . GLU A 1 311 ? -16.106 -5.237 6.688 1.00 94.56 311 GLU A O 1
ATOM 2390 N N . TRP A 1 312 ? -17.349 -3.378 6.516 1.00 96.88 312 TRP A N 1
ATOM 2391 C CA . TRP A 1 312 ? -16.776 -2.718 7.687 1.00 96.88 312 TRP A CA 1
ATOM 2392 C C . TRP A 1 312 ? -17.564 -3.089 8.950 1.00 96.88 312 TRP A C 1
ATOM 2394 O O . TRP A 1 312 ? -18.800 -3.098 8.961 1.00 96.88 312 TRP A O 1
ATOM 2404 N N . GLY A 1 313 ? -16.845 -3.360 10.033 1.00 96.69 313 GLY A N 1
ATOM 2405 C CA . GLY A 1 313 ? -17.423 -3.672 11.336 1.00 96.69 313 GLY A CA 1
ATOM 2406 C C . GLY A 1 313 ? -16.346 -4.015 12.357 1.00 96.69 313 GLY A C 1
ATOM 2407 O O . GLY A 1 313 ? -15.163 -4.054 12.031 1.00 96.69 313 GLY A O 1
ATOM 2408 N N . ALA A 1 314 ? -16.745 -4.312 13.590 1.00 96.69 314 ALA A N 1
ATOM 2409 C CA . ALA A 1 314 ? -15.870 -4.934 14.577 1.00 96.69 314 ALA A CA 1
ATOM 2410 C C . ALA A 1 314 ? -16.692 -5.787 15.545 1.00 96.69 314 ALA A C 1
ATOM 2412 O O . ALA A 1 314 ? -17.842 -5.441 15.824 1.00 96.69 314 ALA A O 1
ATOM 2413 N N . LYS A 1 315 ? -16.084 -6.855 16.075 1.00 95.75 315 LYS A N 1
ATOM 2414 C CA . LYS A 1 315 ? -16.659 -7.721 17.121 1.00 95.75 315 LYS A CA 1
ATOM 2415 C C . LYS A 1 315 ? -15.756 -7.817 18.343 1.00 95.75 315 LYS A C 1
ATOM 2417 O O . LYS A 1 315 ? -14.539 -7.669 18.223 1.00 95.75 315 LYS A O 1
ATOM 2422 N N . ILE A 1 316 ? -16.334 -8.130 19.499 1.00 96.00 316 ILE A N 1
ATOM 2423 C CA . ILE A 1 316 ? -15.570 -8.448 20.709 1.00 96.00 316 ILE A CA 1
ATOM 2424 C C . ILE A 1 316 ? -14.918 -9.831 20.549 1.00 96.00 316 ILE A C 1
ATOM 2426 O O . ILE A 1 316 ? -15.538 -10.777 20.065 1.00 96.00 316 ILE A O 1
ATOM 2430 N N . VAL A 1 317 ? -13.648 -9.939 20.942 1.00 95.19 317 VAL A N 1
ATOM 2431 C CA . VAL A 1 317 ? -12.879 -11.196 20.992 1.00 95.19 317 VAL A CA 1
ATOM 2432 C C . VAL A 1 317 ? -12.728 -11.665 22.435 1.00 95.19 317 VAL A C 1
ATOM 2434 O O . VAL A 1 317 ? -12.909 -12.844 22.726 1.00 95.19 317 VAL A O 1
ATOM 2437 N N . SER A 1 318 ? -12.411 -10.745 23.349 1.00 95.19 318 SER A N 1
ATOM 2438 C CA . SER A 1 318 ? -12.359 -11.014 24.786 1.00 95.19 318 SER A CA 1
ATOM 2439 C C . SER A 1 318 ? -12.589 -9.741 25.603 1.00 95.19 318 SER A C 1
ATOM 2441 O O . SER A 1 318 ? -12.284 -8.629 25.165 1.00 95.19 318 SER A O 1
ATOM 2443 N N . LYS A 1 319 ? -13.140 -9.917 26.807 1.00 94.88 319 LYS A N 1
ATOM 2444 C CA . LYS A 1 319 ? -13.447 -8.853 27.766 1.00 94.88 319 LYS A CA 1
ATOM 2445 C C . LYS A 1 319 ? -12.917 -9.268 29.137 1.00 94.88 319 LYS A C 1
ATOM 2447 O O . LYS A 1 319 ? -13.399 -10.240 29.706 1.00 94.88 319 LYS A O 1
ATOM 2452 N N . ASN A 1 320 ? -11.933 -8.535 29.648 1.00 93.88 320 ASN A N 1
ATOM 2453 C CA . ASN A 1 320 ? -11.230 -8.823 30.897 1.00 93.88 320 ASN A CA 1
ATOM 2454 C C . ASN A 1 320 ? -11.229 -7.560 31.775 1.00 93.88 320 ASN A C 1
ATOM 2456 O O . ASN A 1 320 ? -10.272 -6.781 31.766 1.00 93.88 320 ASN A O 1
ATOM 2460 N N . GLY A 1 321 ? -12.326 -7.327 32.503 1.00 92.69 321 GLY A N 1
ATOM 2461 C CA . GLY A 1 321 ? -12.526 -6.110 33.297 1.00 92.69 321 GLY A CA 1
ATOM 2462 C C . GLY A 1 321 ? -12.522 -4.851 32.421 1.00 92.69 321 GLY A C 1
ATOM 2463 O O . GLY A 1 321 ? -13.299 -4.735 31.476 1.00 92.69 321 GLY A O 1
ATOM 2464 N N . SER A 1 322 ? -11.609 -3.914 32.697 1.00 94.50 322 SER A N 1
ATOM 2465 C CA . SER A 1 322 ? -11.424 -2.688 31.901 1.00 94.50 322 SER A CA 1
ATOM 2466 C C . SER A 1 322 ? -10.745 -2.894 30.540 1.00 94.50 322 SER A C 1
ATOM 2468 O O . SER A 1 322 ? -10.577 -1.921 29.807 1.00 94.50 322 SER A O 1
ATOM 2470 N N . ASN A 1 323 ? -10.296 -4.112 30.219 1.00 97.00 323 ASN A N 1
ATOM 2471 C CA . ASN A 1 323 ? -9.612 -4.422 28.964 1.00 97.00 323 ASN A CA 1
ATOM 2472 C C . ASN A 1 323 ? -10.577 -5.124 27.998 1.00 97.00 323 ASN A C 1
ATOM 2474 O O . ASN A 1 323 ? -11.220 -6.110 28.363 1.00 97.00 323 ASN A O 1
ATOM 2478 N N . LEU A 1 324 ? -10.633 -4.654 26.756 1.00 97.38 324 LEU A N 1
ATOM 2479 C CA . LEU A 1 324 ? -11.497 -5.163 25.698 1.00 97.38 324 LEU A CA 1
ATOM 2480 C C . LEU A 1 324 ? -10.671 -5.372 24.423 1.00 97.38 324 LEU A C 1
ATOM 2482 O O . LEU A 1 324 ? -10.212 -4.402 23.823 1.00 97.38 324 LEU A O 1
ATOM 2486 N N . ARG A 1 325 ? -10.504 -6.625 23.988 1.00 97.75 325 ARG A N 1
ATOM 2487 C CA . ARG A 1 325 ? -9.929 -6.935 22.673 1.00 97.75 325 ARG A CA 1
ATOM 2488 C C . ARG A 1 325 ? -11.053 -7.025 21.655 1.00 97.75 325 ARG A C 1
ATOM 2490 O O . ARG A 1 325 ? -11.972 -7.834 21.815 1.00 97.75 325 ARG A O 1
ATOM 2497 N N . ILE A 1 326 ? -10.959 -6.230 20.597 1.00 97.31 326 ILE A N 1
ATOM 2498 C CA . ILE A 1 326 ? -11.880 -6.248 19.459 1.00 97.31 326 ILE A CA 1
ATOM 2499 C C . ILE A 1 326 ? -11.149 -6.693 18.191 1.00 97.31 326 ILE A C 1
ATOM 2501 O O . ILE A 1 326 ? -9.948 -6.479 18.057 1.00 97.31 326 ILE A O 1
ATOM 2505 N N . SER A 1 327 ? -11.875 -7.299 17.253 1.00 97.38 327 SER A N 1
ATOM 2506 C CA . SER A 1 327 ? -11.381 -7.610 15.908 1.00 97.38 327 SER A CA 1
ATOM 2507 C C . SER A 1 327 ? -12.145 -6.766 14.898 1.00 97.38 327 SER A C 1
ATOM 2509 O O . SER A 1 327 ? -13.375 -6.834 14.856 1.00 97.38 327 SER A O 1
ATOM 2511 N N . VAL A 1 328 ? -11.423 -5.955 14.128 1.00 97.69 328 VAL A N 1
ATOM 2512 C CA . VAL A 1 328 ? -11.941 -5.035 13.111 1.00 97.69 328 VAL A CA 1
ATOM 2513 C C . VAL A 1 328 ? -11.947 -5.725 11.750 1.00 97.69 328 VAL A C 1
ATOM 2515 O O . VAL A 1 328 ? -10.972 -6.367 11.360 1.00 97.69 328 VAL A O 1
ATOM 2518 N N . PHE A 1 329 ? -13.042 -5.559 11.014 1.00 95.88 329 PHE A N 1
ATOM 2519 C CA . PHE A 1 329 ? -13.255 -6.059 9.660 1.00 95.88 329 PHE A CA 1
ATOM 2520 C C . PHE A 1 329 ? -13.170 -4.921 8.647 1.00 95.88 329 PHE A C 1
ATOM 2522 O O . PHE A 1 329 ? -13.662 -3.820 8.893 1.00 95.88 329 PHE A O 1
ATOM 2529 N N . THR A 1 330 ? -12.584 -5.215 7.486 1.00 97.31 330 THR A N 1
ATOM 2530 C CA . THR A 1 330 ? -12.544 -4.311 6.332 1.00 97.31 330 THR A CA 1
ATOM 2531 C C . THR A 1 330 ? -13.115 -5.014 5.100 1.00 97.31 330 THR A C 1
ATOM 2533 O O . THR A 1 330 ? -12.898 -6.220 4.928 1.00 97.31 330 THR A O 1
ATOM 2536 N N . PRO A 1 331 ? -13.798 -4.295 4.193 1.00 97.56 331 PRO A N 1
ATOM 2537 C CA . PRO A 1 331 ? -14.180 -4.856 2.909 1.00 97.56 331 PRO A CA 1
ATOM 2538 C C . PRO A 1 331 ? -12.928 -5.080 2.039 1.00 97.56 331 PRO A C 1
ATOM 2540 O O . PRO A 1 331 ? -12.018 -4.246 2.042 1.00 97.56 331 PRO A O 1
ATOM 2543 N N . PRO A 1 332 ? -12.879 -6.147 1.220 1.00 97.94 332 PRO A N 1
ATOM 2544 C CA . PRO A 1 332 ? -11.756 -6.430 0.317 1.00 97.94 332 PRO A CA 1
ATOM 2545 C C . PRO A 1 332 ? -11.594 -5.386 -0.803 1.00 97.94 332 PRO A C 1
ATOM 2547 O O . PRO A 1 332 ? -10.632 -5.433 -1.559 1.00 97.94 332 PRO A O 1
ATOM 2550 N N . THR A 1 333 ? -12.517 -4.426 -0.908 1.00 97.62 333 THR A N 1
ATOM 2551 C CA . THR A 1 333 ? -12.499 -3.308 -1.862 1.00 97.62 333 THR A CA 1
ATOM 2552 C C . THR A 1 333 ? -12.137 -1.960 -1.227 1.00 97.62 333 THR A C 1
ATOM 2554 O O . THR A 1 333 ? -12.208 -0.940 -1.913 1.00 97.62 333 THR A O 1
ATOM 2557 N N . VAL A 1 334 ? -11.781 -1.918 0.067 1.00 97.88 334 VAL A N 1
ATOM 2558 C CA . VAL A 1 334 ? -11.396 -0.674 0.762 1.00 97.88 334 VAL A CA 1
ATOM 2559 C C . VAL A 1 334 ? -10.210 0.011 0.069 1.00 97.88 334 VAL A C 1
ATOM 2561 O O . VAL A 1 334 ? -9.387 -0.638 -0.587 1.00 97.88 334 VAL A O 1
ATOM 2564 N N . TYR A 1 335 ? -10.135 1.333 0.191 1.00 98.50 335 TYR A N 1
ATOM 2565 C CA . TYR A 1 335 ? -9.088 2.139 -0.432 1.00 98.50 335 TYR A CA 1
ATOM 2566 C C . TYR A 1 335 ? -7.747 1.944 0.273 1.00 98.50 335 TYR A C 1
ATOM 2568 O O . TYR A 1 335 ? -7.690 1.998 1.504 1.00 98.50 335 TYR A O 1
ATOM 2576 N N . VAL A 1 336 ? -6.669 1.763 -0.497 1.00 98.56 336 VAL A N 1
ATOM 2577 C CA . VAL A 1 336 ? -5.327 1.700 0.093 1.00 98.56 336 VAL A CA 1
ATOM 2578 C C . VAL A 1 336 ? -4.814 3.089 0.456 1.00 98.56 336 VAL A C 1
ATOM 2580 O O . VAL A 1 336 ? -5.005 4.049 -0.298 1.00 98.56 336 VAL A O 1
ATOM 2583 N N . GLY A 1 337 ? -4.185 3.200 1.623 1.00 98.12 337 GLY A N 1
ATOM 2584 C CA . GLY A 1 337 ? -3.790 4.479 2.206 1.00 98.12 337 GLY A CA 1
ATOM 2585 C C . GLY A 1 337 ? -3.542 4.407 3.707 1.00 98.12 337 GLY A C 1
ATOM 2586 O O . GLY A 1 337 ? -3.666 3.345 4.319 1.00 98.12 337 GLY A O 1
ATOM 2587 N N . LYS A 1 338 ? -3.213 5.567 4.279 1.00 98.06 338 LYS A N 1
ATOM 2588 C CA . LYS A 1 338 ? -3.212 5.809 5.723 1.00 98.06 338 LYS A CA 1
ATOM 2589 C C . LYS A 1 338 ? -4.633 6.168 6.150 1.00 98.06 338 LYS A C 1
ATOM 2591 O O . LYS A 1 338 ? -5.217 7.071 5.557 1.00 98.06 338 LYS A O 1
ATOM 2596 N N . TRP A 1 339 ? -5.179 5.451 7.121 1.00 98.44 339 TRP A N 1
ATOM 2597 C CA . TRP A 1 339 ? -6.502 5.689 7.686 1.00 98.44 339 TRP A CA 1
ATOM 2598 C C . TRP A 1 339 ? -6.354 6.168 9.127 1.00 98.44 339 TRP A C 1
ATOM 2600 O O . TRP A 1 339 ? -5.819 5.443 9.965 1.00 98.44 339 TRP A O 1
ATOM 2610 N N . GLU A 1 340 ? -6.841 7.368 9.411 1.00 98.38 340 GLU A N 1
ATOM 2611 C CA . GLU A 1 340 ? -6.918 7.899 10.770 1.00 98.38 340 GLU A CA 1
ATOM 2612 C C . GLU A 1 340 ? -7.994 7.129 11.548 1.00 98.38 340 GLU A C 1
ATOM 2614 O O . GLU A 1 340 ? -9.046 6.792 10.991 1.00 98.38 340 GLU A O 1
ATOM 2619 N N . PHE A 1 341 ? -7.746 6.847 12.828 1.00 98.25 341 PHE A N 1
ATOM 2620 C CA . PHE A 1 341 ? -8.663 6.096 13.686 1.00 98.25 341 PHE A CA 1
ATOM 2621 C C . PHE A 1 341 ? -9.097 6.922 14.899 1.00 98.25 341 PHE A C 1
ATOM 2623 O O . PHE A 1 341 ? -8.278 7.518 15.600 1.00 98.25 341 PHE A O 1
ATOM 2630 N N . SER A 1 342 ? -10.397 6.907 15.185 1.00 98.12 342 SER A N 1
ATOM 2631 C CA . SER A 1 342 ? -10.940 7.421 16.439 1.00 98.12 342 SER A CA 1
ATOM 2632 C C . SER A 1 342 ? -12.070 6.542 16.978 1.00 98.12 342 SER A C 1
ATOM 2634 O O . SER A 1 342 ? -12.698 5.758 16.260 1.00 98.12 342 SER A O 1
ATOM 2636 N N . LEU A 1 343 ? -12.301 6.654 18.284 1.00 97.75 343 LEU A N 1
ATOM 2637 C CA . LEU A 1 343 ? -13.350 5.943 19.003 1.00 97.75 343 LEU A CA 1
ATOM 2638 C C . LEU A 1 343 ? -14.258 6.956 19.700 1.00 97.75 343 LEU A C 1
ATOM 2640 O O . LEU A 1 343 ? -13.841 7.641 20.635 1.00 97.75 343 LEU A O 1
ATOM 2644 N N . GLU A 1 344 ? -15.508 7.027 19.256 1.00 95.94 344 GLU A N 1
ATOM 2645 C CA . GLU A 1 344 ? -16.568 7.772 19.925 1.00 95.94 344 GLU A CA 1
ATOM 2646 C C . GLU A 1 344 ? -17.291 6.844 20.906 1.00 95.94 344 GLU A C 1
ATOM 2648 O O . GLU A 1 344 ? -17.797 5.780 20.541 1.00 95.94 344 GLU A O 1
ATOM 2653 N N . VAL A 1 345 ? -17.339 7.251 22.170 1.00 93.88 345 VAL A N 1
ATOM 2654 C CA . VAL A 1 345 ? -18.058 6.558 23.235 1.00 93.88 345 VAL A CA 1
ATOM 2655 C C . VAL A 1 345 ? -19.319 7.351 23.543 1.00 93.88 345 VAL A C 1
ATOM 2657 O O . VAL A 1 345 ? -19.242 8.508 23.961 1.00 93.88 345 VAL A O 1
ATOM 2660 N N . VAL A 1 346 ? -20.477 6.730 23.318 1.00 90.38 346 VAL A N 1
ATOM 2661 C CA . VAL A 1 346 ? -21.794 7.359 23.470 1.00 90.38 346 VAL A CA 1
ATOM 2662 C C . VAL A 1 346 ? -22.538 6.699 24.625 1.00 90.38 346 VAL A C 1
ATOM 2664 O O . VAL A 1 346 ? -22.804 5.496 24.598 1.00 90.38 346 VAL A O 1
ATOM 2667 N N . LYS A 1 347 ? -22.882 7.485 25.648 1.00 86.56 347 LYS A N 1
ATOM 2668 C CA . LYS A 1 347 ? -23.608 7.007 26.832 1.00 86.56 347 LYS A CA 1
ATOM 2669 C C . LYS A 1 347 ? -25.124 6.991 26.580 1.00 86.56 347 LYS A C 1
ATOM 2671 O O . LYS A 1 347 ? -25.700 7.992 26.164 1.00 86.56 347 LYS A O 1
ATOM 2676 N N . LYS A 1 348 ? -25.780 5.864 26.874 1.00 79.81 348 LYS A N 1
ATOM 2677 C CA . LYS A 1 348 ? -27.210 5.565 26.620 1.00 79.81 348 LYS A CA 1
ATOM 2678 C C . LYS A 1 348 ? -28.164 6.126 27.685 1.00 79.81 348 LYS A C 1
ATOM 2680 O O . LYS A 1 348 ? -29.178 5.507 28.009 1.00 79.81 348 LYS A O 1
ATOM 2685 N N . ASP A 1 349 ? -27.836 7.280 28.257 1.00 72.75 349 ASP A N 1
ATOM 2686 C CA . ASP A 1 349 ? -28.680 7.914 29.272 1.00 72.75 349 ASP A CA 1
ATOM 2687 C C . ASP A 1 349 ? -29.914 8.560 28.622 1.00 72.75 349 ASP A C 1
ATOM 2689 O O . ASP A 1 349 ? -29.844 9.097 27.517 1.00 72.75 349 ASP A O 1
ATOM 2693 N N . GLN A 1 350 ? -31.067 8.509 29.288 1.00 57.03 350 GLN A N 1
ATOM 2694 C CA . GLN A 1 350 ? -32.335 8.956 28.692 1.00 57.03 350 GLN A CA 1
ATOM 2695 C C . GLN A 1 350 ? -32.523 10.482 28.737 1.00 57.03 350 GLN A C 1
ATOM 2697 O O . GLN A 1 350 ? -33.460 10.996 28.126 1.00 57.03 350 GLN A O 1
ATOM 2702 N N . ALA A 1 351 ? -31.655 11.203 29.457 1.00 64.06 351 ALA A N 1
ATOM 2703 C CA . ALA A 1 351 ? -31.752 12.649 29.665 1.00 64.06 351 ALA A CA 1
ATOM 2704 C C . ALA A 1 351 ? -30.709 13.483 28.894 1.00 64.06 351 ALA A C 1
ATOM 2706 O O . ALA A 1 351 ? -31.006 14.624 28.536 1.00 64.06 351 ALA A O 1
ATOM 2707 N N . THR A 1 352 ? -29.509 12.948 28.636 1.00 63.94 352 THR A N 1
ATOM 2708 C CA . THR A 1 352 ? -28.430 13.632 27.899 1.00 63.94 352 THR A CA 1
ATOM 2709 C C . THR A 1 352 ? -27.650 12.654 27.029 1.00 63.94 352 THR A C 1
ATOM 2711 O O . THR A 1 352 ? -27.338 11.541 27.450 1.00 63.94 352 THR A O 1
ATOM 2714 N N . VAL A 1 353 ? -27.286 13.092 25.820 1.00 70.56 353 VAL A N 1
ATOM 2715 C CA . VAL A 1 353 ? -26.298 12.383 24.998 1.00 70.56 353 VAL A CA 1
ATOM 2716 C C . VAL A 1 353 ? -24.924 12.954 25.333 1.00 70.56 353 VAL A C 1
ATOM 2718 O O . VAL A 1 353 ? -24.553 14.029 24.850 1.00 70.56 353 VAL A O 1
ATOM 2721 N N . ASP A 1 354 ? -24.201 12.229 26.184 1.00 79.38 354 ASP A N 1
ATOM 2722 C CA . ASP A 1 354 ? -22.813 12.516 26.535 1.00 79.38 354 ASP A CA 1
ATOM 2723 C C . ASP A 1 354 ? -21.900 11.750 25.560 1.00 79.38 354 ASP A C 1
ATOM 2725 O O . ASP A 1 354 ? -21.956 10.516 25.497 1.00 79.38 354 ASP A O 1
ATOM 2729 N N . VAL A 1 355 ? -21.069 12.473 24.799 1.00 86.62 355 VAL A N 1
ATOM 2730 C CA . VAL A 1 355 ? -20.087 11.885 23.870 1.00 86.62 355 VAL A CA 1
ATOM 2731 C C . VAL A 1 355 ? -18.669 12.214 24.327 1.00 86.62 355 VAL A C 1
ATOM 2733 O O . VAL A 1 355 ? -18.320 13.386 24.500 1.00 86.62 355 VAL A O 1
ATOM 2736 N N . TYR A 1 356 ? -17.850 11.174 24.483 1.00 92.12 356 TYR A N 1
ATOM 2737 C CA . TYR A 1 356 ? -16.396 11.263 24.628 1.00 92.12 356 TYR A CA 1
ATOM 2738 C C . TYR A 1 356 ? -15.737 10.747 23.345 1.00 92.12 356 TYR A C 1
ATOM 2740 O O . TYR A 1 356 ? -16.061 9.651 22.889 1.00 92.12 356 TYR A O 1
ATOM 2748 N N . THR A 1 357 ? -14.795 11.506 22.786 1.00 95.25 357 THR A N 1
ATOM 2749 C CA . THR A 1 357 ? -14.033 11.095 21.596 1.00 95.25 357 THR A CA 1
ATOM 2750 C C . THR A 1 357 ? -12.569 10.872 21.959 1.00 95.25 357 THR A C 1
ATOM 2752 O O . THR A 1 357 ? -11.928 11.749 22.542 1.00 95.25 357 THR A O 1
ATOM 2755 N N . TYR A 1 358 ? -12.038 9.708 21.580 1.00 96.75 358 TYR A N 1
ATOM 2756 C CA . TYR A 1 358 ? -10.613 9.390 21.592 1.00 96.75 358 TYR A CA 1
ATOM 2757 C C . TYR A 1 358 ? -10.064 9.440 20.160 1.00 96.75 358 TYR A C 1
ATOM 2759 O O . TYR A 1 358 ? -10.449 8.623 19.324 1.00 96.75 358 TYR A O 1
ATOM 2767 N N . GLU A 1 359 ? -9.176 10.394 19.883 1.00 97.00 359 GLU A N 1
ATOM 2768 C CA . GLU A 1 359 ? -8.366 10.462 18.658 1.00 97.00 359 GLU A CA 1
ATOM 2769 C C . GLU A 1 359 ? -7.078 9.637 18.873 1.00 97.00 359 GLU A C 1
ATOM 2771 O O . GLU A 1 359 ? -6.408 9.821 19.893 1.00 97.00 359 GLU A O 1
ATOM 2776 N N . HIS A 1 360 ? -6.737 8.720 17.958 1.00 96.31 360 HIS A N 1
ATOM 2777 C CA . HIS A 1 360 ? -5.447 8.016 17.975 1.00 96.31 360 HIS A CA 1
ATOM 2778 C C . HIS A 1 360 ? -4.384 8.868 17.260 1.00 96.31 360 HIS A C 1
ATOM 2780 O O . HIS A 1 360 ? -4.682 9.454 16.221 1.00 96.31 360 HIS A O 1
ATOM 2786 N N . ASP A 1 361 ? -3.162 8.947 17.799 1.00 93.56 361 ASP A N 1
ATOM 2787 C CA . ASP A 1 361 ? -2.095 9.786 17.221 1.00 93.56 361 ASP A CA 1
ATOM 2788 C C . ASP A 1 361 ? -1.496 9.177 15.930 1.00 93.56 361 ASP A C 1
ATOM 2790 O O . ASP A 1 361 ? -1.045 9.919 15.055 1.00 93.56 361 ASP A O 1
ATOM 2794 N N . ASP A 1 362 ? -1.521 7.842 15.796 1.00 95.56 362 ASP A N 1
ATOM 2795 C CA . ASP A 1 362 ? -0.975 7.102 14.645 1.00 95.56 362 ASP A CA 1
ATOM 2796 C C . ASP A 1 362 ? -2.054 6.567 13.684 1.00 95.56 362 ASP A C 1
ATOM 2798 O O . ASP A 1 362 ? -3.039 5.979 14.153 1.00 95.56 362 ASP A O 1
ATOM 2802 N N . PRO A 1 363 ? -1.850 6.652 12.354 1.00 97.00 363 PRO A N 1
ATOM 2803 C CA . PRO A 1 363 ? -2.741 6.067 11.357 1.00 97.00 363 PRO A CA 1
ATOM 2804 C C . PRO A 1 363 ? -2.505 4.567 11.114 1.00 97.00 363 PRO A C 1
ATOM 2806 O O . PRO A 1 363 ? -1.426 4.009 11.324 1.00 97.00 363 PRO A O 1
ATOM 2809 N N . ILE A 1 364 ? -3.521 3.916 10.547 1.00 98.56 364 ILE A N 1
ATOM 2810 C CA . ILE A 1 364 ? -3.502 2.515 10.117 1.00 98.56 364 ILE A CA 1
ATOM 2811 C C . ILE A 1 364 ? -3.274 2.449 8.603 1.00 98.56 364 ILE A C 1
ATOM 2813 O O . ILE A 1 364 ? -4.061 2.971 7.814 1.00 98.56 364 ILE A O 1
ATOM 2817 N N . TYR A 1 365 ? -2.213 1.777 8.168 1.00 98.69 365 TYR A N 1
ATOM 2818 C CA . TYR A 1 365 ? -1.867 1.623 6.756 1.00 98.69 365 TYR A CA 1
ATOM 2819 C C . TYR A 1 365 ? -2.595 0.393 6.215 1.00 98.69 365 TYR A C 1
ATOM 2821 O O . TYR A 1 365 ? -2.274 -0.735 6.588 1.00 98.69 365 TYR A O 1
ATOM 2829 N N . ILE A 1 366 ? -3.572 0.597 5.330 1.00 98.81 366 ILE A N 1
ATOM 2830 C CA . ILE A 1 366 ? -4.344 -0.492 4.721 1.00 98.81 366 ILE A CA 1
ATOM 2831 C C . ILE A 1 366 ? -3.866 -0.706 3.283 1.00 98.81 366 ILE A C 1
ATOM 2833 O O . ILE A 1 366 ? -3.868 0.223 2.476 1.00 98.81 366 ILE A O 1
ATOM 2837 N N . LEU A 1 367 ? -3.451 -1.935 2.966 1.00 98.88 367 LEU A N 1
ATOM 2838 C CA . LEU A 1 367 ? -2.840 -2.331 1.691 1.00 98.88 367 LEU A CA 1
ATOM 2839 C C . LEU A 1 367 ? -3.692 -3.350 0.914 1.00 98.88 367 LEU A C 1
ATOM 2841 O O . LEU A 1 367 ? -4.639 -3.933 1.451 1.00 98.88 367 LEU A O 1
ATOM 2845 N N . PHE A 1 368 ? -3.324 -3.603 -0.346 1.00 98.88 368 PHE A N 1
ATOM 2846 C CA . PHE A 1 368 ? -3.890 -4.689 -1.150 1.00 98.88 368 PHE A CA 1
ATOM 2847 C C . PHE A 1 368 ? -3.544 -6.063 -0.541 1.00 98.88 368 PHE A C 1
ATOM 2849 O O . PHE A 1 368 ? -2.482 -6.237 0.076 1.00 98.88 368 PHE A O 1
ATOM 2856 N N . ASN A 1 369 ? -4.449 -7.038 -0.700 1.00 98.75 369 ASN A N 1
ATOM 2857 C CA . ASN A 1 369 ? -4.355 -8.347 -0.055 1.00 98.75 369 ASN A CA 1
ATOM 2858 C C . ASN A 1 369 ? -4.372 -9.531 -1.041 1.00 98.75 369 ASN A C 1
ATOM 2860 O O . ASN A 1 369 ? -5.422 -10.135 -1.266 1.00 98.75 369 ASN A O 1
ATOM 2864 N N . PRO A 1 370 ? -3.208 -9.950 -1.561 1.00 98.50 370 PRO A N 1
ATOM 2865 C CA . PRO A 1 370 ? -3.119 -11.094 -2.464 1.00 98.50 370 PRO A CA 1
ATOM 2866 C C . PRO A 1 370 ? -3.373 -12.454 -1.788 1.00 98.50 370 PRO A C 1
ATOM 2868 O O . PRO A 1 370 ? -3.492 -13.450 -2.492 1.00 98.50 370 PRO A O 1
ATOM 2871 N N . TRP A 1 371 ? -3.526 -12.509 -0.456 1.00 98.44 371 TRP A N 1
ATOM 2872 C CA . TRP A 1 371 ? -3.991 -13.698 0.273 1.00 98.44 371 TRP A CA 1
ATOM 2873 C C . TRP A 1 371 ? -5.527 -13.763 0.410 1.00 98.44 371 TRP A C 1
ATOM 2875 O O . TRP A 1 371 ? -6.069 -14.829 0.713 1.00 98.44 371 TRP A O 1
ATOM 2885 N N . CYS A 1 372 ? -6.250 -12.655 0.203 1.00 97.88 372 CYS A N 1
ATOM 2886 C CA . CYS A 1 372 ? -7.706 -12.609 0.351 1.00 97.88 372 CYS A CA 1
ATOM 2887 C C . CYS A 1 372 ? -8.406 -12.995 -0.959 1.00 97.88 372 CYS A C 1
ATOM 2889 O O . CYS A 1 372 ? -8.312 -12.276 -1.948 1.00 97.88 372 CYS A O 1
ATOM 2891 N N . LYS A 1 373 ? -9.179 -14.090 -0.946 1.00 97.50 373 LYS A N 1
ATOM 2892 C CA . LYS A 1 373 ? -9.906 -14.622 -2.122 1.00 97.50 373 LYS A CA 1
ATOM 2893 C C . LYS A 1 373 ? -10.931 -13.671 -2.746 1.00 97.50 373 LYS A C 1
ATOM 2895 O O . LYS A 1 373 ? -11.369 -13.912 -3.865 1.00 97.50 373 LYS A O 1
ATOM 2900 N N . ASP A 1 374 ? -11.337 -12.638 -2.014 1.00 97.69 374 ASP A N 1
ATOM 2901 C CA . ASP A 1 374 ? -12.283 -11.621 -2.473 1.00 97.69 374 ASP A CA 1
ATOM 2902 C C . ASP A 1 374 ? -11.599 -10.316 -2.928 1.00 97.69 374 ASP A C 1
ATOM 2904 O O . ASP A 1 374 ? -12.284 -9.390 -3.365 1.00 97.69 374 ASP A O 1
ATOM 2908 N N . ASP A 1 375 ? -10.266 -10.211 -2.832 1.00 98.62 375 ASP A N 1
ATOM 2909 C CA . ASP A 1 375 ? -9.516 -9.086 -3.392 1.00 98.62 375 ASP A CA 1
ATOM 2910 C C . ASP A 1 375 ? -9.236 -9.314 -4.888 1.00 98.62 375 ASP A C 1
ATOM 2912 O O . ASP A 1 375 ? -8.761 -10.363 -5.318 1.00 98.62 375 ASP A O 1
ATOM 2916 N N . SER A 1 376 ? -9.453 -8.266 -5.677 1.00 98.06 376 SER A N 1
ATOM 2917 C CA . SER A 1 376 ? -8.993 -8.103 -7.061 1.00 98.06 376 SER A CA 1
ATOM 2918 C C . SER A 1 376 ? -7.528 -8.472 -7.361 1.00 98.06 376 SER A C 1
ATOM 2920 O O . SER A 1 376 ? -7.208 -8.663 -8.531 1.00 98.06 376 SER A O 1
ATOM 2922 N N . VAL A 1 377 ? -6.640 -8.534 -6.359 1.00 98.56 377 VAL A N 1
ATOM 2923 C CA . VAL A 1 377 ? -5.226 -8.933 -6.524 1.00 98.56 377 VAL A CA 1
ATOM 2924 C C . VAL A 1 377 ? -4.900 -10.345 -6.011 1.00 98.56 377 VAL A C 1
ATOM 2926 O O . VAL A 1 377 ? -3.724 -10.674 -5.862 1.00 98.56 377 VAL A O 1
ATOM 2929 N N . TYR A 1 378 ? -5.910 -11.164 -5.699 1.00 98.62 378 TYR A N 1
ATOM 2930 C CA . TYR A 1 378 ? -5.718 -12.521 -5.181 1.00 98.62 378 TYR A CA 1
ATOM 2931 C C . TYR A 1 378 ? -4.812 -13.384 -6.075 1.00 98.62 378 TYR A C 1
ATOM 2933 O O . TYR A 1 378 ? -4.974 -13.412 -7.296 1.00 98.62 378 TYR A O 1
ATOM 2941 N N . LEU A 1 379 ? -3.912 -14.145 -5.447 1.00 97.06 379 LEU A N 1
ATOM 2942 C CA . LEU A 1 379 ? -3.194 -15.255 -6.069 1.00 97.06 379 LEU A CA 1
ATOM 2943 C C . LEU A 1 379 ? -3.419 -16.529 -5.248 1.00 97.06 379 LEU A C 1
ATOM 2945 O O . LEU A 1 379 ? -3.343 -16.525 -4.019 1.00 97.06 379 LEU A O 1
ATOM 2949 N N . ASP A 1 380 ? -3.696 -17.628 -5.940 1.00 96.25 380 ASP A N 1
ATOM 2950 C CA . ASP A 1 380 ? -3.911 -18.950 -5.356 1.00 96.25 380 ASP A CA 1
ATOM 2951 C C . ASP A 1 380 ? -2.603 -19.677 -5.022 1.00 96.25 380 ASP A C 1
ATOM 2953 O O . ASP A 1 380 ? -2.522 -20.353 -3.994 1.00 96.25 380 ASP A O 1
ATOM 2957 N N . ASP A 1 381 ? -1.573 -19.495 -5.848 1.00 97.62 381 ASP A N 1
ATOM 2958 C CA . ASP A 1 381 ? -0.238 -20.045 -5.624 1.00 97.62 381 ASP A CA 1
ATOM 2959 C C . ASP A 1 381 ? 0.592 -19.197 -4.636 1.00 97.62 381 ASP A C 1
ATOM 2961 O O . ASP A 1 381 ? 1.009 -18.067 -4.918 1.00 97.62 381 ASP A O 1
ATOM 2965 N N . ALA A 1 382 ? 0.890 -19.782 -3.472 1.00 96.31 382 ALA A N 1
ATOM 2966 C CA . ALA A 1 382 ? 1.722 -19.179 -2.433 1.00 96.31 382 ALA A CA 1
ATOM 2967 C C . ALA A 1 382 ? 3.193 -18.975 -2.856 1.00 96.31 382 ALA A C 1
ATOM 2969 O O . ALA A 1 382 ? 3.857 -18.082 -2.322 1.00 96.31 382 ALA A O 1
ATOM 2970 N N . GLU A 1 383 ? 3.703 -19.747 -3.822 1.00 97.81 383 GLU A N 1
ATOM 2971 C CA . GLU A 1 383 ? 5.026 -19.534 -4.417 1.00 97.81 383 GLU A CA 1
ATOM 2972 C C . GLU A 1 383 ? 5.043 -18.227 -5.222 1.00 97.81 383 GLU A C 1
ATOM 2974 O O . GLU A 1 383 ? 5.960 -17.414 -5.066 1.00 97.81 383 GLU A O 1
ATOM 2979 N N . LEU A 1 384 ? 3.991 -17.973 -6.013 1.00 98.00 384 LEU A N 1
ATOM 2980 C CA . LEU A 1 384 ? 3.832 -16.727 -6.770 1.00 98.00 384 LEU A CA 1
ATOM 2981 C C . LEU A 1 384 ? 3.583 -15.528 -5.853 1.00 98.00 384 LEU A C 1
ATOM 2983 O O . LEU A 1 384 ? 4.140 -14.462 -6.105 1.00 98.00 384 LEU A O 1
ATOM 2987 N N . VAL A 1 385 ? 2.822 -15.681 -4.762 1.00 97.94 385 VAL A N 1
ATOM 2988 C CA . VAL A 1 385 ? 2.708 -14.619 -3.744 1.00 97.94 385 VAL A CA 1
ATOM 2989 C C . VAL A 1 385 ? 4.079 -14.298 -3.148 1.00 97.94 385 VAL A C 1
ATOM 2991 O O . VAL A 1 385 ? 4.440 -13.126 -3.033 1.00 97.94 385 VAL A O 1
ATOM 2994 N N . ARG A 1 386 ? 4.889 -15.310 -2.807 1.00 98.00 386 ARG A N 1
ATOM 2995 C CA . ARG A 1 386 ? 6.234 -15.067 -2.271 1.00 98.00 386 ARG A CA 1
ATOM 2996 C C . ARG A 1 386 ? 7.114 -14.338 -3.283 1.00 98.00 386 ARG A C 1
ATOM 2998 O O . ARG A 1 386 ? 7.704 -13.323 -2.935 1.00 98.00 386 ARG A O 1
ATOM 3005 N N . GLU A 1 387 ? 7.171 -14.807 -4.525 1.00 98.38 387 GLU A N 1
ATOM 3006 C CA . GLU A 1 387 ? 8.025 -14.222 -5.565 1.00 98.38 387 GLU A CA 1
ATOM 3007 C C . GLU A 1 387 ? 7.549 -12.835 -6.032 1.00 98.38 387 GLU A C 1
ATOM 3009 O O . GLU A 1 387 ? 8.377 -11.981 -6.342 1.00 98.38 387 GLU A O 1
ATOM 3014 N N . TYR A 1 388 ? 6.238 -12.568 -6.058 1.00 98.56 388 TYR A N 1
ATOM 3015 C CA . TYR A 1 388 ? 5.667 -11.319 -6.581 1.00 98.56 388 TYR A CA 1
ATOM 3016 C C . TYR A 1 388 ? 5.261 -10.287 -5.518 1.00 98.56 388 TYR A C 1
ATOM 3018 O O . TYR A 1 388 ? 4.852 -9.194 -5.907 1.00 98.56 388 TYR A O 1
ATOM 3026 N N . ILE A 1 389 ? 5.399 -10.589 -4.218 1.00 98.31 389 ILE A N 1
ATOM 3027 C CA . ILE A 1 389 ? 5.151 -9.656 -3.095 1.00 98.31 389 ILE A CA 1
ATOM 3028 C C . ILE A 1 389 ? 6.282 -9.659 -2.064 1.00 98.31 389 ILE A C 1
ATOM 3030 O O . ILE A 1 389 ? 6.731 -8.588 -1.666 1.00 98.31 389 ILE A O 1
ATOM 3034 N N . LEU A 1 390 ? 6.713 -10.833 -1.590 1.00 98.06 390 LEU A N 1
ATOM 3035 C CA . LEU A 1 390 ? 7.619 -10.940 -0.435 1.00 98.06 390 LEU A CA 1
ATOM 3036 C C . LEU A 1 390 ? 9.105 -10.935 -0.806 1.00 98.06 390 LEU A C 1
ATOM 3038 O O . LEU A 1 390 ? 9.927 -10.563 0.022 1.00 98.06 390 LEU A O 1
ATOM 3042 N N . ASN A 1 391 ? 9.470 -11.352 -2.019 1.00 98.25 391 ASN A N 1
ATOM 3043 C CA . ASN A 1 391 ? 10.859 -11.335 -2.455 1.00 98.25 391 ASN A CA 1
ATOM 3044 C C . ASN A 1 391 ? 11.297 -9.892 -2.744 1.00 98.25 391 ASN A C 1
ATOM 3046 O O . ASN A 1 391 ? 10.752 -9.225 -3.628 1.00 98.25 391 ASN A O 1
ATOM 3050 N N . GLU A 1 392 ? 12.272 -9.398 -1.990 1.00 97.88 392 GLU A N 1
ATOM 3051 C CA . GLU A 1 392 ? 12.815 -8.043 -2.136 1.00 97.88 392 GLU A CA 1
ATOM 3052 C C . GLU A 1 392 ? 13.956 -7.959 -3.149 1.00 97.88 392 GLU A C 1
ATOM 3054 O O . GLU A 1 392 ? 14.395 -6.870 -3.495 1.00 97.88 392 GLU A O 1
ATOM 3059 N N . THR A 1 393 ? 14.416 -9.090 -3.682 1.00 98.06 393 THR A N 1
ATOM 3060 C CA . THR A 1 393 ? 15.475 -9.135 -4.694 1.00 98.06 393 THR A CA 1
ATOM 3061 C C . THR A 1 393 ? 14.979 -9.797 -5.970 1.00 98.06 393 THR A C 1
ATOM 3063 O O . THR A 1 393 ? 14.018 -10.562 -5.968 1.00 98.06 393 THR A O 1
ATOM 3066 N N . GLY A 1 394 ? 15.624 -9.515 -7.096 1.00 96.94 394 GLY A N 1
ATOM 3067 C CA . GLY A 1 394 ? 15.258 -10.146 -8.354 1.00 96.94 394 GLY A CA 1
ATOM 3068 C C . GLY A 1 394 ? 16.319 -10.024 -9.429 1.00 96.94 394 GLY A C 1
ATOM 3069 O O . GLY A 1 394 ? 17.448 -9.587 -9.193 1.00 96.94 394 GLY A O 1
ATOM 3070 N N . LYS A 1 395 ? 15.927 -10.425 -10.637 1.00 96.06 395 LYS A N 1
ATOM 3071 C CA . LYS A 1 395 ? 16.735 -10.332 -11.849 1.00 96.06 395 LYS A CA 1
ATOM 3072 C C . LYS A 1 395 ? 15.989 -9.528 -12.900 1.00 96.06 395 LYS A C 1
ATOM 3074 O O . LYS A 1 395 ? 14.839 -9.826 -13.204 1.00 96.06 395 LYS A O 1
ATOM 3079 N N . ILE A 1 396 ? 16.681 -8.564 -13.490 1.00 96.88 396 ILE A N 1
ATOM 3080 C CA . ILE A 1 396 ? 16.269 -7.911 -14.730 1.00 96.88 396 ILE A CA 1
ATOM 3081 C C . ILE A 1 396 ? 17.091 -8.546 -15.851 1.00 96.88 396 ILE A C 1
ATOM 3083 O O . ILE A 1 396 ? 18.321 -8.569 -15.771 1.00 96.88 396 ILE A O 1
ATOM 3087 N N . TYR A 1 397 ? 16.435 -9.071 -16.885 1.00 96.56 397 TYR A N 1
ATOM 3088 C CA . TYR A 1 397 ? 17.121 -9.665 -18.033 1.00 96.56 397 TYR A CA 1
ATOM 3089 C C . TYR A 1 397 ? 17.544 -8.591 -19.043 1.00 96.56 397 TYR A C 1
ATOM 3091 O O . TYR A 1 397 ? 16.858 -7.585 -19.222 1.00 96.56 397 TYR A O 1
ATOM 3099 N N . CYS A 1 398 ? 18.688 -8.794 -19.690 1.00 93.31 398 CYS A N 1
ATOM 3100 C CA . CYS A 1 398 ? 19.293 -7.862 -20.643 1.00 93.31 398 CYS A CA 1
ATOM 3101 C C . CYS A 1 398 ? 20.238 -8.601 -21.610 1.00 93.31 398 CYS A C 1
ATOM 3103 O O . CYS A 1 398 ? 20.330 -9.829 -21.588 1.00 93.31 398 CYS A O 1
ATOM 3105 N N . GLY A 1 399 ? 20.958 -7.871 -22.464 1.00 91.94 399 GLY A N 1
ATOM 3106 C CA . GLY A 1 399 ? 21.733 -8.460 -23.560 1.00 91.94 399 GLY A CA 1
ATOM 3107 C C . GLY A 1 399 ? 20.856 -8.626 -24.799 1.00 91.94 399 GLY A C 1
ATOM 3108 O O . GLY A 1 399 ? 20.064 -7.738 -25.103 1.00 91.94 399 GLY A O 1
ATOM 3109 N N . SER A 1 400 ? 20.974 -9.750 -25.506 1.00 91.69 400 SER A N 1
ATOM 3110 C CA . SER A 1 400 ? 20.182 -10.028 -26.713 1.00 91.69 400 SER A CA 1
ATOM 3111 C C . SER A 1 400 ? 19.462 -11.371 -26.623 1.00 91.69 400 SER A C 1
ATOM 3113 O O . SER A 1 400 ? 19.831 -12.230 -25.825 1.00 91.69 400 SER A O 1
ATOM 3115 N N . CYS A 1 401 ? 18.491 -11.610 -27.507 1.00 91.06 401 CYS A N 1
ATOM 3116 C CA . CYS A 1 401 ? 17.807 -12.904 -27.623 1.00 91.06 401 CYS A CA 1
ATOM 3117 C C . CYS A 1 401 ? 18.749 -14.095 -27.911 1.00 91.06 401 CYS A C 1
ATOM 3119 O O . CYS A 1 401 ? 18.362 -15.240 -27.691 1.00 91.06 401 CYS A O 1
ATOM 3121 N N . ARG A 1 402 ? 19.983 -13.842 -28.379 1.00 94.44 402 ARG A N 1
ATOM 3122 C CA . ARG A 1 402 ? 21.029 -14.859 -28.612 1.00 94.44 402 ARG A CA 1
ATOM 3123 C C . ARG A 1 402 ? 22.040 -14.977 -27.465 1.00 94.44 402 ARG A C 1
ATOM 3125 O O . ARG A 1 402 ? 22.785 -15.949 -27.422 1.00 94.44 402 ARG A O 1
ATOM 3132 N N . ASN A 1 403 ? 22.091 -13.997 -26.564 1.00 94.94 403 ASN A N 1
ATOM 3133 C CA . ASN A 1 403 ? 22.969 -13.978 -25.396 1.00 94.94 403 ASN A CA 1
ATOM 3134 C C . ASN A 1 403 ? 22.248 -13.262 -24.242 1.00 94.94 403 ASN A C 1
ATOM 3136 O O . ASN A 1 403 ? 22.458 -12.070 -23.989 1.00 94.94 403 ASN A O 1
ATOM 3140 N N . ILE A 1 404 ? 21.335 -13.995 -23.601 1.00 96.44 404 ILE A N 1
ATOM 3141 C CA . ILE A 1 404 ? 20.527 -13.491 -22.491 1.00 96.44 404 ILE A CA 1
ATOM 3142 C C . ILE A 1 404 ? 21.400 -13.439 -21.238 1.00 96.44 404 ILE A C 1
ATOM 3144 O O . ILE A 1 404 ? 21.903 -14.449 -20.753 1.00 96.44 404 ILE A O 1
ATOM 3148 N N . THR A 1 405 ? 21.532 -12.239 -20.692 1.00 95.31 405 THR A N 1
ATOM 3149 C CA . THR A 1 405 ? 22.221 -11.952 -19.432 1.00 95.31 405 THR A CA 1
ATOM 3150 C C . THR A 1 405 ? 21.210 -11.449 -18.402 1.00 95.31 405 THR A C 1
ATOM 3152 O O . THR A 1 405 ? 20.061 -11.150 -18.735 1.00 95.31 405 THR A O 1
ATOM 3155 N N . SER A 1 406 ? 21.602 -11.364 -17.131 1.00 94.31 406 SER A N 1
ATOM 3156 C CA . SER A 1 406 ? 20.733 -10.821 -16.083 1.00 94.31 406 SER A CA 1
ATOM 3157 C C . SER A 1 406 ? 21.505 -9.970 -15.092 1.00 94.31 406 SER A C 1
ATOM 3159 O O . SER A 1 406 ? 22.568 -10.381 -14.625 1.00 94.31 406 SER A O 1
ATOM 3161 N N . ARG A 1 407 ? 20.922 -8.840 -14.700 1.00 93.56 407 ARG A N 1
ATOM 3162 C CA . ARG A 1 407 ? 21.415 -7.988 -13.620 1.00 93.56 407 ARG A CA 1
ATOM 3163 C C . ARG A 1 407 ? 20.633 -8.273 -12.335 1.00 93.56 407 ARG A C 1
ATOM 3165 O O . ARG A 1 407 ? 19.403 -8.314 -12.405 1.00 93.56 407 ARG A O 1
ATOM 3172 N N . PRO A 1 408 ? 21.295 -8.447 -11.177 1.00 97.12 408 PRO A N 1
ATOM 3173 C CA . PRO A 1 408 ? 20.600 -8.455 -9.897 1.00 97.12 408 PRO A CA 1
ATOM 3174 C C . PRO A 1 408 ? 20.012 -7.065 -9.616 1.00 97.12 408 PRO A C 1
ATOM 3176 O O . PRO A 1 408 ? 20.605 -6.048 -9.988 1.00 97.12 408 PRO A O 1
ATOM 3179 N N . TRP A 1 409 ? 18.859 -7.031 -8.955 1.00 98.38 409 TRP A N 1
ATOM 3180 C CA . TRP A 1 409 ? 18.182 -5.801 -8.548 1.00 98.38 409 TRP A CA 1
ATOM 3181 C C . TRP A 1 409 ? 17.619 -5.949 -7.132 1.00 98.38 409 TRP A C 1
ATOM 3183 O O . TRP A 1 409 ? 16.910 -6.919 -6.862 1.00 98.38 409 TRP A O 1
ATOM 3193 N N . ASN A 1 410 ? 17.912 -4.999 -6.239 1.00 98.38 410 ASN A N 1
ATOM 3194 C CA . ASN A 1 410 ? 17.212 -4.874 -4.959 1.00 98.38 410 ASN A CA 1
ATOM 3195 C C . ASN A 1 410 ? 15.928 -4.052 -5.162 1.00 98.38 410 ASN A C 1
ATOM 3197 O O . ASN A 1 410 ? 15.990 -2.844 -5.397 1.00 98.38 410 ASN A O 1
ATOM 3201 N N . PHE A 1 411 ? 14.765 -4.694 -5.098 1.00 98.62 411 PHE A N 1
ATOM 3202 C CA . PHE A 1 411 ? 13.486 -3.993 -5.062 1.00 98.62 411 PHE A CA 1
ATOM 3203 C C . PHE A 1 411 ? 13.280 -3.293 -3.714 1.00 98.62 411 PHE A C 1
ATOM 3205 O O . PHE A 1 411 ? 12.834 -2.147 -3.736 1.00 98.62 411 PHE A O 1
ATOM 3212 N N . GLY A 1 412 ? 13.629 -3.945 -2.596 1.00 98.12 412 GLY A N 1
ATOM 3213 C CA . GLY A 1 412 ? 13.592 -3.382 -1.239 1.00 98.12 412 GLY A CA 1
ATOM 3214 C C . GLY A 1 412 ? 12.255 -2.743 -0.857 1.00 98.12 412 GLY A C 1
ATOM 3215 O O . GLY A 1 412 ? 12.225 -1.615 -0.374 1.00 98.12 412 GLY A O 1
ATOM 3216 N N . GLN A 1 413 ? 11.131 -3.398 -1.165 1.00 98.44 413 GLN A N 1
ATOM 3217 C CA . GLN A 1 413 ? 9.794 -2.830 -0.947 1.00 98.44 413 GLN A CA 1
ATOM 3218 C C . GLN A 1 413 ? 9.394 -2.656 0.529 1.00 98.44 413 GLN A C 1
ATOM 3220 O O . GLN A 1 413 ? 8.378 -2.007 0.791 1.00 98.44 413 GLN A O 1
ATOM 3225 N N . PHE A 1 414 ? 10.147 -3.232 1.470 1.00 98.12 414 PHE A N 1
ATOM 3226 C CA . PHE A 1 414 ? 9.891 -3.136 2.908 1.00 98.12 414 PHE A CA 1
ATOM 3227 C C . PHE A 1 414 ? 10.842 -2.172 3.642 1.00 98.12 414 PHE A C 1
ATOM 3229 O O . PHE A 1 414 ? 10.578 -1.844 4.799 1.00 98.12 414 PHE A O 1
ATOM 3236 N N . GLU A 1 415 ? 11.882 -1.677 2.967 1.00 96.44 415 GLU A N 1
ATOM 3237 C CA . GLU A 1 415 ? 12.866 -0.706 3.474 1.00 96.44 415 GLU A CA 1
ATOM 3238 C C . GLU A 1 415 ? 12.221 0.657 3.823 1.00 96.44 415 GLU A C 1
ATOM 3240 O O . GLU A 1 415 ? 11.120 0.998 3.361 1.00 96.44 415 GLU A O 1
ATOM 3245 N N . SER A 1 416 ? 12.915 1.468 4.628 1.00 88.31 416 SER A N 1
ATOM 3246 C CA . SER A 1 416 ? 12.457 2.795 5.067 1.00 88.31 416 SER A CA 1
ATOM 3247 C C . SER A 1 416 ? 11.981 3.694 3.919 1.00 88.31 416 SER A C 1
ATOM 3249 O O . SER A 1 416 ? 12.516 3.703 2.814 1.00 88.31 416 SER A O 1
ATOM 3251 N N . CYS A 1 417 ? 10.938 4.479 4.206 1.00 92.44 417 CYS A N 1
ATOM 3252 C CA . CYS A 1 417 ? 10.223 5.399 3.310 1.00 92.44 417 CYS A CA 1
ATOM 3253 C C . CYS A 1 417 ? 9.605 4.824 2.019 1.00 92.44 417 CYS A C 1
ATOM 3255 O O . CYS A 1 417 ? 8.808 5.523 1.392 1.00 92.44 417 CYS A O 1
ATOM 3257 N N . VAL A 1 418 ? 9.884 3.580 1.614 1.00 97.94 418 VAL A N 1
ATOM 3258 C CA . VAL A 1 418 ? 9.406 3.041 0.327 1.00 97.94 418 VAL A CA 1
ATOM 3259 C C . VAL A 1 418 ? 7.876 2.940 0.272 1.00 97.94 418 VAL A C 1
ATOM 3261 O O . VAL A 1 418 ? 7.275 3.333 -0.733 1.00 97.94 418 VAL A O 1
ATOM 3264 N N . LEU A 1 419 ? 7.226 2.505 1.358 1.00 98.19 419 LEU A N 1
ATOM 3265 C CA . LEU A 1 419 ? 5.760 2.480 1.454 1.00 98.19 419 LEU A CA 1
ATOM 3266 C C . LEU A 1 419 ? 5.151 3.894 1.454 1.00 98.19 419 LEU A C 1
ATOM 3268 O O . LEU A 1 419 ? 4.186 4.149 0.732 1.00 98.19 419 LEU A O 1
ATOM 3272 N N . ASP A 1 420 ? 5.727 4.825 2.219 1.00 97.44 420 ASP A N 1
ATOM 3273 C CA . ASP A 1 420 ? 5.287 6.225 2.250 1.00 97.44 420 ASP A CA 1
ATOM 3274 C C . ASP A 1 420 ? 5.419 6.899 0.885 1.00 97.44 420 ASP A C 1
ATOM 3276 O O . ASP A 1 420 ? 4.513 7.609 0.447 1.00 97.44 420 ASP A O 1
ATOM 3280 N N . CYS A 1 421 ? 6.518 6.631 0.178 1.00 98.06 421 CYS A N 1
ATOM 3281 C CA . CYS A 1 421 ? 6.736 7.117 -1.173 1.00 98.06 421 CYS A CA 1
ATOM 3282 C C . CYS A 1 421 ? 5.717 6.523 -2.150 1.00 98.06 421 CYS A C 1
ATOM 3284 O O . CYS A 1 421 ? 5.148 7.261 -2.952 1.00 98.06 421 CYS A O 1
ATOM 3286 N N . ALA A 1 422 ? 5.439 5.217 -2.073 1.00 98.38 422 ALA A N 1
ATOM 3287 C CA . ALA A 1 422 ? 4.451 4.566 -2.931 1.00 98.38 422 ALA A CA 1
ATOM 3288 C C . ALA A 1 422 ? 3.032 5.132 -2.728 1.00 98.38 422 ALA A C 1
ATOM 3290 O O . ALA A 1 422 ? 2.308 5.321 -3.705 1.00 98.38 422 ALA A O 1
ATOM 3291 N N . LEU A 1 423 ? 2.653 5.457 -1.486 1.00 98.12 423 LEU A N 1
ATOM 3292 C CA . LEU A 1 423 ? 1.385 6.124 -1.172 1.00 98.12 423 LEU A CA 1
ATOM 3293 C C . LEU A 1 423 ? 1.361 7.584 -1.652 1.00 98.12 423 LEU A C 1
ATOM 3295 O O . LEU A 1 423 ? 0.426 7.982 -2.343 1.00 98.12 423 LEU A O 1
ATOM 3299 N N . TYR A 1 424 ? 2.415 8.354 -1.377 1.00 97.38 424 TYR A N 1
ATOM 3300 C CA . TYR A 1 424 ? 2.542 9.752 -1.801 1.00 97.38 424 TYR A CA 1
ATOM 3301 C C . TYR A 1 424 ? 2.519 9.937 -3.322 1.00 97.38 424 TYR A C 1
ATOM 3303 O O . TYR A 1 424 ? 2.012 10.946 -3.805 1.00 97.38 424 TYR A O 1
ATOM 3311 N N . LEU A 1 425 ? 3.006 8.970 -4.108 1.00 97.44 425 LEU A N 1
ATOM 3312 C CA . LEU A 1 425 ? 2.883 9.019 -5.571 1.00 97.44 425 LEU A CA 1
ATOM 3313 C C . LEU A 1 425 ? 1.414 8.979 -6.034 1.00 97.44 425 LEU A C 1
ATOM 3315 O O . LEU A 1 425 ? 1.101 9.499 -7.104 1.00 97.44 425 LEU A O 1
ATOM 3319 N N . LEU A 1 426 ? 0.490 8.444 -5.225 1.00 97.38 426 LEU A N 1
ATOM 3320 C CA . LEU A 1 426 ? -0.952 8.535 -5.480 1.00 97.38 426 LEU A CA 1
ATOM 3321 C C . LEU A 1 426 ? -1.499 9.937 -5.156 1.00 97.38 426 LEU A C 1
ATOM 3323 O O . LEU A 1 426 ? -2.413 10.401 -5.837 1.00 97.38 426 LEU A O 1
ATOM 3327 N N . ASP A 1 427 ? -0.934 10.622 -4.157 1.00 95.00 427 ASP A N 1
ATOM 3328 C CA . ASP A 1 427 ? -1.303 11.990 -3.763 1.00 95.00 427 ASP A CA 1
ATOM 3329 C C . ASP A 1 427 ? -0.758 13.036 -4.742 1.00 95.00 427 ASP A C 1
ATOM 3331 O O . ASP A 1 427 ? -1.534 13.782 -5.337 1.00 95.00 427 ASP A O 1
ATOM 3335 N N . ALA A 1 428 ? 0.555 13.036 -4.995 1.00 94.25 428 ALA A N 1
ATOM 3336 C CA . ALA A 1 428 ? 1.202 13.880 -6.003 1.00 94.25 428 ALA A CA 1
ATOM 3337 C C . ALA A 1 428 ? 0.620 13.625 -7.405 1.00 94.25 428 ALA A C 1
ATOM 3339 O O . ALA A 1 428 ? 0.351 14.554 -8.166 1.00 94.25 428 ALA A O 1
ATOM 3340 N N . GLY A 1 429 ? 0.311 12.361 -7.705 1.00 94.00 429 GLY A N 1
ATOM 3341 C CA . GLY A 1 429 ? -0.392 11.950 -8.914 1.00 94.00 429 GLY A CA 1
ATOM 3342 C C . GLY A 1 429 ? -1.866 12.354 -8.996 1.00 94.00 429 GLY A C 1
ATOM 3343 O O . GLY A 1 429 ? -2.496 12.078 -10.021 1.00 94.00 429 GLY A O 1
ATOM 3344 N N . ASN A 1 430 ? -2.415 12.994 -7.957 1.00 94.31 430 ASN A N 1
ATOM 3345 C CA . ASN A 1 430 ? -3.807 13.433 -7.840 1.00 94.31 430 ASN A CA 1
ATOM 3346 C C . ASN A 1 430 ? -4.834 12.299 -8.066 1.00 94.31 430 ASN A C 1
ATOM 3348 O O . ASN A 1 430 ? -5.921 12.508 -8.611 1.00 94.31 430 ASN A O 1
ATOM 3352 N N . LEU A 1 431 ? -4.510 11.073 -7.636 1.00 96.12 431 LEU A N 1
ATOM 3353 C CA . LEU A 1 431 ? -5.419 9.932 -7.721 1.00 96.12 431 LEU A CA 1
ATOM 3354 C C . LEU A 1 431 ? -6.533 10.069 -6.680 1.00 96.12 431 LEU A C 1
ATOM 3356 O O . LEU A 1 431 ? -6.297 9.935 -5.475 1.00 96.12 431 LEU A O 1
ATOM 3360 N N . ALA A 1 432 ? -7.758 10.294 -7.155 1.00 96.25 432 ALA A N 1
ATOM 3361 C CA . ALA A 1 432 ? -8.948 10.391 -6.317 1.00 96.25 432 ALA A CA 1
ATOM 3362 C C . ALA A 1 432 ? -9.106 9.163 -5.404 1.00 96.25 432 ALA A C 1
ATOM 3364 O O . ALA A 1 432 ? -8.937 8.026 -5.841 1.00 96.25 432 ALA A O 1
ATOM 3365 N N . TRP A 1 433 ? -9.492 9.377 -4.144 1.00 96.50 433 TRP A N 1
ATOM 3366 C CA . TRP A 1 433 ? -9.631 8.303 -3.152 1.00 96.50 433 TRP A CA 1
ATOM 3367 C C . TRP A 1 433 ? -10.554 7.161 -3.594 1.00 96.50 433 TRP A C 1
ATOM 3369 O O . TRP A 1 433 ? -10.199 5.998 -3.431 1.00 96.50 433 TRP A O 1
ATOM 3379 N N . THR A 1 434 ? -11.654 7.474 -4.285 1.00 95.88 434 THR A N 1
ATOM 3380 C CA . THR A 1 434 ? -12.578 6.485 -4.876 1.00 95.88 434 THR A CA 1
ATOM 3381 C C . THR A 1 434 ? -11.929 5.546 -5.903 1.00 95.88 434 THR A C 1
ATOM 3383 O O . THR A 1 434 ? -12.478 4.490 -6.199 1.00 95.88 434 THR A O 1
ATOM 3386 N N . SER A 1 435 ? -10.765 5.910 -6.449 1.00 97.50 435 SER A N 1
ATOM 3387 C CA . SER A 1 435 ? -9.968 5.082 -7.363 1.00 97.50 435 SER A CA 1
ATOM 3388 C C . SER A 1 435 ? -8.949 4.188 -6.651 1.00 97.50 435 SER A C 1
ATOM 3390 O O . SER A 1 435 ? -8.517 3.189 -7.224 1.00 97.50 435 SER A O 1
ATOM 3392 N N . ARG A 1 436 ? -8.575 4.489 -5.398 1.00 98.12 436 ARG A N 1
ATOM 3393 C CA . ARG A 1 436 ? -7.523 3.760 -4.654 1.00 98.12 436 ARG A CA 1
ATOM 3394 C C . ARG A 1 436 ? -7.954 2.380 -4.144 1.00 98.12 436 ARG A C 1
ATOM 3396 O O . ARG A 1 436 ? -7.134 1.636 -3.622 1.00 98.12 436 ARG A O 1
ATOM 3403 N N . GLY A 1 437 ? -9.220 2.006 -4.328 1.00 97.50 437 GLY A N 1
ATOM 3404 C CA . GLY A 1 437 ? -9.695 0.628 -4.152 1.00 97.50 437 GLY A CA 1
ATOM 3405 C C . GLY A 1 437 ? -9.436 -0.285 -5.359 1.00 97.50 437 GLY A C 1
ATOM 3406 O O . GLY A 1 437 ? -9.590 -1.500 -5.235 1.00 97.50 437 GLY A O 1
ATOM 3407 N N . ASN A 1 438 ? -9.059 0.270 -6.519 1.00 98.44 438 ASN A N 1
ATOM 3408 C CA . ASN A 1 438 ? -8.935 -0.455 -7.784 1.00 98.44 438 ASN A CA 1
ATOM 3409 C C . ASN A 1 438 ? -7.457 -0.556 -8.224 1.00 98.44 438 ASN A C 1
ATOM 3411 O O . ASN A 1 438 ? -6.857 0.475 -8.550 1.00 98.44 438 ASN A O 1
ATOM 3415 N N . PRO A 1 439 ? -6.868 -1.767 -8.308 1.00 98.38 439 PRO A N 1
ATOM 3416 C CA . PRO A 1 439 ? -5.452 -1.926 -8.632 1.00 98.38 439 PRO A CA 1
ATOM 3417 C C . PRO A 1 439 ? -5.118 -1.443 -10.050 1.00 98.38 439 PRO A C 1
ATOM 3419 O O . PRO A 1 439 ? -4.032 -0.920 -10.264 1.00 98.38 439 PRO A O 1
ATOM 3422 N N . VAL A 1 440 ? -6.051 -1.513 -11.009 1.00 98.38 440 VAL A N 1
ATOM 3423 C CA . VAL A 1 440 ? -5.832 -1.029 -12.386 1.00 98.38 440 VAL A CA 1
ATOM 3424 C C . VAL A 1 440 ? -5.659 0.493 -12.417 1.00 98.38 440 VAL A C 1
ATOM 3426 O O . VAL A 1 440 ? -4.808 1.007 -13.142 1.00 98.38 440 VAL A O 1
ATOM 3429 N N . GLN A 1 441 ? -6.434 1.231 -11.614 1.00 98.38 441 GLN A N 1
ATOM 3430 C CA . GLN A 1 441 ? -6.330 2.694 -11.542 1.00 98.38 441 GLN A CA 1
ATOM 3431 C C . GLN A 1 441 ? -5.111 3.142 -10.722 1.00 98.38 441 GLN A C 1
ATOM 3433 O O . GLN A 1 441 ? -4.452 4.108 -11.105 1.00 98.38 441 GLN A O 1
ATOM 3438 N N . VAL A 1 442 ? -4.763 2.403 -9.661 1.00 98.56 442 VAL A N 1
ATOM 3439 C CA . VAL A 1 442 ? -3.523 2.605 -8.892 1.00 98.56 442 VAL A CA 1
ATOM 3440 C C . VAL A 1 442 ? -2.289 2.371 -9.769 1.00 98.56 442 VAL A C 1
ATOM 3442 O O . VAL A 1 442 ? -1.485 3.285 -9.928 1.00 98.56 442 VAL A O 1
ATOM 3445 N N . VAL A 1 443 ? -2.168 1.206 -10.417 1.00 98.12 443 VAL A N 1
ATOM 3446 C CA . VAL A 1 443 ? -1.023 0.876 -11.286 1.00 98.12 443 VAL A CA 1
ATOM 3447 C C . VAL A 1 443 ? -0.913 1.847 -12.461 1.00 98.12 443 VAL A C 1
ATOM 3449 O O . VAL A 1 443 ? 0.184 2.329 -12.723 1.00 98.12 443 VAL A O 1
ATOM 3452 N N . ARG A 1 444 ? -2.025 2.225 -13.116 1.00 97.00 444 ARG A N 1
ATOM 3453 C CA . ARG A 1 444 ? -1.996 3.211 -14.216 1.00 97.00 444 ARG A CA 1
ATOM 3454 C C . ARG A 1 444 ? -1.493 4.591 -13.777 1.00 97.00 444 ARG A C 1
ATOM 3456 O O . ARG A 1 444 ? -0.877 5.283 -14.585 1.00 97.00 444 ARG A O 1
ATOM 3463 N N . LYS A 1 445 ? -1.746 5.019 -12.533 1.00 97.00 445 LYS A N 1
ATOM 3464 C CA . LYS A 1 445 ? -1.170 6.275 -12.030 1.00 97.00 445 LYS A CA 1
ATOM 3465 C C . LYS A 1 445 ? 0.278 6.088 -11.568 1.00 97.00 445 LYS A C 1
ATOM 3467 O O . LYS A 1 445 ? 1.091 6.956 -11.855 1.00 97.00 445 LYS A O 1
ATOM 3472 N N . LEU A 1 446 ? 0.643 4.961 -10.958 1.00 97.19 446 LEU A N 1
ATOM 3473 C CA . LEU A 1 446 ? 2.040 4.682 -10.600 1.00 97.19 446 LEU A CA 1
ATOM 3474 C C . LEU A 1 446 ? 2.952 4.593 -11.833 1.00 97.19 446 LEU A C 1
ATOM 3476 O O . LEU A 1 446 ? 4.027 5.180 -11.815 1.00 97.19 446 LEU A O 1
ATOM 3480 N N . SER A 1 447 ? 2.520 3.953 -12.925 1.00 94.50 447 SER A N 1
ATOM 3481 C CA . SER A 1 447 ? 3.314 3.879 -14.161 1.00 94.50 447 SER A CA 1
ATOM 3482 C C . SER A 1 447 ? 3.593 5.256 -14.771 1.00 94.50 447 SER A C 1
ATOM 3484 O O . SER A 1 447 ? 4.668 5.467 -15.319 1.00 94.50 447 SER A O 1
ATOM 3486 N N . ALA A 1 448 ? 2.651 6.198 -14.639 1.00 93.69 448 ALA A N 1
ATOM 3487 C CA . ALA A 1 448 ? 2.857 7.594 -15.015 1.00 93.69 448 ALA A CA 1
ATOM 3488 C C . ALA A 1 448 ? 3.806 8.299 -14.026 1.00 93.69 448 ALA A C 1
ATOM 3490 O O . ALA A 1 448 ? 4.847 8.806 -14.421 1.00 93.69 448 ALA A O 1
ATOM 3491 N N . MET A 1 449 ? 3.516 8.229 -12.722 1.00 95.94 449 MET A N 1
ATOM 3492 C CA . MET A 1 449 ? 4.271 8.921 -11.666 1.00 95.94 449 MET A CA 1
ATOM 3493 C C . MET A 1 449 ? 5.681 8.380 -11.403 1.00 95.94 449 MET A C 1
ATOM 3495 O O . MET A 1 449 ? 6.421 8.986 -10.632 1.00 95.94 449 MET A O 1
ATOM 3499 N N . VAL A 1 450 ? 6.092 7.267 -12.010 1.00 94.00 450 VAL A N 1
ATOM 3500 C CA . VAL A 1 450 ? 7.498 6.832 -12.001 1.00 94.00 450 VAL A CA 1
ATOM 3501 C C . VAL A 1 450 ? 8.300 7.511 -13.127 1.00 94.00 450 VAL A C 1
ATOM 3503 O O . VAL A 1 450 ? 9.507 7.698 -12.965 1.00 94.00 450 VAL A O 1
ATOM 3506 N N . ASN A 1 451 ? 7.656 7.981 -14.205 1.00 89.81 451 ASN A N 1
ATOM 3507 C CA . ASN A 1 451 ? 8.270 8.872 -15.194 1.00 89.81 451 ASN A CA 1
ATOM 3508 C C . ASN A 1 451 ? 8.180 10.340 -14.742 1.00 89.81 451 ASN A C 1
ATOM 3510 O O . ASN A 1 451 ? 7.154 10.791 -14.237 1.00 89.81 451 ASN A O 1
ATOM 3514 N N . SER A 1 452 ? 9.248 11.111 -14.940 1.00 81.69 452 SER A N 1
ATOM 3515 C CA . SER A 1 452 ? 9.247 12.551 -14.661 1.00 81.69 452 SER A CA 1
ATOM 3516 C C . SER A 1 452 ? 9.073 13.440 -15.883 1.00 81.69 452 SER A C 1
ATOM 3518 O O . SER A 1 452 ? 8.715 14.604 -15.716 1.00 81.69 452 SER A O 1
ATOM 3520 N N . ASN A 1 453 ? 9.311 12.909 -17.086 1.00 68.25 453 ASN A N 1
ATOM 3521 C CA . ASN A 1 453 ? 9.365 13.719 -18.299 1.00 68.25 453 ASN A CA 1
ATOM 3522 C C . ASN A 1 453 ? 7.985 14.310 -18.673 1.00 68.25 453 ASN A C 1
ATOM 3524 O O . ASN A 1 453 ? 7.951 15.385 -19.266 1.00 68.25 453 ASN A O 1
ATOM 3528 N N . ASP A 1 454 ? 6.886 13.661 -18.257 1.00 67.44 454 ASP A N 1
ATOM 3529 C CA . ASP A 1 454 ? 5.502 14.114 -18.486 1.00 67.44 454 ASP A CA 1
ATOM 3530 C C . ASP A 1 454 ? 4.818 14.614 -17.193 1.00 67.44 454 ASP A C 1
ATOM 3532 O O . ASP A 1 454 ? 4.365 15.755 -17.121 1.00 67.44 454 ASP A O 1
ATOM 3536 N N . ASP A 1 455 ? 4.755 13.769 -16.150 1.00 71.94 455 ASP A N 1
ATOM 3537 C CA . ASP A 1 455 ? 3.999 14.017 -14.904 1.00 71.94 455 ASP A CA 1
ATOM 3538 C C . ASP A 1 455 ? 4.847 14.621 -13.751 1.00 71.94 455 ASP A C 1
ATOM 3540 O O . ASP A 1 455 ? 4.323 14.857 -12.661 1.00 71.94 455 ASP A O 1
ATOM 3544 N N . GLY A 1 456 ? 6.158 14.850 -13.921 1.00 78.12 456 GLY A N 1
ATOM 3545 C CA . GLY A 1 456 ? 7.035 15.336 -12.834 1.00 78.12 456 GLY A CA 1
ATOM 3546 C C . GLY A 1 456 ? 7.332 14.310 -11.720 1.00 78.12 456 GLY A C 1
ATOM 3547 O O . GLY A 1 456 ? 7.745 14.680 -10.619 1.00 78.12 456 GLY A O 1
ATOM 3548 N N . GLY A 1 457 ? 7.112 13.024 -12.006 1.00 88.50 457 GLY A N 1
ATOM 3549 C CA . GLY A 1 457 ? 7.341 11.867 -11.143 1.00 88.50 457 GLY A CA 1
ATOM 3550 C C . GLY A 1 457 ? 8.801 11.493 -10.826 1.00 88.50 457 GLY A C 1
ATOM 3551 O O . GLY A 1 457 ? 9.704 12.329 -10.820 1.00 88.50 457 GLY A O 1
ATOM 3552 N N . VAL A 1 458 ? 9.035 10.215 -10.497 1.00 95.25 458 VAL A N 1
ATOM 3553 C CA . VAL A 1 458 ? 10.253 9.761 -9.789 1.00 95.25 458 VAL A CA 1
ATOM 3554 C C . VAL A 1 458 ? 11.557 9.910 -10.582 1.00 95.25 458 VAL A C 1
ATOM 3556 O O . VAL A 1 458 ? 12.553 10.345 -10.004 1.00 95.25 458 VAL A O 1
ATOM 3559 N N . LEU A 1 459 ? 11.600 9.535 -11.865 1.00 94.06 459 LEU A N 1
ATOM 3560 C CA . LEU A 1 459 ? 12.852 9.392 -12.631 1.00 94.06 459 LEU A CA 1
ATOM 3561 C C . LEU A 1 459 ? 12.889 10.228 -13.915 1.00 94.06 459 LEU A C 1
ATOM 3563 O O . LEU A 1 459 ? 11.954 10.213 -14.714 1.00 94.06 459 LEU A O 1
ATOM 3567 N N . VAL A 1 460 ? 14.022 10.889 -14.161 1.00 95.12 460 VAL A N 1
ATOM 3568 C CA . VAL A 1 460 ? 14.327 11.549 -15.442 1.00 95.12 460 VAL A CA 1
ATOM 3569 C C . VAL A 1 460 ? 14.883 10.524 -16.423 1.00 95.12 460 VAL A C 1
ATOM 3571 O O . VAL A 1 460 ? 15.922 9.916 -16.155 1.00 95.12 460 VAL A O 1
ATOM 3574 N N . GLY A 1 461 ? 14.213 10.333 -17.559 1.00 92.88 461 GLY A N 1
ATOM 3575 C CA . GLY A 1 461 ? 14.699 9.473 -18.640 1.00 92.88 461 GLY A CA 1
ATOM 3576 C C . GLY A 1 461 ? 15.842 10.129 -19.414 1.00 92.88 461 GLY A C 1
ATOM 3577 O O . GLY A 1 461 ? 15.723 11.293 -19.794 1.00 92.88 461 GLY A O 1
ATOM 3578 N N . ASN A 1 462 ? 16.943 9.408 -19.648 1.00 91.69 462 ASN A N 1
ATOM 3579 C CA . ASN A 1 462 ? 18.057 9.897 -20.470 1.00 91.69 462 ASN A CA 1
ATOM 3580 C C . ASN A 1 462 ? 18.798 8.748 -21.179 1.00 91.69 462 ASN A C 1
ATOM 3582 O O . ASN A 1 462 ? 19.220 7.779 -20.543 1.00 91.69 462 ASN A O 1
ATOM 3586 N N . TRP A 1 463 ? 18.986 8.898 -22.493 1.00 91.81 463 TRP A N 1
ATOM 3587 C CA . TRP A 1 463 ? 19.630 7.940 -23.398 1.00 91.81 463 TRP A CA 1
ATOM 3588 C C . TRP A 1 463 ? 20.824 8.525 -24.178 1.00 91.81 463 TRP A C 1
ATOM 3590 O O . TRP A 1 463 ? 21.425 7.808 -24.969 1.00 91.81 463 TRP A O 1
ATOM 3600 N N . SER A 1 464 ? 21.216 9.785 -23.947 1.00 90.81 464 SER A N 1
ATOM 3601 C CA . SER A 1 464 ? 22.257 10.471 -24.739 1.00 90.81 464 SER A CA 1
ATOM 3602 C C . SER A 1 464 ? 23.682 9.932 -24.548 1.00 90.81 464 SER A C 1
ATOM 3604 O O . SER A 1 464 ? 24.583 10.315 -25.287 1.00 90.81 464 SER A O 1
ATOM 3606 N N . GLY A 1 465 ? 23.912 9.103 -23.524 1.00 90.31 465 GLY A N 1
ATOM 3607 C CA . GLY A 1 465 ? 25.249 8.720 -23.056 1.00 90.31 465 GLY A CA 1
ATOM 3608 C C . GLY A 1 465 ? 25.868 9.716 -22.067 1.00 90.31 465 GLY A C 1
ATOM 3609 O O . GLY A 1 465 ? 26.691 9.313 -21.246 1.00 90.31 465 GLY A O 1
ATOM 3610 N N . GLU A 1 466 ? 25.418 10.973 -22.072 1.00 92.88 466 GLU A N 1
ATOM 3611 C CA . GLU A 1 466 ? 25.898 12.032 -21.183 1.00 92.88 466 GLU A CA 1
ATOM 3612 C C . GLU A 1 466 ? 25.055 12.119 -19.905 1.00 92.88 466 GLU A C 1
ATOM 3614 O O . GLU A 1 466 ? 23.853 12.395 -19.941 1.00 92.88 466 GLU A O 1
ATOM 3619 N N . TYR A 1 467 ? 25.698 11.892 -18.755 1.00 94.62 467 TYR A N 1
ATOM 3620 C CA . TYR A 1 467 ? 25.046 11.789 -17.439 1.00 94.62 467 TYR A CA 1
ATOM 3621 C C . TYR A 1 467 ? 25.690 12.689 -16.366 1.00 94.62 467 TYR A C 1
ATOM 3623 O O . TYR A 1 467 ? 25.556 12.414 -15.174 1.00 94.62 467 TYR A O 1
ATOM 3631 N N . SER A 1 468 ? 26.430 13.724 -16.773 1.00 93.00 468 SER A N 1
ATOM 3632 C CA . SER A 1 468 ? 27.328 14.516 -15.912 1.00 93.00 468 SER A CA 1
ATOM 3633 C C . SER A 1 468 ? 26.642 15.312 -14.791 1.00 93.00 468 SER A C 1
ATOM 3635 O O . SER A 1 468 ? 27.281 15.611 -13.784 1.00 93.00 468 SER A O 1
ATOM 3637 N N . ASP A 1 469 ? 25.347 15.607 -14.914 1.00 92.75 469 ASP A N 1
ATOM 3638 C CA . ASP A 1 469 ? 24.516 16.281 -13.906 1.00 92.75 469 ASP A CA 1
ATOM 3639 C C . ASP A 1 469 ? 23.621 15.312 -13.099 1.00 92.75 469 ASP A C 1
ATOM 3641 O O . ASP A 1 469 ? 22.663 15.728 -12.439 1.00 92.75 469 ASP A O 1
ATOM 3645 N N . GLY A 1 470 ? 23.913 14.009 -13.148 1.00 92.88 470 GLY A N 1
ATOM 3646 C CA . GLY A 1 470 ? 23.133 12.971 -12.483 1.00 92.88 470 GLY A CA 1
ATOM 3647 C C . GLY A 1 470 ? 23.918 11.686 -12.223 1.00 92.88 470 GLY A C 1
ATOM 3648 O O . GLY A 1 470 ? 25.144 11.668 -12.146 1.00 92.88 470 GLY A O 1
ATOM 3649 N N . LYS A 1 471 ? 23.192 10.578 -12.058 1.00 93.88 471 LYS A N 1
ATOM 3650 C CA . LYS A 1 471 ? 23.754 9.232 -11.930 1.00 93.88 471 LYS A CA 1
ATOM 3651 C C . LYS A 1 471 ? 23.414 8.408 -13.172 1.00 93.88 471 LYS A C 1
ATOM 3653 O O . LYS A 1 471 ? 22.246 8.305 -13.541 1.00 93.88 471 LYS A O 1
ATOM 3658 N N . SER A 1 472 ? 24.426 7.797 -13.796 1.00 94.94 472 SER A N 1
ATOM 3659 C CA . SER A 1 472 ? 24.244 6.972 -14.999 1.00 94.94 472 SER A CA 1
ATOM 3660 C C . SER A 1 472 ? 23.237 5.831 -14.753 1.00 94.94 472 SER A C 1
ATOM 3662 O O . SER A 1 472 ? 23.404 5.110 -13.760 1.00 94.94 472 SER A O 1
ATOM 3664 N N . PRO A 1 473 ? 22.263 5.588 -15.656 1.00 94.19 473 PRO A N 1
ATOM 3665 C CA . PRO A 1 473 ? 21.271 4.512 -15.538 1.00 94.19 473 PRO A CA 1
ATOM 3666 C C . PRO A 1 473 ? 21.878 3.117 -15.324 1.00 94.19 473 PRO A C 1
ATOM 3668 O O . PRO A 1 473 ? 21.280 2.254 -14.675 1.00 94.19 473 PRO A O 1
ATOM 3671 N N . LEU A 1 474 ? 23.096 2.888 -15.831 1.00 92.38 474 LEU A N 1
ATOM 3672 C CA . LEU A 1 474 ? 23.822 1.630 -15.654 1.00 92.38 474 LEU A CA 1
ATOM 3673 C C . LEU A 1 474 ? 24.324 1.417 -14.218 1.00 92.38 474 LEU A C 1
ATOM 3675 O O . LEU A 1 474 ? 24.519 0.273 -13.824 1.00 92.38 474 LEU A O 1
ATOM 3679 N N . SER A 1 475 ? 24.478 2.470 -13.415 1.00 95.12 475 SER A N 1
ATOM 3680 C CA . SER A 1 475 ? 25.051 2.408 -12.058 1.00 95.12 475 SER A CA 1
ATOM 3681 C C . SER A 1 475 ? 24.023 2.213 -10.928 1.00 95.12 475 SER A C 1
ATOM 3683 O O . SER A 1 475 ? 24.369 2.264 -9.743 1.00 95.12 475 SER A O 1
ATOM 3685 N N . TRP A 1 476 ? 22.748 1.987 -11.261 1.00 96.69 476 TRP A N 1
ATOM 3686 C CA . TRP A 1 476 ? 21.733 1.545 -10.299 1.00 96.69 476 TRP A CA 1
ATOM 3687 C C . TRP A 1 476 ? 21.765 0.024 -10.100 1.00 96.69 476 TRP A C 1
ATOM 3689 O O . TRP A 1 476 ? 21.955 -0.740 -11.047 1.00 96.69 476 TRP A O 1
ATOM 3699 N N . THR A 1 477 ? 21.567 -0.398 -8.853 1.00 96.31 477 THR A N 1
ATOM 3700 C CA . THR A 1 477 ? 21.541 -1.800 -8.394 1.00 96.31 477 THR A CA 1
ATOM 3701 C C . THR A 1 477 ? 20.235 -2.157 -7.676 1.00 96.31 477 THR A C 1
ATOM 3703 O O . THR A 1 477 ? 20.073 -3.278 -7.201 1.00 96.31 477 THR A O 1
ATOM 3706 N N . GLY A 1 478 ? 19.306 -1.207 -7.572 1.00 97.31 478 GLY A N 1
ATOM 3707 C CA . GLY A 1 478 ? 18.065 -1.339 -6.827 1.00 97.31 478 GLY A CA 1
ATOM 3708 C C . GLY A 1 478 ? 17.244 -0.052 -6.826 1.00 97.31 478 GLY A C 1
ATOM 3709 O O . GLY A 1 478 ? 17.732 1.006 -7.233 1.00 97.31 478 GLY A O 1
ATOM 3710 N N . SER A 1 479 ? 16.002 -0.158 -6.361 1.00 98.44 479 SER A N 1
ATOM 3711 C CA . SER A 1 479 ? 15.015 0.930 -6.339 1.00 98.44 479 SER A CA 1
ATOM 3712 C C . SER A 1 479 ? 15.123 1.836 -5.108 1.00 98.44 479 SER A C 1
ATOM 3714 O O . SER A 1 479 ? 14.766 3.008 -5.195 1.00 98.44 479 SER A O 1
ATOM 3716 N N . VAL A 1 480 ? 15.616 1.307 -3.981 1.00 97.75 480 VAL A N 1
ATOM 3717 C CA . VAL A 1 480 ? 15.632 1.969 -2.659 1.00 97.75 480 VAL A CA 1
ATOM 3718 C C . VAL A 1 480 ? 16.305 3.345 -2.737 1.00 97.75 480 VAL A C 1
ATOM 3720 O O . VAL A 1 480 ? 15.621 4.358 -2.653 1.00 97.75 480 VAL A O 1
ATOM 3723 N N . GLY A 1 481 ? 17.590 3.399 -3.109 1.00 96.44 481 GLY A N 1
ATOM 3724 C CA . GLY A 1 481 ? 18.359 4.647 -3.285 1.00 96.44 481 GLY A CA 1
ATOM 3725 C C . GLY A 1 481 ? 17.939 5.574 -4.434 1.00 96.44 481 GLY A C 1
ATOM 3726 O O . GLY A 1 481 ? 18.618 6.572 -4.693 1.00 96.44 481 GLY A O 1
ATOM 3727 N N . ILE A 1 482 ? 16.851 5.250 -5.138 1.00 97.81 482 ILE A N 1
ATOM 3728 C CA . ILE A 1 482 ? 16.129 6.166 -6.032 1.00 97.81 482 ILE A CA 1
ATOM 3729 C C . ILE A 1 482 ? 14.941 6.761 -5.267 1.00 97.81 482 ILE A C 1
ATOM 3731 O O . ILE A 1 482 ? 14.790 7.981 -5.215 1.00 97.81 482 ILE A O 1
ATOM 3735 N N . LEU A 1 483 ? 14.127 5.904 -4.644 1.00 98.12 483 LEU A N 1
ATOM 3736 C CA . LEU A 1 483 ? 12.947 6.296 -3.876 1.00 98.12 483 LEU A CA 1
ATOM 3737 C C . LEU A 1 483 ? 13.307 7.117 -2.632 1.00 98.12 483 LEU A C 1
ATOM 3739 O O . LEU A 1 483 ? 12.646 8.120 -2.401 1.00 98.12 483 LEU A O 1
ATOM 3743 N N . GLU A 1 484 ? 14.389 6.800 -1.916 1.00 96.94 484 GLU A N 1
ATOM 3744 C CA . GLU A 1 484 ? 14.916 7.609 -0.802 1.00 96.94 484 GLU A CA 1
ATOM 3745 C C . GLU A 1 484 ? 15.205 9.055 -1.236 1.00 96.94 484 GLU A C 1
ATOM 3747 O O . GLU A 1 484 ? 14.754 10.009 -0.605 1.00 96.94 484 GLU A O 1
ATOM 3752 N N . LYS A 1 485 ? 15.899 9.238 -2.367 1.00 96.12 485 LYS A N 1
ATOM 3753 C CA . LYS A 1 485 ? 16.256 10.570 -2.889 1.00 96.12 485 LYS A CA 1
ATOM 3754 C C . LYS A 1 485 ? 15.039 11.351 -3.371 1.00 96.12 485 LYS A C 1
ATOM 3756 O O . LYS A 1 485 ? 14.953 12.561 -3.160 1.00 96.12 485 LYS A O 1
ATOM 3761 N N . TYR A 1 486 ? 14.090 10.666 -4.008 1.00 96.69 486 TYR A N 1
ATOM 3762 C CA . TYR A 1 486 ? 12.810 11.273 -4.358 1.00 96.69 486 TYR A CA 1
ATOM 3763 C C . TYR A 1 486 ? 12.007 11.629 -3.097 1.00 96.69 486 TYR A C 1
ATOM 3765 O O . TYR A 1 486 ? 11.381 12.685 -3.039 1.00 96.69 486 TYR A O 1
ATOM 3773 N N . TRP A 1 487 ? 12.061 10.792 -2.060 1.00 96.12 487 TRP A N 1
ATOM 3774 C CA . TRP A 1 487 ? 11.371 11.005 -0.795 1.00 96.12 487 TRP A CA 1
ATOM 3775 C C . TRP A 1 487 ? 11.936 12.189 -0.004 1.00 96.12 487 TRP A C 1
ATOM 3777 O O . TRP A 1 487 ? 11.150 12.978 0.524 1.00 96.12 487 TRP A O 1
ATOM 3787 N N . GLU A 1 488 ? 13.258 12.348 0.036 1.00 95.50 488 GLU A N 1
ATOM 3788 C CA . GLU A 1 488 ? 13.948 13.456 0.705 1.00 95.50 488 GLU A CA 1
ATOM 3789 C C . GLU A 1 488 ? 13.618 14.808 0.049 1.00 95.50 488 GLU A C 1
ATOM 3791 O O . GLU A 1 488 ? 13.221 15.754 0.729 1.00 95.50 488 GLU A O 1
ATOM 3796 N N . TYR A 1 489 ? 13.728 14.901 -1.283 1.00 93.75 489 TYR A N 1
ATOM 3797 C CA . TYR A 1 489 ? 13.660 16.187 -1.992 1.00 93.75 489 TYR A CA 1
ATOM 3798 C C . TYR A 1 489 ? 12.332 16.491 -2.698 1.00 93.75 489 TYR A C 1
ATOM 3800 O O . TYR A 1 489 ? 12.161 17.619 -3.168 1.00 93.75 489 TYR A O 1
ATOM 3808 N N . LYS A 1 490 ? 11.426 15.508 -2.818 1.00 92.88 490 LYS A N 1
ATOM 3809 C CA . LYS A 1 490 ? 10.203 15.537 -3.654 1.00 92.88 490 LYS A CA 1
ATOM 3810 C C . LYS A 1 490 ? 10.469 16.026 -5.088 1.00 92.88 490 LYS A C 1
ATOM 3812 O O . LYS A 1 490 ? 9.727 16.842 -5.630 1.00 92.88 490 LYS A O 1
ATOM 3817 N N . LYS A 1 491 ? 11.581 15.576 -5.683 1.00 93.19 491 LYS A N 1
ATOM 3818 C CA . LYS A 1 491 ? 12.082 16.027 -6.994 1.00 93.19 491 LYS A CA 1
ATOM 3819 C C . LYS A 1 491 ? 12.572 14.852 -7.845 1.00 93.19 491 LYS A C 1
ATOM 3821 O O . LYS A 1 491 ? 13.176 13.941 -7.279 1.00 93.19 491 LYS A O 1
ATOM 3826 N N . PRO A 1 492 ? 12.391 14.902 -9.179 1.00 95.75 492 PRO A N 1
ATOM 3827 C CA . PRO A 1 492 ? 12.872 13.875 -10.098 1.00 95.75 492 PRO A CA 1
ATOM 3828 C C . PRO A 1 492 ? 14.354 13.523 -9.931 1.00 95.75 492 PRO A C 1
ATOM 3830 O O . PRO A 1 492 ? 15.222 14.397 -9.877 1.00 95.75 492 PRO A O 1
ATOM 3833 N N . VAL A 1 493 ? 14.647 12.225 -9.905 1.00 96.69 493 VAL A N 1
ATOM 3834 C CA . VAL A 1 493 ? 15.995 11.670 -9.763 1.00 96.69 493 VAL A CA 1
ATOM 3835 C C . VAL A 1 493 ? 16.609 11.425 -11.144 1.00 96.69 493 VAL A C 1
ATOM 3837 O O . VAL A 1 493 ? 16.000 10.808 -12.018 1.00 96.69 493 VAL A O 1
ATOM 3840 N N . LYS A 1 494 ? 17.846 11.889 -11.340 1.00 95.44 494 LYS A N 1
ATOM 3841 C CA . LYS A 1 494 ? 18.622 11.712 -12.577 1.00 95.44 494 LYS A CA 1
ATOM 3842 C C . LYS A 1 494 ? 19.584 10.520 -12.449 1.00 95.44 494 LYS A C 1
ATOM 3844 O O . LYS A 1 494 ? 20.374 10.502 -11.508 1.00 95.44 494 LYS A O 1
ATOM 3849 N N . PHE A 1 495 ? 19.612 9.525 -13.335 1.00 95.44 495 PHE A N 1
ATOM 3850 C CA . PHE A 1 495 ? 18.758 9.258 -14.503 1.00 95.44 495 PHE A CA 1
ATOM 3851 C C . PHE A 1 495 ? 18.277 7.799 -14.539 1.00 95.44 495 PHE A C 1
ATOM 3853 O O . PHE A 1 495 ? 18.898 6.911 -13.950 1.00 95.44 495 PHE A O 1
ATOM 3860 N N . GLY A 1 496 ? 17.191 7.551 -15.273 1.00 95.12 496 GLY A N 1
ATOM 3861 C CA . GLY A 1 496 ? 16.632 6.231 -15.557 1.00 95.12 496 GLY A CA 1
ATOM 3862 C C . GLY A 1 496 ? 16.636 5.876 -17.049 1.00 95.12 496 GLY A C 1
ATOM 3863 O O . GLY A 1 496 ? 16.720 6.739 -17.918 1.00 95.12 496 GLY A O 1
ATOM 3864 N N . GLN A 1 497 ? 16.519 4.576 -17.317 1.00 93.56 497 GLN A N 1
ATOM 3865 C CA . GLN A 1 497 ? 16.170 3.964 -18.608 1.00 93.56 497 GLN A CA 1
ATOM 3866 C C . GLN A 1 497 ? 15.189 2.810 -18.340 1.00 93.56 497 GLN A C 1
ATOM 3868 O O . GLN A 1 497 ? 14.887 2.531 -17.177 1.00 93.56 497 GLN A O 1
ATOM 3873 N N . CYS A 1 498 ? 14.671 2.146 -19.379 1.00 93.81 498 CYS A N 1
ATOM 3874 C CA . CYS A 1 498 ? 13.547 1.193 -19.305 1.00 93.81 498 CYS A CA 1
ATOM 3875 C C . CYS A 1 498 ? 13.612 0.187 -18.132 1.00 93.81 498 CYS A C 1
ATOM 3877 O O . CYS A 1 498 ? 12.622 0.017 -17.417 1.00 93.81 498 CYS A O 1
ATOM 3879 N N . TRP A 1 499 ? 14.775 -0.415 -17.853 1.00 95.06 499 TRP A N 1
ATOM 3880 C CA . TRP A 1 499 ? 14.929 -1.333 -16.716 1.00 95.06 499 TRP A CA 1
ATOM 3881 C C . TRP A 1 499 ? 14.838 -0.651 -15.345 1.00 95.06 499 TRP A C 1
ATOM 3883 O O . TRP A 1 499 ? 14.316 -1.242 -14.405 1.00 95.06 499 TRP A O 1
ATOM 3893 N N . VAL A 1 500 ? 15.319 0.588 -15.219 1.00 97.25 500 VAL A N 1
ATOM 3894 C CA . VAL A 1 500 ? 15.260 1.379 -13.979 1.00 97.25 500 VAL A CA 1
ATOM 3895 C C . VAL A 1 500 ? 13.805 1.742 -13.676 1.00 97.25 500 VAL A C 1
ATOM 3897 O O . VAL A 1 500 ? 13.346 1.544 -12.552 1.00 97.25 500 VAL A O 1
ATOM 3900 N N . PHE A 1 501 ? 13.052 2.181 -14.694 1.00 96.81 501 PHE A N 1
ATOM 3901 C CA . PHE A 1 501 ? 11.612 2.428 -14.578 1.00 96.81 501 PHE A CA 1
ATOM 3902 C C . PHE A 1 501 ? 10.853 1.143 -14.199 1.00 96.81 501 PHE A C 1
ATOM 3904 O O . PHE A 1 501 ? 10.034 1.167 -13.279 1.00 96.81 501 PHE A O 1
ATOM 3911 N N . SER A 1 502 ? 11.162 0.005 -14.837 1.00 97.25 502 SER A N 1
ATOM 3912 C CA . SER A 1 502 ? 10.564 -1.301 -14.509 1.00 97.25 502 SER A CA 1
ATOM 3913 C C . SER A 1 502 ? 10.878 -1.749 -13.073 1.00 97.25 502 SER A C 1
ATOM 3915 O O . SER A 1 502 ? 9.984 -2.215 -12.363 1.00 97.25 502 SER A O 1
ATOM 3917 N N . GLY A 1 503 ? 12.119 -1.553 -12.616 1.00 98.12 503 GLY A N 1
ATOM 3918 C CA . GLY A 1 503 ? 12.558 -1.848 -11.252 1.00 98.12 503 GLY A CA 1
ATOM 3919 C C . GLY A 1 503 ? 11.800 -1.035 -10.202 1.00 98.12 503 GLY A C 1
ATOM 3920 O O . GLY A 1 503 ? 11.203 -1.612 -9.293 1.00 98.12 503 GLY A O 1
ATOM 3921 N N . VAL A 1 504 ? 11.748 0.291 -10.365 1.00 98.31 504 VAL A N 1
ATOM 3922 C CA . VAL A 1 504 ? 11.041 1.189 -9.433 1.00 98.31 504 VAL A CA 1
ATOM 3923 C C . VAL A 1 504 ? 9.529 0.950 -9.454 1.00 98.31 504 VAL A C 1
ATOM 3925 O O . VAL A 1 504 ? 8.922 0.856 -8.389 1.00 98.31 504 VAL A O 1
ATOM 3928 N N . THR A 1 505 ? 8.925 0.763 -10.633 1.00 98.38 505 THR A N 1
ATOM 3929 C CA . THR A 1 505 ? 7.491 0.436 -10.760 1.00 98.38 505 THR A CA 1
ATOM 3930 C C . THR A 1 505 ? 7.158 -0.883 -10.060 1.00 98.38 505 THR A C 1
ATOM 3932 O O . THR A 1 505 ? 6.154 -0.965 -9.353 1.00 98.38 505 THR A O 1
ATOM 3935 N N . THR A 1 506 ? 8.023 -1.898 -10.188 1.00 98.62 506 THR A N 1
ATOM 3936 C CA . THR A 1 506 ? 7.862 -3.177 -9.478 1.00 98.62 506 THR A CA 1
ATOM 3937 C C . THR A 1 506 ? 7.909 -2.971 -7.964 1.00 98.62 506 THR A C 1
ATOM 3939 O O . THR A 1 506 ? 7.007 -3.439 -7.274 1.00 98.62 506 THR A O 1
ATOM 3942 N N . THR A 1 507 ? 8.887 -2.216 -7.449 1.00 98.75 507 THR A N 1
ATOM 3943 C CA . THR A 1 507 ? 8.994 -1.890 -6.016 1.00 98.75 507 THR A CA 1
ATOM 3944 C C . THR A 1 507 ? 7.736 -1.222 -5.469 1.00 98.75 507 THR A C 1
ATOM 3946 O O . THR A 1 507 ? 7.164 -1.725 -4.505 1.00 98.75 507 THR A O 1
ATOM 3949 N N . VAL A 1 508 ? 7.267 -0.119 -6.069 1.00 98.62 508 VAL A N 1
ATOM 3950 C CA . VAL A 1 508 ? 6.122 0.629 -5.509 1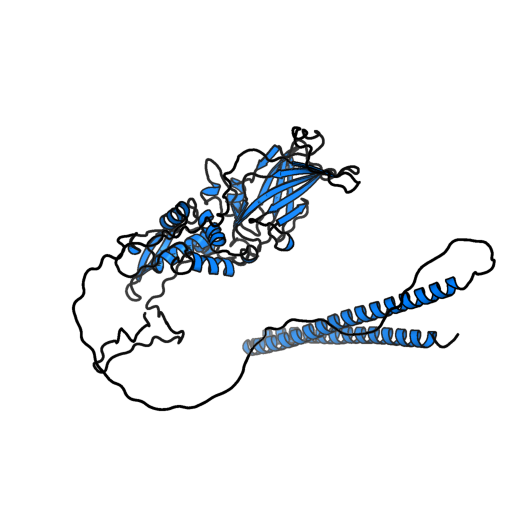.00 98.62 508 VAL A CA 1
ATOM 3951 C C . VAL A 1 508 ? 4.816 -0.166 -5.582 1.00 98.62 508 VAL A C 1
ATOM 3953 O O . VAL A 1 508 ? 3.995 -0.075 -4.673 1.00 98.62 508 VAL A O 1
ATOM 3956 N N . CYS A 1 509 ? 4.638 -1.016 -6.599 1.00 98.81 509 CYS A N 1
ATOM 3957 C CA . CYS A 1 509 ? 3.478 -1.905 -6.670 1.00 98.81 509 CYS A CA 1
ATOM 3958 C C . CYS A 1 509 ? 3.556 -3.034 -5.624 1.00 98.81 509 CYS A C 1
ATOM 3960 O O . CYS A 1 509 ? 2.565 -3.278 -4.930 1.00 98.81 509 CYS A O 1
ATOM 3962 N N . ARG A 1 510 ? 4.732 -3.658 -5.427 1.00 98.75 510 ARG A N 1
ATOM 3963 C CA . ARG A 1 510 ? 4.958 -4.656 -4.359 1.00 98.75 510 ARG A CA 1
ATOM 3964 C C . ARG A 1 510 ? 4.737 -4.061 -2.966 1.00 98.75 510 ARG A C 1
ATOM 3966 O O . ARG A 1 510 ? 4.049 -4.677 -2.156 1.00 98.75 510 ARG A O 1
ATOM 3973 N N . ALA A 1 511 ? 5.232 -2.846 -2.716 1.00 98.69 511 ALA A N 1
ATOM 3974 C CA . ALA A 1 511 ? 5.067 -2.134 -1.447 1.00 98.69 511 ALA A CA 1
ATOM 3975 C C . ALA A 1 511 ? 3.585 -1.950 -1.074 1.00 98.69 511 ALA A C 1
ATOM 3977 O O . ALA A 1 511 ? 3.207 -2.192 0.071 1.00 98.69 511 ALA A O 1
ATOM 3978 N N . LEU A 1 512 ? 2.722 -1.623 -2.044 1.00 98.81 512 LEU A N 1
ATOM 3979 C CA . LEU A 1 512 ? 1.271 -1.505 -1.835 1.00 98.81 512 LEU A CA 1
ATOM 3980 C C . LEU A 1 512 ? 0.524 -2.850 -1.764 1.00 98.81 512 LEU A C 1
ATOM 3982 O O . LEU A 1 512 ? -0.678 -2.856 -1.498 1.00 98.81 512 LEU A O 1
ATOM 3986 N N . GLY A 1 513 ? 1.198 -3.984 -1.983 1.00 98.62 513 GLY A N 1
ATOM 3987 C CA . GLY A 1 513 ? 0.595 -5.320 -1.983 1.00 98.62 513 GLY A CA 1
ATOM 3988 C C . GLY A 1 513 ? 0.052 -5.796 -3.337 1.00 98.62 513 GLY A C 1
ATOM 3989 O O . GLY A 1 513 ? -0.749 -6.726 -3.356 1.00 98.62 513 GLY A O 1
ATOM 3990 N N . ILE A 1 514 ? 0.451 -5.187 -4.459 1.00 98.81 514 ILE A N 1
ATOM 3991 C CA . ILE A 1 514 ? 0.027 -5.591 -5.811 1.00 98.81 514 ILE A CA 1
ATOM 3992 C C . ILE A 1 514 ? 1.071 -6.555 -6.413 1.00 98.81 514 ILE A C 1
ATOM 3994 O O . ILE A 1 514 ? 2.215 -6.135 -6.626 1.00 98.81 514 ILE A O 1
ATOM 3998 N N . PRO A 1 515 ? 0.723 -7.822 -6.730 1.00 98.62 515 PRO A N 1
ATOM 3999 C CA . PRO A 1 515 ? 1.683 -8.793 -7.253 1.00 98.62 515 PRO A CA 1
ATOM 4000 C C . PRO A 1 515 ? 2.277 -8.342 -8.588 1.00 98.62 515 PRO A C 1
ATOM 4002 O O . PRO A 1 515 ? 1.567 -8.208 -9.582 1.00 98.62 515 PRO A O 1
ATOM 4005 N N . THR A 1 516 ? 3.587 -8.085 -8.607 1.00 98.62 516 THR A N 1
ATOM 4006 C CA . THR A 1 516 ? 4.256 -7.436 -9.748 1.00 98.62 516 THR A CA 1
ATOM 4007 C C . THR A 1 516 ? 5.600 -8.088 -10.056 1.00 98.62 516 THR A C 1
ATOM 4009 O O . THR A 1 516 ? 6.333 -8.484 -9.146 1.00 98.62 516 THR A O 1
ATOM 4012 N N . ARG A 1 517 ? 5.960 -8.172 -11.342 1.00 97.88 517 ARG A N 1
ATOM 4013 C CA . ARG A 1 517 ? 7.257 -8.673 -11.821 1.00 97.88 517 ARG A CA 1
ATOM 4014 C C . ARG A 1 517 ? 7.784 -7.817 -12.973 1.00 97.88 517 ARG A C 1
ATOM 4016 O O . ARG A 1 517 ? 7.000 -7.374 -13.809 1.00 97.88 517 ARG A O 1
ATOM 4023 N N . SER A 1 518 ? 9.102 -7.641 -13.041 1.00 96.88 518 SER A N 1
ATOM 4024 C CA . SER A 1 518 ? 9.761 -7.068 -14.220 1.00 96.88 518 SER A CA 1
ATOM 4025 C C . SER A 1 518 ? 9.749 -8.080 -15.376 1.00 96.88 518 SER A C 1
ATOM 4027 O O . SER A 1 518 ? 9.782 -9.292 -15.150 1.00 96.88 518 SER A O 1
ATOM 4029 N N . VAL A 1 519 ? 9.671 -7.588 -16.614 1.00 97.44 519 VAL A N 1
ATOM 4030 C CA . VAL A 1 519 ? 9.654 -8.391 -17.846 1.00 97.44 519 VAL A CA 1
ATOM 4031 C C . VAL A 1 519 ? 10.533 -7.694 -18.883 1.00 97.44 519 VAL A C 1
ATOM 4033 O O . VAL A 1 519 ? 10.427 -6.483 -19.062 1.00 97.44 519 VAL A O 1
ATOM 4036 N N . THR A 1 520 ? 11.371 -8.464 -19.575 1.00 96.00 520 THR A N 1
ATOM 4037 C CA . THR A 1 520 ? 12.215 -7.985 -20.677 1.00 96.00 520 THR A CA 1
ATOM 4038 C C . THR A 1 520 ? 11.677 -8.528 -21.995 1.00 96.00 520 THR A C 1
ATOM 4040 O O . THR A 1 520 ? 11.506 -9.740 -22.128 1.00 96.00 520 THR A O 1
ATOM 4043 N N . ASN A 1 521 ? 11.457 -7.646 -22.969 1.00 95.19 521 ASN A N 1
ATOM 4044 C CA . ASN A 1 521 ? 11.290 -8.016 -24.372 1.00 95.19 521 ASN A CA 1
ATOM 4045 C C . ASN A 1 521 ? 12.629 -7.826 -25.112 1.00 95.19 521 ASN A C 1
ATOM 4047 O O . ASN A 1 521 ? 13.407 -6.947 -24.745 1.00 95.19 521 ASN A O 1
ATOM 4051 N N . PHE A 1 522 ? 12.906 -8.636 -26.136 1.00 92.50 522 PHE A N 1
ATOM 4052 C CA . PHE A 1 522 ? 14.131 -8.552 -26.943 1.00 92.50 522 PHE A CA 1
ATOM 4053 C C . PHE A 1 522 ? 13.762 -8.317 -28.409 1.00 92.50 522 PHE A C 1
ATOM 4055 O O . PHE A 1 522 ? 12.904 -9.035 -28.912 1.00 92.50 522 PHE A O 1
ATOM 4062 N N . ALA A 1 523 ? 14.440 -7.375 -29.080 1.00 88.31 523 ALA A N 1
ATOM 4063 C CA . ALA A 1 523 ? 13.992 -6.795 -30.354 1.00 88.31 523 ALA A CA 1
ATOM 4064 C C . ALA A 1 523 ? 12.568 -6.228 -30.203 1.00 88.31 523 ALA A C 1
ATOM 4066 O O . ALA A 1 523 ? 11.578 -6.810 -30.645 1.00 88.31 523 ALA A O 1
ATOM 4067 N N . SER A 1 524 ? 12.469 -5.139 -29.443 1.00 88.44 524 SER A N 1
ATOM 4068 C CA . SER A 1 524 ? 11.214 -4.626 -28.910 1.00 88.44 524 SER A CA 1
ATOM 4069 C C . SER A 1 524 ? 10.750 -3.414 -29.701 1.00 88.44 524 SER A C 1
ATOM 4071 O O . SER A 1 524 ? 10.894 -2.292 -29.223 1.00 88.44 524 SER A O 1
ATOM 4073 N N . ALA A 1 525 ? 10.152 -3.693 -30.862 1.00 87.12 525 ALA A N 1
ATOM 4074 C CA . ALA A 1 525 ? 9.468 -2.739 -31.733 1.00 87.12 525 ALA A CA 1
ATOM 4075 C C . ALA A 1 525 ? 8.842 -1.564 -30.957 1.00 87.12 525 ALA A C 1
ATOM 4077 O O . ALA A 1 525 ? 7.934 -1.751 -30.141 1.00 87.12 525 ALA A O 1
ATOM 4078 N N . HIS A 1 526 ? 9.364 -0.370 -31.216 1.00 82.69 526 HIS A N 1
ATOM 4079 C CA . HIS A 1 526 ? 8.906 0.904 -30.689 1.00 82.69 526 HIS A CA 1
ATOM 4080 C C . HIS A 1 526 ? 8.318 1.713 -31.852 1.00 82.69 526 HIS A C 1
ATOM 4082 O O . HIS A 1 526 ? 8.931 2.653 -32.356 1.00 82.69 526 HIS A O 1
ATOM 4088 N N . ASP A 1 527 ? 7.132 1.267 -32.263 1.00 78.19 527 ASP A N 1
ATOM 4089 C CA . ASP A 1 527 ? 6.202 1.924 -33.186 1.00 78.19 527 ASP A CA 1
ATOM 4090 C C . ASP A 1 527 ? 5.883 3.351 -32.695 1.00 78.19 527 ASP A C 1
ATOM 4092 O O . ASP A 1 527 ? 5.564 3.555 -31.515 1.00 78.19 527 ASP A O 1
ATOM 4096 N N . THR A 1 528 ? 6.023 4.334 -33.585 1.00 78.00 528 THR A N 1
ATOM 4097 C CA . THR A 1 528 ? 5.844 5.763 -33.289 1.00 78.00 528 THR A CA 1
ATOM 4098 C C . THR A 1 528 ? 4.524 6.364 -33.788 1.00 78.00 528 THR A C 1
ATOM 4100 O O . THR A 1 528 ? 4.122 7.415 -33.276 1.00 78.00 528 THR A O 1
ATOM 4103 N N . ASP A 1 529 ? 3.810 5.709 -34.712 1.00 82.25 529 ASP A N 1
ATOM 4104 C CA . ASP A 1 529 ? 2.583 6.228 -35.344 1.00 82.25 529 ASP A CA 1
ATOM 4105 C C . ASP A 1 529 ? 1.304 5.431 -34.999 1.00 82.25 529 ASP A C 1
ATOM 4107 O O . ASP A 1 529 ? 0.188 5.950 -35.110 1.00 82.25 529 ASP A O 1
ATOM 4111 N N . GLY A 1 530 ? 1.456 4.205 -34.493 1.00 79.88 530 GLY A N 1
ATOM 4112 C CA . GLY A 1 530 ? 0.386 3.270 -34.148 1.00 79.88 530 GLY A CA 1
ATOM 4113 C C . GLY A 1 530 ? -0.011 2.312 -35.276 1.00 79.88 530 GLY A C 1
ATOM 4114 O O . GLY A 1 530 ? -1.087 1.708 -35.196 1.00 79.88 530 GLY A O 1
ATOM 4115 N N . SER A 1 531 ? 0.805 2.182 -36.326 1.00 86.06 531 SER A N 1
ATOM 4116 C CA . SER A 1 531 ? 0.566 1.306 -37.481 1.00 86.06 531 SER A CA 1
ATOM 4117 C C . SER A 1 531 ? 0.621 -0.193 -37.158 1.00 86.06 531 SER A C 1
ATOM 4119 O O . SER A 1 531 ? 0.032 -0.998 -37.886 1.00 86.06 531 SER A O 1
ATOM 4121 N N . VAL A 1 532 ? 1.267 -0.586 -36.051 1.00 85.00 532 VAL A N 1
ATOM 4122 C CA . VAL A 1 532 ? 1.612 -1.982 -35.708 1.00 85.00 532 VAL A CA 1
ATOM 4123 C C . VAL A 1 532 ? 2.593 -2.611 -36.720 1.00 85.00 532 VAL A C 1
ATOM 4125 O O . VAL A 1 532 ? 2.713 -3.835 -36.836 1.00 85.00 532 VAL A O 1
ATOM 4128 N N . THR A 1 533 ? 3.329 -1.762 -37.435 1.00 86.38 533 THR A N 1
ATOM 4129 C CA . THR A 1 533 ? 4.475 -2.101 -38.287 1.00 86.38 533 THR A CA 1
ATOM 4130 C C . THR A 1 533 ? 5.760 -1.496 -37.704 1.00 86.38 533 THR A C 1
ATOM 4132 O O . THR A 1 533 ? 5.754 -0.968 -36.596 1.00 86.38 533 THR A O 1
ATOM 4135 N N . ILE A 1 534 ? 6.887 -1.678 -38.394 1.00 85.62 534 ILE A N 1
ATOM 4136 C CA . ILE A 1 534 ? 8.112 -0.902 -38.179 1.00 85.62 534 ILE A CA 1
ATOM 4137 C C . ILE A 1 534 ? 8.592 -0.528 -39.574 1.00 85.62 534 ILE A C 1
ATOM 4139 O O . ILE A 1 534 ? 9.109 -1.388 -40.296 1.00 85.62 534 ILE A O 1
ATOM 4143 N N . ASP A 1 535 ? 8.368 0.721 -39.961 1.00 86.69 535 ASP A N 1
ATOM 4144 C CA . ASP A 1 535 ? 8.718 1.194 -41.295 1.00 86.69 535 ASP A CA 1
ATOM 4145 C C . ASP A 1 535 ? 10.151 1.732 -41.287 1.00 86.69 535 ASP A C 1
ATOM 4147 O O . ASP A 1 535 ? 10.520 2.564 -40.465 1.00 86.69 535 ASP A O 1
ATOM 4151 N N . VAL A 1 536 ? 10.991 1.221 -42.194 1.00 88.69 536 VAL A N 1
ATOM 4152 C CA . VAL A 1 536 ? 12.402 1.615 -42.327 1.00 88.69 536 VAL A CA 1
ATOM 4153 C C . VAL A 1 536 ? 12.635 2.127 -43.736 1.00 88.69 536 VAL A C 1
ATOM 4155 O O . VAL A 1 536 ? 12.478 1.383 -44.706 1.00 88.69 536 VAL A O 1
ATOM 4158 N N . ILE A 1 537 ? 13.006 3.401 -43.843 1.00 89.25 537 ILE A N 1
ATOM 4159 C CA . ILE A 1 537 ? 13.193 4.091 -45.117 1.00 89.25 537 ILE A CA 1
ATOM 4160 C C . ILE A 1 537 ? 14.672 4.034 -45.509 1.00 89.25 537 ILE A C 1
ATOM 4162 O O . ILE A 1 537 ? 15.565 4.135 -44.665 1.00 89.25 537 ILE A O 1
ATOM 4166 N N . PHE A 1 538 ? 14.920 3.839 -46.803 1.00 93.25 538 PHE A N 1
ATOM 4167 C CA . PHE A 1 538 ? 16.250 3.747 -47.396 1.00 93.25 538 PHE A CA 1
ATOM 4168 C C . PHE A 1 538 ? 16.361 4.690 -48.602 1.00 93.25 538 PHE A C 1
ATOM 4170 O O . PHE A 1 538 ? 15.357 4.942 -49.274 1.00 93.25 538 PHE A O 1
ATOM 4177 N N . ASP A 1 539 ? 17.566 5.193 -48.869 1.00 91.69 539 ASP A N 1
ATOM 4178 C CA . ASP A 1 539 ? 17.881 5.983 -50.068 1.00 91.69 539 ASP A CA 1
ATOM 4179 C C . ASP A 1 539 ? 18.048 5.103 -51.330 1.00 91.69 539 ASP A C 1
ATOM 4181 O O . ASP A 1 539 ? 17.906 3.876 -51.282 1.00 91.69 539 ASP A O 1
ATOM 4185 N N . GLU A 1 540 ? 18.307 5.723 -52.490 1.00 93.56 540 GLU A N 1
ATOM 4186 C CA . GLU A 1 540 ? 18.478 4.999 -53.764 1.00 93.56 540 GLU A CA 1
ATOM 4187 C C . GLU A 1 540 ? 19.753 4.127 -53.775 1.00 93.56 540 GLU A C 1
ATOM 4189 O O . GLU A 1 540 ? 19.830 3.132 -54.499 1.00 93.56 540 GLU A O 1
ATOM 4194 N N . GLU A 1 541 ? 20.733 4.466 -52.935 1.00 93.25 541 GLU A N 1
ATOM 4195 C CA . GLU A 1 541 ? 21.971 3.729 -52.692 1.00 93.25 541 GLU A CA 1
ATOM 4196 C C . GLU A 1 541 ? 21.819 2.558 -51.692 1.00 93.25 541 GLU A C 1
ATOM 4198 O O . GLU A 1 541 ? 22.692 1.685 -51.635 1.00 93.25 541 GLU A O 1
ATOM 4203 N N . GLY A 1 542 ? 20.716 2.496 -50.937 1.00 90.00 542 GLY A N 1
ATOM 4204 C CA . GLY A 1 542 ? 20.412 1.450 -49.956 1.00 90.00 542 GLY A CA 1
ATOM 4205 C C . GLY A 1 542 ? 20.927 1.702 -48.531 1.00 90.00 542 GLY A C 1
ATOM 4206 O O . GLY A 1 542 ? 20.957 0.767 -47.725 1.00 90.00 542 GLY A O 1
ATOM 4207 N N . ASN A 1 543 ? 21.326 2.930 -48.189 1.00 92.44 543 ASN A N 1
ATOM 4208 C CA . ASN A 1 543 ? 21.581 3.351 -46.808 1.00 92.44 543 ASN A CA 1
ATOM 4209 C C . ASN A 1 543 ? 20.253 3.676 -46.104 1.00 92.44 543 ASN A C 1
ATOM 4211 O O . ASN A 1 543 ? 19.280 4.045 -46.755 1.00 92.44 543 ASN A O 1
ATOM 4215 N N . ARG A 1 544 ? 20.195 3.559 -44.770 1.00 89.62 544 ARG A N 1
ATOM 4216 C CA . ARG A 1 544 ? 19.008 3.955 -43.989 1.00 89.62 544 ARG A CA 1
ATOM 4217 C C . ARG A 1 544 ? 18.896 5.478 -43.941 1.00 89.62 544 ARG A C 1
ATOM 4219 O O . ARG A 1 544 ? 19.860 6.152 -43.585 1.00 89.62 544 ARG A O 1
ATOM 4226 N N . ASP A 1 545 ? 17.707 6.000 -44.217 1.00 88.56 545 ASP A N 1
ATOM 4227 C CA . ASP A 1 545 ? 17.379 7.400 -43.964 1.00 88.56 545 ASP A CA 1
ATOM 4228 C C . ASP A 1 545 ? 16.997 7.567 -42.483 1.00 88.56 545 ASP A C 1
ATOM 4230 O O . ASP A 1 545 ? 15.857 7.325 -42.076 1.00 88.56 545 ASP A O 1
ATOM 4234 N N . ASP A 1 546 ? 17.977 7.958 -41.665 1.00 85.31 546 ASP A N 1
ATOM 4235 C CA . ASP A 1 546 ? 17.811 8.241 -40.232 1.00 85.31 546 ASP A CA 1
ATOM 4236 C C . ASP A 1 546 ? 17.041 9.554 -39.941 1.00 85.31 546 ASP A C 1
ATOM 4238 O O . ASP A 1 546 ? 16.801 9.863 -38.776 1.00 85.31 546 ASP A O 1
ATOM 4242 N N . TYR A 1 547 ? 16.663 10.346 -40.958 1.00 84.44 547 TYR A N 1
ATOM 4243 C CA . TYR A 1 547 ? 15.782 11.515 -40.800 1.00 84.44 547 TYR A CA 1
ATOM 4244 C C . TYR A 1 547 ? 14.311 11.173 -41.072 1.00 84.44 547 TYR A C 1
ATOM 4246 O O . TYR A 1 547 ? 13.424 11.759 -40.457 1.00 84.44 547 TYR A O 1
ATOM 4254 N N . MET A 1 548 ? 14.055 10.231 -41.982 1.00 83.50 548 MET A N 1
ATOM 4255 C CA . MET A 1 548 ? 12.708 9.766 -42.328 1.00 83.50 548 MET A CA 1
ATOM 4256 C C . MET A 1 548 ? 12.273 8.523 -41.531 1.00 83.50 548 MET A C 1
ATOM 4258 O O . MET A 1 548 ? 11.086 8.207 -41.514 1.00 83.50 548 MET A O 1
ATOM 4262 N N . THR A 1 549 ? 13.200 7.809 -40.879 1.00 85.50 549 THR A N 1
ATOM 4263 C CA . THR A 1 549 ? 12.892 6.607 -40.081 1.00 85.50 549 THR A CA 1
ATOM 4264 C C . THR A 1 549 ? 12.786 6.909 -38.579 1.00 85.50 549 THR A C 1
ATOM 4266 O O . THR A 1 549 ? 13.768 6.762 -37.848 1.00 85.50 549 THR A O 1
ATOM 4269 N N . ASP A 1 550 ? 11.586 7.255 -38.107 1.00 82.19 550 ASP A N 1
ATOM 4270 C CA . ASP A 1 550 ? 11.306 7.478 -36.676 1.00 82.19 550 ASP A CA 1
ATOM 4271 C C . ASP A 1 550 ? 11.238 6.170 -35.842 1.00 82.19 550 ASP A C 1
ATOM 4273 O O . ASP A 1 550 ? 11.561 6.170 -34.650 1.00 82.19 550 ASP A O 1
ATOM 4277 N N . ASP A 1 551 ? 10.870 5.034 -36.450 1.00 83.38 551 ASP A N 1
ATOM 4278 C CA . ASP A 1 551 ? 10.683 3.748 -35.754 1.00 83.38 551 ASP A CA 1
ATOM 4279 C C . ASP A 1 551 ? 11.999 3.033 -35.355 1.00 83.38 551 ASP A C 1
ATOM 4281 O O . ASP A 1 551 ? 13.055 3.168 -35.988 1.00 83.38 551 ASP A O 1
ATOM 4285 N N . SER A 1 552 ? 11.935 2.200 -34.301 1.00 82.38 552 SER A N 1
ATOM 4286 C CA . SER A 1 552 ? 13.090 1.454 -33.752 1.00 82.38 552 SER A CA 1
ATOM 4287 C C . SER A 1 552 ? 12.738 0.088 -33.120 1.00 82.38 552 SER A C 1
ATOM 4289 O O . SER A 1 552 ? 11.564 -0.254 -32.978 1.00 82.38 552 SER A O 1
ATOM 4291 N N . ILE A 1 553 ? 13.754 -0.736 -32.792 1.00 79.12 553 ILE A N 1
ATOM 4292 C CA . ILE A 1 553 ? 13.652 -2.156 -32.353 1.00 79.12 553 ILE A CA 1
ATOM 4293 C C . ILE A 1 553 ? 14.661 -2.479 -31.233 1.00 79.12 553 ILE A C 1
ATOM 4295 O O . ILE A 1 553 ? 15.809 -1.996 -31.334 1.00 79.12 553 ILE A O 1
#

Radius of gyration: 37.19 Å; chains: 1; bounding box: 107×90×96 Å